Protein AF-A0A7C8PVY9-F1 (afdb_monomer)

Mean predicted aligned error: 9.24 Å

pLDDT: mean 81.71, std 14.2, range [29.19, 97.12]

Secondary s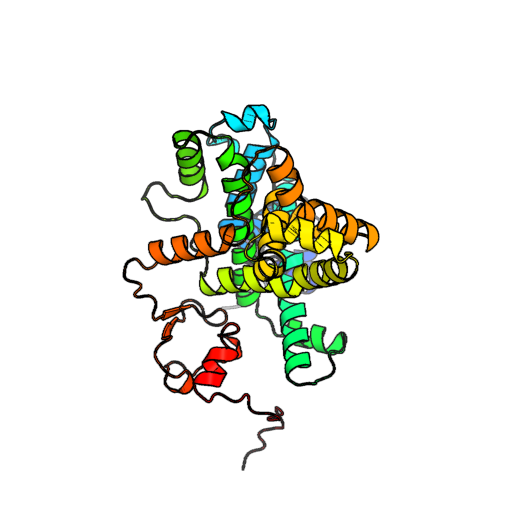tructure (DSSP, 8-state):
-----GGGS-HHHHHHHHHH-S-HHHHHHHHHH-HHHHHHHTSTTHHHHHHHHHHHHHHHHHHHHHHHHHHHHTS-TTHHHHPPP-HHHHS-SSHHHHHHHHHHHHHHHHHHHHHHHHHHHHHHHHHTT----HHHHHHHHTT--HHHHHHHHHHHHHHHHHHHHHTTGGGS-HHHHHHHHHHHHB-TTS-BS----HHHHHHHHHIIIIIIIHHHHHHHHTT--HHHHHHHHTT-TTHHHIIIIIHHHHHHHHHHHHHHHHHHTS-HHHHHHHHHHHHTHHHHHHHTTPPPP-TTTHHHHHHHHHHHHH-TT--S-EEE-SSSTT-EEETTS-GGGSSS---GGG-TT-HHHHHHTT----TT---------

Radius of gyration: 23.55 Å; Cα contacts (8 Å, |Δi|>4): 349; chains: 1; bounding box: 55×72×74 Å

Structure (mmCIF, N/CA/C/O backbone):
data_AF-A0A7C8PVY9-F1
#
_entry.id   AF-A0A7C8PVY9-F1
#
loop_
_atom_site.group_PDB
_atom_site.id
_atom_site.type_symbol
_atom_site.label_atom_id
_atom_site.label_alt_id
_atom_site.label_comp_id
_atom_site.label_asym_id
_atom_site.label_entity_id
_atom_site.label_seq_id
_atom_site.pdbx_PDB_ins_code
_atom_site.Cartn_x
_atom_site.Cartn_y
_atom_site.Cartn_z
_atom_site.occupancy
_atom_site.B_iso_or_equiv
_atom_site.auth_seq_id
_atom_site.auth_comp_id
_atom_site.auth_asym_id
_atom_site.auth_atom_id
_atom_site.pdbx_PDB_model_num
ATOM 1 N N . MET A 1 1 ? 24.206 -14.549 -41.113 1.00 41.22 1 MET A N 1
ATOM 2 C CA . MET A 1 1 ? 23.899 -13.286 -40.413 1.00 41.22 1 MET A CA 1
ATOM 3 C C . MET A 1 1 ? 24.679 -13.330 -39.113 1.00 41.22 1 MET A C 1
ATOM 5 O O . MET A 1 1 ? 24.313 -14.099 -38.235 1.00 41.22 1 MET A O 1
ATOM 9 N N . GLU A 1 2 ? 25.827 -12.659 -39.044 1.00 45.59 2 GLU A N 1
ATOM 10 C CA . GLU A 1 2 ? 26.623 -12.619 -37.812 1.00 45.59 2 GLU A CA 1
ATOM 11 C C . GLU A 1 2 ? 25.900 -11.731 -36.800 1.00 45.59 2 GLU A C 1
ATOM 13 O O . GLU A 1 2 ? 25.599 -10.569 -37.079 1.00 45.59 2 GLU A O 1
ATOM 18 N N . CYS A 1 3 ? 25.561 -12.295 -35.643 1.00 45.19 3 CYS A N 1
ATOM 19 C CA . CYS A 1 3 ? 24.995 -11.526 -34.547 1.00 45.19 3 CYS A CA 1
ATOM 20 C C . CYS A 1 3 ? 26.122 -10.658 -33.974 1.00 45.19 3 CYS A C 1
ATOM 22 O O . CYS A 1 3 ? 26.984 -11.169 -33.260 1.00 45.19 3 CYS A O 1
ATOM 24 N N . LYS A 1 4 ? 26.157 -9.367 -34.336 1.00 61.78 4 LYS A N 1
ATOM 25 C CA . LYS A 1 4 ? 27.094 -8.401 -33.742 1.00 61.78 4 LYS A CA 1
ATOM 26 C C . LYS A 1 4 ? 26.934 -8.422 -32.224 1.00 61.78 4 LYS A C 1
ATOM 28 O O . LYS A 1 4 ? 25.809 -8.471 -31.722 1.00 61.78 4 LYS A O 1
ATOM 33 N N . SER A 1 5 ? 28.054 -8.406 -31.507 1.00 76.81 5 SER A N 1
ATOM 34 C CA . SER A 1 5 ? 28.032 -8.379 -30.049 1.00 76.81 5 SER A CA 1
ATOM 35 C C . SER A 1 5 ? 27.381 -7.080 -29.575 1.00 76.81 5 SER A C 1
ATOM 37 O O . SER A 1 5 ? 27.525 -6.037 -30.212 1.00 76.81 5 SER A O 1
ATOM 39 N N . ILE A 1 6 ? 26.705 -7.106 -28.423 1.00 76.06 6 ILE A N 1
ATOM 40 C CA . ILE A 1 6 ? 26.146 -5.894 -27.794 1.00 76.06 6 ILE A CA 1
ATOM 41 C C . ILE A 1 6 ? 27.229 -4.830 -27.534 1.00 76.06 6 ILE A C 1
ATOM 43 O O . ILE A 1 6 ? 26.945 -3.634 -27.467 1.00 76.06 6 ILE A O 1
ATOM 47 N N . LEU A 1 7 ? 28.489 -5.271 -27.444 1.00 75.06 7 LEU A N 1
ATOM 48 C CA . LEU A 1 7 ? 29.671 -4.423 -27.314 1.00 75.06 7 LEU A CA 1
ATOM 49 C C . LEU A 1 7 ? 29.885 -3.530 -28.547 1.00 75.06 7 LEU A C 1
ATOM 51 O O . LEU A 1 7 ? 30.302 -2.381 -28.391 1.00 75.06 7 LEU A O 1
ATOM 55 N N . ASP A 1 8 ? 29.512 -4.009 -29.734 1.00 83.81 8 ASP A N 1
ATOM 56 C CA . ASP A 1 8 ? 29.737 -3.343 -31.022 1.00 83.81 8 ASP A CA 1
ATOM 57 C C . ASP A 1 8 ? 28.605 -2.379 -31.403 1.00 83.81 8 ASP A C 1
ATOM 59 O O . ASP A 1 8 ? 28.659 -1.723 -32.445 1.00 83.81 8 ASP A O 1
ATOM 63 N N . LEU A 1 9 ? 27.556 -2.296 -30.578 1.00 86.69 9 LEU A N 1
ATOM 64 C CA . LEU A 1 9 ? 26.444 -1.389 -30.831 1.00 86.69 9 LEU A CA 1
ATOM 65 C C . LEU A 1 9 ? 26.849 0.077 -30.581 1.00 86.69 9 LEU A C 1
ATOM 67 O O . LEU A 1 9 ? 27.593 0.367 -29.637 1.00 86.69 9 LEU A O 1
ATOM 71 N N . PRO A 1 10 ? 26.338 1.022 -31.384 1.00 91.94 10 PRO A N 1
ATOM 72 C CA . PRO A 1 10 ? 26.400 2.451 -31.094 1.00 91.94 10 PRO A CA 1
ATOM 73 C C . PRO A 1 10 ? 25.876 2.812 -29.691 1.00 91.94 10 PRO A C 1
ATOM 75 O O . PRO A 1 10 ? 25.055 2.093 -29.113 1.00 91.94 10 PRO A O 1
ATOM 78 N N . LEU A 1 11 ? 26.380 3.914 -29.118 1.00 89.94 11 LEU A N 1
ATOM 79 C CA . LEU A 1 11 ? 26.025 4.343 -27.758 1.00 89.94 11 LEU A CA 1
ATOM 80 C C . LEU A 1 11 ? 24.528 4.646 -27.631 1.00 89.94 11 LEU A C 1
ATOM 82 O O . LEU A 1 11 ? 23.915 4.204 -26.674 1.00 89.94 11 LEU A O 1
ATOM 86 N N . ASP A 1 12 ? 23.938 5.339 -28.594 1.00 90.50 12 ASP A N 1
ATOM 87 C CA . ASP A 1 12 ? 22.500 5.607 -28.686 1.00 90.50 12 ASP A CA 1
ATOM 88 C C . ASP A 1 12 ? 21.664 4.322 -28.593 1.00 90.50 12 ASP A C 1
ATOM 90 O O . ASP A 1 12 ? 20.795 4.231 -27.732 1.00 90.50 12 ASP A O 1
ATOM 94 N N . ILE A 1 13 ? 22.014 3.275 -29.349 1.00 91.44 13 ILE A N 1
ATOM 95 C CA . ILE A 1 13 ? 21.308 1.982 -29.284 1.00 91.44 13 ILE A CA 1
ATOM 96 C C . ILE A 1 13 ? 21.471 1.319 -27.905 1.00 91.44 13 ILE A C 1
ATOM 98 O O . ILE A 1 13 ? 20.536 0.713 -27.380 1.00 91.44 13 ILE A O 1
ATOM 102 N N . LYS A 1 14 ? 22.651 1.439 -27.284 1.00 91.94 14 LYS A N 1
ATOM 103 C CA . LYS A 1 14 ? 22.897 0.940 -25.919 1.00 91.94 14 LYS A CA 1
ATOM 104 C C . LYS A 1 14 ? 22.056 1.688 -24.881 1.00 91.94 14 LYS A C 1
ATOM 106 O O . LYS A 1 14 ? 21.574 1.062 -23.938 1.00 91.94 14 LYS A O 1
ATOM 111 N N . LEU A 1 15 ? 21.886 3.001 -25.041 1.00 92.50 15 LEU A N 1
ATOM 112 C CA . LEU A 1 15 ? 21.047 3.817 -24.165 1.00 92.50 15 LEU A CA 1
ATOM 113 C C . LEU A 1 15 ? 19.572 3.447 -24.342 1.00 92.50 15 LEU A C 1
ATOM 115 O O . LEU A 1 15 ? 18.914 3.174 -23.343 1.00 92.50 15 LEU A O 1
ATOM 119 N N . ASP A 1 16 ? 19.088 3.331 -25.580 1.00 90.81 16 ASP A N 1
ATOM 120 C CA . ASP A 1 16 ? 17.712 2.916 -25.882 1.00 90.81 16 ASP A CA 1
ATOM 121 C C . ASP A 1 16 ? 17.400 1.529 -25.308 1.00 90.81 16 ASP A C 1
ATOM 123 O O . ASP A 1 16 ? 16.335 1.309 -24.728 1.00 90.81 16 ASP A O 1
ATOM 127 N N . PHE A 1 17 ? 18.356 0.599 -25.389 1.00 91.06 17 PHE A N 1
ATOM 128 C CA . PHE A 1 17 ? 18.239 -0.712 -24.756 1.00 91.06 17 PHE A CA 1
ATOM 129 C C . PHE A 1 17 ? 18.064 -0.602 -23.236 1.00 91.06 17 PHE A C 1
ATOM 131 O O . PHE A 1 17 ? 17.130 -1.188 -22.688 1.00 91.06 17 PHE A O 1
ATOM 138 N N . LEU A 1 18 ? 18.914 0.170 -22.548 1.00 91.44 18 LEU A N 1
ATOM 139 C CA . LEU A 1 18 ? 18.790 0.367 -21.099 1.00 91.44 18 LEU A CA 1
ATOM 140 C C . LEU A 1 18 ? 17.471 1.053 -20.724 1.00 91.44 18 LEU A C 1
ATOM 142 O O . LEU A 1 18 ? 16.835 0.669 -19.743 1.00 91.44 18 LEU A O 1
ATOM 146 N N . GLU A 1 19 ? 17.050 2.047 -21.508 1.00 90.56 19 GLU A N 1
ATOM 147 C CA . GLU A 1 19 ? 15.784 2.749 -21.314 1.00 90.56 19 GLU A CA 1
ATOM 148 C C . GLU A 1 19 ? 14.571 1.864 -21.584 1.00 90.56 19 GLU A C 1
ATOM 150 O O . GLU A 1 19 ? 13.507 2.164 -21.056 1.00 90.56 19 GLU A O 1
ATOM 155 N N . SER A 1 20 ? 14.692 0.806 -22.392 1.00 89.75 20 SER A N 1
ATOM 156 C CA . SER A 1 20 ? 13.608 -0.132 -22.720 1.00 89.75 20 SER A CA 1
ATOM 157 C C . SER A 1 20 ? 13.297 -1.129 -21.603 1.00 89.75 20 SER A C 1
ATOM 159 O O . SER A 1 20 ? 12.239 -1.746 -21.627 1.00 89.75 20 SER A O 1
ATOM 161 N N . LEU A 1 21 ? 14.169 -1.255 -20.598 1.00 87.88 21 LEU A N 1
ATOM 162 C CA . LEU A 1 21 ? 13.989 -2.216 -19.514 1.00 87.88 21 LEU A CA 1
ATOM 163 C C . LEU A 1 21 ? 12.757 -1.898 -18.655 1.00 87.88 21 LEU A C 1
ATOM 165 O O . LEU A 1 21 ? 12.502 -0.751 -18.288 1.00 87.88 21 LEU A O 1
ATOM 169 N N . ASP A 1 22 ? 12.037 -2.952 -18.273 1.00 80.31 22 ASP A N 1
ATOM 170 C CA . ASP A 1 22 ? 10.774 -2.835 -17.535 1.00 80.31 22 ASP A CA 1
ATOM 171 C C . ASP A 1 22 ? 10.950 -2.720 -16.015 1.00 80.31 22 ASP A C 1
ATOM 173 O O . ASP A 1 22 ? 9.997 -2.413 -15.302 1.00 80.31 22 ASP A O 1
ATOM 177 N N . SER A 1 23 ? 12.149 -2.996 -15.487 1.00 82.81 23 SER A N 1
ATOM 178 C CA . SER A 1 23 ? 12.373 -2.992 -14.040 1.00 82.81 23 SER A CA 1
ATOM 179 C C . SER A 1 23 ? 13.769 -2.549 -13.623 1.00 82.81 23 SER A C 1
ATOM 181 O O . SER A 1 23 ? 14.775 -2.783 -14.303 1.00 82.81 23 SER A O 1
ATOM 183 N N . ILE A 1 24 ? 13.844 -1.989 -12.415 1.00 87.88 24 ILE A N 1
ATOM 184 C CA . ILE A 1 24 ? 15.110 -1.620 -11.768 1.00 87.88 24 ILE A CA 1
ATOM 185 C C . ILE A 1 24 ? 15.941 -2.868 -11.438 1.00 87.88 24 ILE A C 1
ATOM 187 O O . ILE A 1 24 ? 17.168 -2.795 -11.377 1.00 87.88 24 ILE A O 1
ATOM 191 N N . ALA A 1 25 ? 15.296 -4.021 -11.239 1.00 83.75 25 ALA A N 1
ATOM 192 C CA . ALA A 1 25 ? 15.985 -5.290 -11.025 1.00 83.75 25 ALA A CA 1
ATOM 193 C C . ALA A 1 25 ? 16.730 -5.745 -12.289 1.00 83.75 25 ALA A C 1
ATOM 195 O O . ALA A 1 25 ? 17.918 -6.059 -12.205 1.00 83.75 25 ALA A O 1
ATOM 196 N N . SER A 1 26 ? 16.075 -5.697 -13.455 1.00 85.31 26 SER A N 1
ATOM 197 C CA . SER A 1 26 ? 16.700 -5.980 -14.756 1.00 85.31 26 SER A CA 1
ATOM 198 C C . SER A 1 26 ? 17.868 -5.034 -15.013 1.00 85.31 26 SER A C 1
ATOM 200 O O . SER A 1 26 ? 18.959 -5.468 -15.380 1.00 85.31 26 SER A O 1
ATOM 202 N N . LEU A 1 27 ? 17.657 -3.747 -14.730 1.00 88.88 27 LEU A N 1
ATOM 203 C CA . LEU A 1 27 ? 18.673 -2.715 -14.863 1.00 88.88 27 LEU A CA 1
ATOM 204 C C . LEU A 1 27 ? 19.903 -3.029 -13.991 1.00 88.88 27 LEU A C 1
ATOM 206 O O . LEU A 1 27 ? 21.014 -3.082 -14.505 1.00 88.88 27 LEU A O 1
ATOM 210 N N . ARG A 1 28 ? 19.716 -3.343 -12.701 1.00 87.19 28 ARG A N 1
ATOM 211 C CA . ARG A 1 28 ? 20.810 -3.749 -11.796 1.00 87.19 28 ARG A CA 1
ATOM 212 C C . ARG A 1 28 ? 21.510 -5.030 -12.242 1.00 87.19 28 ARG A C 1
ATOM 214 O O . ARG A 1 28 ? 22.733 -5.090 -12.180 1.00 87.19 28 ARG A O 1
ATOM 221 N N . SER A 1 29 ? 20.755 -6.038 -12.679 1.00 86.88 29 SER A N 1
ATOM 222 C CA . SER A 1 29 ? 21.318 -7.301 -13.164 1.00 86.88 29 SER A CA 1
ATOM 223 C C . SER A 1 29 ? 22.273 -7.055 -14.327 1.00 86.88 29 SER A C 1
ATOM 225 O O . SER A 1 29 ? 23.385 -7.569 -14.326 1.00 86.88 29 SER A O 1
ATOM 227 N N . ILE A 1 30 ? 21.868 -6.213 -15.280 1.00 88.75 30 ILE A N 1
ATOM 228 C CA . ILE A 1 30 ? 22.672 -5.886 -16.458 1.00 88.75 30 ILE A CA 1
ATOM 229 C C . ILE A 1 30 ? 23.972 -5.170 -16.075 1.00 88.75 30 ILE A C 1
ATOM 231 O O . ILE A 1 30 ? 25.023 -5.514 -16.620 1.00 88.75 30 ILE A O 1
ATOM 235 N N . LEU A 1 31 ? 23.931 -4.251 -15.101 1.00 89.12 31 LEU A N 1
ATOM 236 C CA . LEU A 1 31 ? 25.139 -3.589 -14.585 1.00 89.12 31 LEU A CA 1
ATOM 237 C C . LEU A 1 31 ? 26.132 -4.576 -13.960 1.00 89.12 31 LEU A C 1
ATOM 239 O O . LEU A 1 31 ? 27.337 -4.386 -14.076 1.00 89.12 31 LEU A O 1
ATOM 243 N N . LEU A 1 32 ? 25.637 -5.626 -13.298 1.00 87.25 32 LEU A N 1
ATOM 244 C CA . LEU A 1 32 ? 26.485 -6.645 -12.672 1.00 87.25 32 LEU A CA 1
ATOM 245 C C . LEU A 1 32 ? 27.097 -7.612 -13.693 1.00 87.25 32 LEU A C 1
ATOM 247 O O . LEU A 1 32 ? 28.121 -8.227 -13.413 1.00 87.25 32 LEU A O 1
ATOM 251 N N . THR A 1 33 ? 26.478 -7.756 -14.866 1.00 87.69 33 THR A N 1
ATOM 252 C CA . THR A 1 33 ? 26.904 -8.715 -15.895 1.00 87.69 33 THR A CA 1
ATOM 253 C C . THR A 1 33 ? 27.671 -8.089 -17.061 1.00 87.69 33 THR A C 1
ATOM 255 O O . THR A 1 33 ? 28.288 -8.818 -17.832 1.00 87.69 33 THR A O 1
ATOM 258 N N . CYS A 1 34 ? 27.635 -6.763 -17.233 1.00 88.25 34 CYS A N 1
ATOM 259 C CA . CYS A 1 34 ? 28.228 -6.089 -18.388 1.00 88.25 34 CYS A CA 1
ATOM 260 C C . CYS A 1 34 ? 28.937 -4.784 -18.001 1.00 88.25 34 CYS A C 1
ATOM 262 O O . CYS A 1 34 ? 28.299 -3.807 -17.606 1.00 88.25 34 CYS A O 1
ATOM 264 N N . HIS A 1 35 ? 30.257 -4.745 -18.210 1.00 89.25 35 HIS A N 1
ATOM 265 C CA . HIS A 1 35 ? 31.092 -3.596 -17.851 1.00 89.25 35 HIS A CA 1
ATOM 266 C C . HIS A 1 35 ? 30.719 -2.316 -18.613 1.00 89.25 35 HIS A C 1
ATOM 268 O O . HIS A 1 35 ? 30.698 -1.250 -18.020 1.00 89.25 35 HIS A O 1
ATOM 274 N N . ILE A 1 36 ? 30.335 -2.400 -19.895 1.00 90.38 36 ILE A N 1
ATOM 275 C CA . ILE A 1 36 ? 29.941 -1.206 -20.670 1.00 90.38 36 ILE A CA 1
ATOM 276 C C . ILE A 1 36 ? 28.711 -0.531 -20.059 1.00 90.38 36 ILE A C 1
ATOM 278 O O . ILE A 1 36 ? 28.654 0.692 -19.945 1.00 90.38 36 ILE A O 1
ATOM 282 N N . PHE A 1 37 ? 27.711 -1.316 -19.660 1.00 91.94 37 PHE A N 1
ATOM 283 C CA . PHE A 1 37 ? 26.525 -0.758 -19.019 1.00 91.94 37 PHE A CA 1
ATOM 284 C C . PHE A 1 37 ? 26.839 -0.244 -17.611 1.00 91.94 37 PHE A C 1
ATOM 286 O O . PHE A 1 37 ? 26.301 0.791 -17.214 1.00 91.94 37 PHE A O 1
ATOM 293 N N . PHE A 1 38 ? 27.757 -0.900 -16.892 1.00 92.12 38 PHE A N 1
ATOM 294 C CA . PHE A 1 38 ? 28.318 -0.357 -15.657 1.00 92.12 38 PHE A CA 1
ATOM 295 C C . PHE A 1 38 ? 28.983 1.008 -15.886 1.00 92.12 38 PHE A C 1
ATOM 297 O O . PHE A 1 38 ? 28.648 1.954 -15.178 1.00 92.12 38 PHE A O 1
ATOM 304 N N . ASP A 1 39 ? 29.821 1.161 -16.909 1.00 92.19 39 ASP A N 1
ATOM 305 C CA . ASP A 1 39 ? 30.479 2.430 -17.236 1.00 92.19 39 ASP A CA 1
ATOM 306 C C . ASP A 1 39 ? 29.457 3.530 -17.545 1.00 92.19 39 ASP A C 1
ATOM 308 O O . ASP A 1 39 ? 29.563 4.635 -17.015 1.00 92.19 39 ASP A O 1
ATOM 312 N N . ILE A 1 40 ? 28.398 3.222 -18.308 1.00 92.12 40 ILE A N 1
ATOM 313 C CA . ILE A 1 40 ? 27.292 4.164 -18.566 1.00 92.12 40 ILE A CA 1
ATOM 314 C C . ILE A 1 40 ? 26.641 4.622 -17.252 1.00 92.12 40 ILE A C 1
ATOM 316 O O . ILE A 1 40 ? 26.331 5.809 -17.112 1.00 92.12 40 ILE A O 1
ATOM 320 N N . SER A 1 41 ? 26.477 3.725 -16.272 1.00 91.06 41 SER A N 1
ATOM 321 C CA . SER A 1 41 ? 25.904 4.066 -14.959 1.00 91.06 41 SER A CA 1
ATOM 322 C C . SER A 1 41 ? 26.747 5.061 -14.152 1.00 91.06 41 SER A C 1
ATOM 324 O O . SER A 1 41 ? 26.213 5.738 -13.275 1.00 91.06 41 SER A O 1
ATOM 326 N N . GLN A 1 42 ? 28.038 5.195 -14.473 1.00 94.00 42 GLN A N 1
ATOM 327 C CA . GLN A 1 42 ? 28.952 6.156 -13.849 1.00 94.00 42 GLN A CA 1
ATOM 328 C C . GLN A 1 42 ? 28.923 7.537 -14.531 1.00 94.00 42 GLN A C 1
ATOM 330 O O . GLN A 1 42 ? 29.640 8.450 -14.126 1.00 94.00 42 GLN A O 1
ATOM 335 N N . THR A 1 43 ? 28.094 7.717 -15.565 1.00 93.19 43 THR A N 1
ATOM 336 C CA . THR A 1 43 ? 27.990 8.971 -16.325 1.00 93.19 43 THR A CA 1
ATOM 337 C C . THR A 1 43 ? 26.722 9.763 -15.995 1.00 93.19 43 THR A C 1
ATOM 339 O O . THR A 1 43 ? 25.778 9.273 -15.372 1.00 93.19 43 THR A O 1
ATOM 342 N N . GLN A 1 44 ? 26.646 11.001 -16.496 1.00 90.25 44 GLN A N 1
ATOM 343 C CA . GLN A 1 44 ? 25.448 11.846 -16.388 1.00 90.25 44 GLN A CA 1
ATOM 344 C C . GLN A 1 44 ? 24.233 11.293 -17.157 1.00 90.25 44 GLN A C 1
ATOM 346 O O . GLN A 1 44 ? 23.104 11.718 -16.905 1.00 90.25 44 GLN A O 1
ATOM 351 N N . LEU A 1 45 ? 24.441 10.331 -18.065 1.00 89.75 45 LEU A N 1
ATOM 352 C CA . LEU A 1 45 ? 23.373 9.673 -18.825 1.00 89.75 45 LEU A CA 1
ATOM 353 C C . LEU A 1 45 ? 22.532 8.737 -17.949 1.00 89.75 45 LEU A C 1
ATOM 355 O O . LEU A 1 45 ? 21.408 8.398 -18.310 1.00 89.75 45 LEU A O 1
ATOM 359 N N . TRP A 1 46 ? 23.047 8.347 -16.781 1.00 91.19 46 TRP A N 1
ATOM 360 C CA . TRP A 1 46 ? 22.400 7.370 -15.920 1.00 91.19 46 TRP A CA 1
ATOM 361 C C . TRP A 1 46 ? 21.090 7.852 -15.307 1.00 91.19 46 TRP A C 1
ATOM 363 O O . TRP A 1 46 ? 20.104 7.118 -15.298 1.00 91.19 46 TRP A O 1
ATOM 373 N N . ALA A 1 47 ? 21.062 9.079 -14.783 1.00 88.44 47 ALA A N 1
ATOM 374 C CA . ALA A 1 47 ? 19.899 9.569 -14.050 1.00 88.44 47 ALA A CA 1
ATOM 375 C C . ALA A 1 47 ? 18.618 9.585 -14.913 1.00 88.44 47 ALA A C 1
ATOM 377 O O . ALA A 1 47 ? 17.611 9.060 -14.444 1.00 88.44 47 ALA A O 1
ATOM 378 N N . PRO A 1 48 ? 18.626 10.083 -16.169 1.00 90.75 48 PRO A N 1
ATOM 379 C CA . PRO A 1 48 ? 17.468 9.984 -17.060 1.00 90.75 48 PRO A CA 1
ATOM 380 C C . PRO A 1 48 ? 16.997 8.546 -17.324 1.00 90.75 48 PRO A C 1
ATOM 382 O O . PRO A 1 48 ? 15.795 8.289 -17.260 1.00 90.75 48 PRO A O 1
ATOM 385 N N . ILE A 1 49 ? 17.927 7.615 -17.567 1.00 92.25 49 ILE A N 1
ATOM 386 C CA . ILE A 1 49 ? 17.619 6.195 -17.809 1.00 92.25 49 ILE A CA 1
ATOM 387 C C . ILE A 1 49 ? 16.963 5.591 -16.572 1.00 92.25 49 ILE A C 1
ATOM 389 O O . ILE A 1 49 ? 15.876 5.020 -16.643 1.00 92.25 49 ILE A O 1
ATOM 393 N N . TYR A 1 50 ? 17.607 5.760 -15.418 1.00 92.12 50 TYR A N 1
ATOM 394 C CA . TYR A 1 50 ? 17.119 5.229 -14.157 1.00 92.12 50 TYR A CA 1
ATOM 395 C C . TYR A 1 50 ? 15.741 5.798 -13.813 1.00 92.12 50 TYR A C 1
ATOM 397 O O . TYR A 1 50 ? 14.874 5.045 -13.384 1.00 92.12 50 TYR A O 1
ATOM 405 N N . THR A 1 51 ? 15.509 7.097 -14.033 1.00 92.75 51 THR A N 1
ATOM 406 C CA . THR A 1 51 ? 14.196 7.726 -13.837 1.00 92.75 51 THR A CA 1
ATOM 407 C C . THR A 1 51 ? 13.127 7.094 -1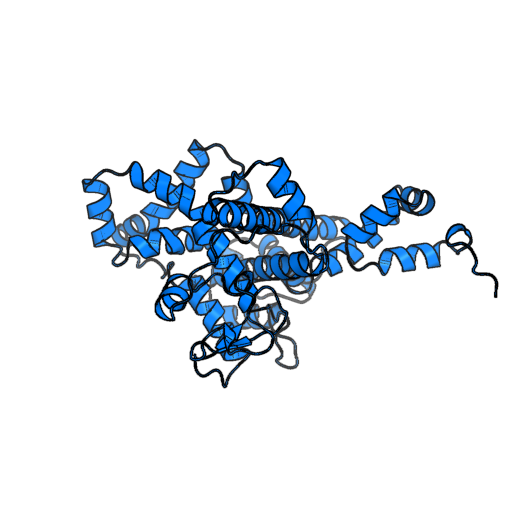4.729 1.00 92.75 51 THR A C 1
ATOM 409 O O . THR A 1 51 ? 12.098 6.694 -14.197 1.00 92.75 51 THR A O 1
ATOM 412 N N . LYS A 1 52 ? 13.374 6.926 -16.035 1.00 92.06 52 LYS A N 1
ATOM 413 C CA . LYS A 1 52 ? 12.405 6.303 -16.959 1.00 92.06 52 LYS A CA 1
ATOM 414 C C . LYS A 1 52 ? 12.072 4.860 -16.577 1.00 92.06 52 LYS A C 1
ATOM 416 O O . LYS A 1 52 ? 10.905 4.476 -16.537 1.00 92.06 52 LYS A O 1
ATOM 421 N N . VAL A 1 53 ? 13.089 4.056 -16.265 1.00 92.50 53 VAL A N 1
ATOM 422 C CA . VAL A 1 53 ? 12.888 2.665 -15.824 1.00 92.50 53 VAL A CA 1
ATOM 423 C C . VAL A 1 53 ? 12.139 2.633 -14.489 1.00 92.50 53 VAL A C 1
ATOM 425 O O . VAL A 1 53 ? 11.274 1.789 -14.277 1.00 92.50 53 VAL A O 1
ATOM 428 N N . LEU A 1 54 ? 12.424 3.578 -13.589 1.00 92.56 54 LEU A N 1
ATOM 429 C CA . LEU A 1 54 ? 11.756 3.692 -12.297 1.00 92.56 54 LEU A CA 1
ATOM 430 C C . LEU A 1 54 ? 10.279 4.079 -12.437 1.00 92.56 54 LEU A C 1
ATOM 432 O O . LEU A 1 54 ? 9.458 3.534 -11.708 1.00 92.56 54 LEU A O 1
ATOM 436 N N . GLU A 1 55 ? 9.931 4.984 -13.354 1.00 92.56 55 GLU A N 1
ATOM 437 C CA . GLU A 1 55 ? 8.535 5.326 -13.659 1.00 92.56 55 GLU A CA 1
ATOM 438 C C . GLU A 1 55 ? 7.746 4.086 -14.092 1.00 92.56 55 GLU A C 1
ATOM 440 O O . GLU A 1 55 ? 6.635 3.865 -13.603 1.00 92.56 55 GLU A O 1
ATOM 445 N N . ARG A 1 56 ? 8.333 3.245 -14.954 1.00 90.56 56 ARG A N 1
ATOM 446 C CA . ARG A 1 56 ? 7.711 1.983 -15.386 1.00 90.56 56 ARG A CA 1
ATOM 447 C C . ARG A 1 56 ? 7.604 0.972 -14.251 1.00 90.56 56 ARG A C 1
ATOM 449 O O . ARG A 1 56 ? 6.534 0.413 -14.052 1.00 90.56 56 ARG A O 1
ATOM 456 N N . ASP A 1 57 ? 8.671 0.797 -13.471 1.00 89.75 57 ASP A N 1
ATOM 457 C CA . ASP A 1 57 ? 8.712 -0.152 -12.351 1.00 89.75 57 ASP A CA 1
ATOM 458 C C . ASP A 1 57 ? 7.711 0.208 -11.236 1.00 89.75 57 ASP A C 1
ATOM 460 O O . ASP A 1 57 ? 7.134 -0.673 -10.607 1.00 89.75 57 ASP A O 1
ATOM 464 N N . ILE A 1 58 ? 7.493 1.504 -10.987 1.00 92.31 58 ILE A N 1
ATOM 465 C CA . ILE A 1 58 ? 6.502 2.006 -10.021 1.00 92.31 58 ILE A CA 1
ATOM 466 C C . ILE A 1 58 ? 5.063 1.887 -10.560 1.00 92.31 58 ILE A C 1
ATOM 468 O O . ILE A 1 58 ? 4.116 1.793 -9.775 1.00 92.31 58 ILE A O 1
ATOM 472 N N . GLY A 1 59 ? 4.890 1.891 -11.883 1.00 91.56 59 GLY A N 1
ATOM 473 C CA . GLY A 1 59 ? 3.592 1.767 -12.538 1.00 91.56 59 GLY A CA 1
ATOM 474 C C . GLY A 1 59 ? 2.686 2.992 -12.378 1.00 91.56 59 GLY A C 1
ATOM 475 O O . GLY A 1 59 ? 3.030 4.002 -11.755 1.00 91.56 59 GLY A O 1
ATOM 476 N N . VAL A 1 60 ? 1.490 2.902 -12.961 1.00 92.44 60 VAL A N 1
ATOM 477 C CA . VAL A 1 60 ? 0.551 4.030 -13.065 1.00 92.44 60 VAL A CA 1
ATOM 478 C C . VAL A 1 60 ? 0.102 4.522 -11.687 1.00 92.44 60 VAL A C 1
ATOM 480 O O . VAL A 1 60 ? 0.159 5.721 -11.419 1.00 92.44 60 VAL A O 1
ATOM 483 N N . ALA A 1 61 ? -0.273 3.613 -10.779 1.00 93.56 61 ALA A N 1
ATOM 484 C CA . ALA A 1 61 ? -0.731 3.970 -9.435 1.00 93.56 61 ALA A CA 1
ATOM 485 C C . ALA A 1 61 ? 0.306 4.803 -8.664 1.00 93.56 61 ALA A C 1
ATOM 487 O O . ALA A 1 61 ? -0.020 5.838 -8.078 1.00 93.56 61 ALA A O 1
ATOM 488 N N . GLY A 1 62 ? 1.575 4.388 -8.693 1.00 95.12 62 GLY A N 1
ATOM 489 C CA . GLY A 1 62 ? 2.631 5.102 -7.988 1.00 95.12 62 GLY A CA 1
ATOM 490 C C . GLY A 1 62 ? 3.033 6.414 -8.670 1.00 95.12 62 GLY A C 1
ATOM 491 O O . GLY A 1 62 ? 3.340 7.384 -7.977 1.00 95.12 62 GLY A O 1
ATOM 492 N N . GLN A 1 63 ? 2.947 6.507 -10.002 1.00 93.81 63 GLN A N 1
ATOM 493 C CA . GLN A 1 63 ? 3.109 7.783 -10.709 1.00 93.81 63 GLN A CA 1
ATOM 494 C C . GLN A 1 63 ? 2.008 8.787 -10.326 1.00 93.81 63 GLN A C 1
ATOM 496 O O . GLN A 1 63 ? 2.306 9.947 -10.035 1.00 93.81 63 GLN A O 1
ATOM 501 N N . VAL A 1 64 ? 0.746 8.350 -10.255 1.00 93.50 64 VAL A N 1
ATOM 502 C CA . VAL A 1 64 ? -0.378 9.196 -9.814 1.00 93.50 64 VAL A CA 1
ATOM 503 C C . VAL A 1 64 ? -0.204 9.620 -8.355 1.00 93.50 64 VAL A C 1
ATOM 505 O O . VAL A 1 64 ? -0.400 10.791 -8.032 1.00 93.50 64 VAL A O 1
ATOM 508 N N . LEU A 1 65 ? 0.243 8.719 -7.477 1.00 95.12 65 LEU A N 1
ATOM 509 C CA . LEU A 1 65 ? 0.583 9.058 -6.093 1.00 95.12 65 LEU A CA 1
ATOM 510 C C . LEU A 1 65 ? 1.655 10.154 -6.017 1.00 95.12 65 LEU A C 1
ATOM 512 O O . LEU A 1 65 ? 1.530 11.082 -5.217 1.00 95.12 65 LEU A O 1
ATOM 516 N N . VAL A 1 66 ? 2.692 10.086 -6.855 1.00 94.88 66 VAL A N 1
ATOM 517 C CA . VAL A 1 66 ? 3.733 11.123 -6.925 1.00 94.88 66 VAL A CA 1
ATOM 518 C C . VAL A 1 66 ? 3.153 12.460 -7.373 1.00 94.88 66 VAL A C 1
ATOM 520 O O . VAL A 1 66 ? 3.431 13.474 -6.732 1.00 94.88 66 VAL A O 1
ATOM 523 N N . LYS A 1 67 ? 2.302 12.473 -8.408 1.00 92.50 67 LYS A N 1
ATOM 524 C CA . LYS A 1 67 ? 1.585 13.685 -8.843 1.00 92.50 67 LYS A CA 1
ATOM 525 C C . LYS A 1 67 ? 0.746 14.268 -7.699 1.00 92.50 67 LYS A C 1
ATOM 527 O O . LYS A 1 67 ? 0.857 15.456 -7.402 1.00 92.50 67 LYS A O 1
ATOM 532 N N . MET A 1 68 ? -0.020 13.431 -6.995 1.00 92.44 68 MET A N 1
ATOM 533 C CA . MET A 1 68 ? -0.863 13.856 -5.873 1.00 92.44 68 MET A CA 1
ATOM 534 C C . MET A 1 68 ? -0.039 14.444 -4.721 1.00 92.44 68 MET A C 1
ATOM 536 O O . MET A 1 68 ? -0.367 15.500 -4.178 1.00 92.44 68 MET A O 1
ATOM 540 N N . ARG A 1 69 ? 1.073 13.798 -4.358 1.00 92.12 69 ARG A N 1
ATOM 541 C CA . ARG A 1 69 ? 1.977 14.296 -3.312 1.00 92.12 69 ARG A CA 1
ATOM 542 C C . ARG A 1 69 ? 2.687 15.580 -3.730 1.00 92.12 69 ARG A C 1
ATOM 544 O O . ARG A 1 69 ? 2.911 16.438 -2.880 1.00 92.12 69 ARG A O 1
ATOM 551 N N . ARG A 1 70 ? 2.988 15.754 -5.019 1.00 91.75 70 ARG A N 1
ATOM 552 C CA . ARG A 1 70 ? 3.545 17.002 -5.555 1.00 91.75 70 ARG A CA 1
ATOM 553 C C . ARG A 1 70 ? 2.546 18.154 -5.494 1.00 91.75 70 ARG A C 1
ATOM 555 O O . ARG A 1 70 ? 2.921 19.249 -5.089 1.00 91.75 70 ARG A O 1
ATOM 562 N N . PHE A 1 71 ? 1.289 17.911 -5.860 1.00 90.56 71 PHE A N 1
ATOM 563 C CA . PHE A 1 71 ? 0.211 18.891 -5.701 1.00 90.56 71 PHE A CA 1
ATOM 564 C C . PHE A 1 71 ? 0.115 19.362 -4.241 1.00 90.56 71 PHE A C 1
ATOM 566 O O . PHE A 1 71 ? 0.068 20.567 -3.977 1.00 90.56 71 PHE A O 1
ATOM 573 N N . LYS A 1 72 ? 0.173 18.418 -3.292 1.00 88.44 72 LYS A N 1
ATOM 574 C CA . LYS A 1 72 ? 0.115 18.712 -1.857 1.00 88.44 72 LYS A CA 1
ATOM 575 C C . LYS A 1 72 ? 1.335 19.447 -1.320 1.00 88.44 72 LYS A C 1
ATOM 577 O O . LYS A 1 72 ? 1.177 20.407 -0.584 1.00 88.44 72 LYS A O 1
ATOM 582 N N . SER A 1 73 ? 2.546 19.036 -1.691 1.00 87.50 73 SER A N 1
ATOM 583 C CA . SER A 1 73 ? 3.780 19.606 -1.129 1.00 87.50 73 SER A CA 1
ATOM 584 C C . SER A 1 73 ? 4.023 21.068 -1.506 1.00 87.50 73 SER A C 1
ATOM 586 O O . SER A 1 73 ? 4.863 21.732 -0.904 1.00 87.50 73 SER A O 1
ATOM 588 N N . ARG A 1 74 ? 3.308 21.576 -2.513 1.00 85.25 74 ARG A N 1
ATOM 589 C CA . ARG A 1 74 ? 3.383 22.971 -2.959 1.00 85.25 74 ARG A CA 1
ATOM 590 C C . ARG A 1 74 ? 2.488 23.917 -2.159 1.00 85.25 74 ARG A C 1
ATOM 592 O O . ARG A 1 74 ? 2.519 25.107 -2.448 1.00 85.25 74 ARG A O 1
ATOM 599 N N . ARG A 1 75 ? 1.679 23.399 -1.234 1.00 87.50 75 ARG A N 1
ATOM 600 C CA . ARG A 1 75 ? 0.604 24.137 -0.570 1.00 87.50 75 ARG A CA 1
ATOM 601 C C . ARG A 1 75 ? 0.615 23.865 0.931 1.00 87.50 75 ARG A C 1
ATOM 603 O O . ARG A 1 75 ? 0.965 22.772 1.376 1.00 87.50 75 ARG A O 1
ATOM 610 N N . THR A 1 76 ? 0.228 24.864 1.706 1.00 86.00 76 THR A N 1
ATOM 611 C CA . THR A 1 76 ? -0.058 24.715 3.133 1.00 86.00 76 THR A CA 1
ATOM 612 C C . THR A 1 76 ? -1.352 23.930 3.341 1.00 86.00 76 THR A C 1
ATOM 614 O O . THR A 1 76 ? -2.154 23.754 2.423 1.00 86.00 76 THR A O 1
ATOM 617 N N . GLU A 1 77 ? -1.577 23.455 4.564 1.00 79.94 77 GLU A N 1
ATOM 618 C CA . GLU A 1 77 ? -2.800 22.723 4.905 1.00 79.94 77 GLU A CA 1
ATOM 619 C C . GLU A 1 77 ? -4.059 23.569 4.667 1.00 79.94 77 GLU A C 1
ATOM 621 O O . GLU A 1 77 ? -5.025 23.068 4.099 1.00 79.94 77 GLU A O 1
ATOM 626 N N . VAL A 1 78 ? -4.000 24.869 4.980 1.00 83.19 78 VAL A N 1
ATOM 627 C CA . VAL A 1 78 ? -5.091 25.828 4.738 1.00 83.19 78 VAL A CA 1
ATOM 628 C C . VAL A 1 78 ? -5.336 26.022 3.241 1.00 83.19 78 VAL A C 1
ATOM 630 O O . VAL A 1 78 ? -6.472 25.940 2.788 1.00 83.19 78 VAL A O 1
ATOM 633 N N . GLU A 1 79 ? -4.281 26.202 2.442 1.00 86.69 79 GLU A N 1
ATOM 634 C CA . GLU A 1 79 ? -4.412 26.342 0.983 1.00 86.69 79 GLU A CA 1
ATOM 635 C C . GLU A 1 79 ? -4.985 25.077 0.326 1.00 86.69 79 GLU A C 1
ATOM 637 O O . GLU A 1 79 ? -5.683 25.153 -0.685 1.00 86.69 79 GLU A O 1
ATOM 642 N N . LEU A 1 80 ? -4.714 23.896 0.888 1.00 83.00 80 LEU A N 1
ATOM 643 C CA . LEU A 1 80 ? -5.211 22.628 0.356 1.00 83.00 80 LEU A CA 1
ATOM 644 C C . LEU A 1 80 ? -6.711 22.413 0.543 1.00 83.00 80 LEU A C 1
ATOM 646 O O . LEU A 1 80 ? -7.255 21.519 -0.116 1.00 83.00 80 LEU A O 1
ATOM 650 N N . ILE A 1 81 ? -7.356 23.183 1.415 1.00 81.56 81 ILE A N 1
ATOM 651 C CA . ILE A 1 81 ? -8.809 23.165 1.595 1.00 81.56 81 ILE A CA 1
ATOM 652 C C . ILE A 1 81 ? -9.480 23.661 0.311 1.00 81.56 81 ILE A C 1
ATOM 654 O O . ILE A 1 81 ? -10.412 23.030 -0.172 1.00 81.56 81 ILE A O 1
ATOM 658 N N . GLU A 1 82 ? -8.952 24.728 -0.293 1.00 83.44 82 GLU A N 1
ATOM 659 C CA . GLU A 1 82 ? -9.593 25.392 -1.434 1.00 83.44 82 GLU A CA 1
ATOM 660 C C . GLU A 1 82 ? -8.951 25.084 -2.793 1.00 83.44 82 GLU A C 1
ATOM 662 O O . GLU A 1 82 ? -9.580 25.262 -3.837 1.00 83.44 82 GLU A O 1
ATOM 667 N N . ALA A 1 83 ? -7.705 24.608 -2.809 1.00 86.31 83 ALA A N 1
ATOM 668 C CA . ALA A 1 83 ? -6.955 24.427 -4.044 1.00 86.31 83 ALA A CA 1
ATOM 669 C C . ALA A 1 83 ? -7.487 23.305 -4.950 1.00 86.31 83 ALA A C 1
ATOM 671 O O . ALA A 1 83 ? -7.717 22.173 -4.517 1.00 86.31 83 ALA A O 1
ATOM 672 N N . LEU A 1 84 ? -7.515 23.597 -6.253 1.00 88.31 84 LEU A N 1
ATOM 673 C CA . LEU A 1 84 ? -7.725 22.624 -7.322 1.00 88.31 84 LEU A CA 1
ATOM 674 C C . LEU A 1 84 ? -6.400 22.295 -8.037 1.00 88.31 84 LEU A C 1
ATOM 676 O O . LEU A 1 84 ? -5.532 23.169 -8.162 1.00 88.31 84 LEU A O 1
ATOM 680 N N . PRO A 1 85 ? -6.210 21.040 -8.480 1.00 88.50 85 PRO A N 1
ATOM 681 C CA . PRO A 1 85 ? -5.017 20.629 -9.202 1.00 88.50 85 PRO A CA 1
ATOM 682 C C . PRO A 1 85 ? -5.005 21.192 -10.626 1.00 88.50 85 PRO A C 1
ATOM 684 O O . PRO A 1 85 ? -6.045 21.388 -11.252 1.00 88.50 85 PRO A O 1
ATOM 687 N N . THR A 1 86 ? -3.803 21.433 -11.144 1.00 88.25 86 THR A N 1
ATOM 688 C CA . THR A 1 86 ? -3.574 21.955 -12.499 1.00 88.25 86 THR A CA 1
ATOM 689 C C . THR A 1 86 ? -2.627 21.050 -13.288 1.00 88.25 86 THR A C 1
ATOM 691 O O . THR A 1 86 ? -1.900 20.240 -12.713 1.00 88.25 86 THR A O 1
ATOM 694 N N . VAL A 1 87 ? -2.551 21.236 -14.609 1.00 85.56 87 VAL A N 1
ATOM 695 C CA . VAL A 1 87 ? -1.594 20.513 -15.474 1.00 85.56 87 VAL A CA 1
ATOM 696 C C . VAL A 1 87 ? -0.138 20.727 -15.024 1.00 85.56 87 VAL A C 1
ATOM 698 O O . VAL A 1 87 ? 0.698 19.832 -15.136 1.00 85.56 87 VAL A O 1
ATOM 701 N N . GLU A 1 88 ? 0.182 21.885 -14.444 1.00 85.44 88 GLU A N 1
ATOM 702 C CA . GLU A 1 88 ? 1.524 22.174 -13.919 1.00 85.44 88 GLU A CA 1
ATOM 703 C C . GLU A 1 88 ? 1.839 21.427 -12.611 1.00 85.44 88 GLU A C 1
ATOM 705 O O . GLU A 1 88 ? 3.008 21.262 -12.245 1.00 85.44 88 GLU A O 1
ATOM 710 N N . ASP A 1 89 ? 0.827 20.924 -11.899 1.00 86.94 89 ASP A N 1
ATOM 711 C CA . ASP A 1 89 ? 1.018 20.028 -10.754 1.00 86.94 89 ASP A CA 1
ATOM 712 C C . ASP A 1 89 ? 1.438 18.611 -11.197 1.00 86.94 89 ASP A C 1
ATOM 714 O O . ASP A 1 89 ? 2.132 17.901 -10.460 1.00 86.94 89 ASP A O 1
ATOM 718 N N . GLU A 1 90 ? 1.144 18.223 -12.443 1.00 84.88 90 GLU A N 1
ATOM 719 C CA . GLU A 1 90 ? 1.584 16.942 -13.008 1.00 84.88 90 GLU A CA 1
ATOM 720 C C . GLU A 1 90 ? 3.066 16.904 -13.369 1.00 84.88 90 GLU A C 1
ATOM 722 O O . GLU A 1 90 ? 3.668 15.824 -13.394 1.00 84.88 90 GLU A O 1
ATOM 727 N N . LYS A 1 91 ? 3.672 18.067 -13.614 1.00 86.56 91 LYS A N 1
ATOM 728 C CA . LYS A 1 91 ? 5.062 18.169 -14.056 1.00 86.56 91 LYS A CA 1
ATOM 729 C C . LYS A 1 91 ? 6.015 18.330 -12.865 1.00 86.56 91 LYS A C 1
ATOM 731 O O . LYS A 1 91 ? 5.762 19.141 -11.963 1.00 86.56 91 LYS A O 1
ATOM 736 N N . PRO A 1 92 ? 7.135 17.587 -12.829 1.00 87.12 92 PRO A N 1
ATOM 737 C CA . PRO A 1 92 ? 8.177 17.825 -11.840 1.00 87.12 92 PRO A CA 1
ATOM 738 C C . PRO A 1 92 ? 8.854 19.181 -12.077 1.00 87.12 92 PRO A C 1
ATOM 740 O O . PRO A 1 92 ? 9.024 19.610 -13.215 1.00 87.12 92 PRO A O 1
ATOM 743 N N . LYS A 1 93 ? 9.299 19.839 -10.997 1.00 83.88 93 LYS A N 1
ATOM 744 C CA . LYS A 1 93 ? 10.022 21.126 -11.089 1.00 83.88 93 LYS A CA 1
ATOM 745 C C . LYS A 1 93 ? 11.394 20.984 -11.760 1.00 83.88 93 LYS A C 1
ATOM 747 O O . LYS A 1 93 ? 11.880 21.920 -12.382 1.00 83.88 93 LYS A O 1
ATOM 752 N N . SER A 1 94 ? 12.038 19.828 -11.608 1.00 85.19 94 SER A N 1
ATOM 753 C CA . SER A 1 94 ? 13.295 19.491 -12.278 1.00 85.19 94 SER A CA 1
ATOM 754 C C . SER A 1 94 ? 13.455 17.974 -12.382 1.00 85.19 94 SER A C 1
ATOM 756 O O . SER A 1 94 ? 12.836 17.225 -11.624 1.00 85.19 94 SER A O 1
ATOM 758 N N . ARG A 1 95 ? 14.327 17.505 -13.286 1.00 79.44 95 ARG A N 1
ATOM 759 C CA . ARG A 1 95 ? 14.631 16.068 -13.437 1.00 79.44 95 ARG A CA 1
ATOM 760 C C . ARG A 1 95 ? 15.187 15.449 -12.151 1.00 79.44 95 ARG A C 1
ATOM 762 O O . ARG A 1 95 ? 14.805 14.344 -11.783 1.00 79.44 95 ARG A O 1
ATOM 769 N N . GLN A 1 96 ? 16.057 16.173 -11.448 1.00 77.12 96 GLN A N 1
ATOM 770 C CA . GLN A 1 96 ? 16.679 15.685 -10.215 1.00 77.12 96 GLN A CA 1
ATOM 771 C C . GLN A 1 96 ? 15.667 15.570 -9.068 1.00 77.12 96 GLN A C 1
ATOM 773 O O . GLN A 1 96 ? 15.687 14.588 -8.329 1.00 77.12 96 GLN A O 1
ATOM 778 N N . LEU A 1 97 ? 14.750 16.538 -8.957 1.00 85.56 97 LEU A N 1
ATOM 779 C CA . LEU A 1 97 ? 13.642 16.465 -8.003 1.00 85.56 97 LEU A CA 1
ATOM 780 C C . LEU A 1 97 ? 12.664 15.348 -8.366 1.00 85.56 97 LEU A C 1
ATOM 782 O O . LEU A 1 97 ? 12.117 14.705 -7.480 1.00 85.56 97 LEU A O 1
ATOM 786 N N . HIS A 1 98 ? 12.477 15.060 -9.654 1.00 91.81 98 HIS A N 1
ATOM 787 C CA . HIS A 1 98 ? 11.576 13.988 -10.047 1.00 91.81 98 HIS A CA 1
ATOM 788 C C . HIS A 1 98 ? 12.040 12.615 -9.556 1.00 91.81 98 HIS A C 1
ATOM 790 O O . HIS A 1 98 ? 11.258 11.841 -9.005 1.00 91.81 98 HIS A O 1
ATOM 796 N N . LEU A 1 99 ? 13.337 12.330 -9.693 1.00 91.25 99 LEU A N 1
ATOM 797 C CA . LEU A 1 99 ? 13.907 11.085 -9.191 1.00 91.25 99 LEU A CA 1
ATOM 798 C C . LEU A 1 99 ? 13.707 10.940 -7.674 1.00 91.25 99 LEU A C 1
ATOM 800 O O . LEU A 1 99 ? 13.346 9.860 -7.204 1.00 91.25 99 LEU A O 1
ATOM 804 N N . SER A 1 100 ? 13.919 12.009 -6.900 1.00 91.38 100 SER A N 1
ATOM 805 C CA . SER A 1 100 ? 13.720 11.955 -5.448 1.00 91.38 100 SER A CA 1
ATOM 806 C C . SER A 1 100 ? 12.249 11.767 -5.071 1.00 91.38 100 SER A C 1
ATOM 808 O O . SER A 1 100 ? 11.964 10.991 -4.159 1.00 91.38 100 SER A O 1
ATOM 810 N N . GLU A 1 101 ? 11.315 12.382 -5.802 1.00 94.12 101 GLU A N 1
ATOM 811 C CA . GLU A 1 101 ? 9.872 12.172 -5.638 1.00 94.12 101 GLU A CA 1
ATOM 812 C C . GLU A 1 101 ? 9.481 10.702 -5.878 1.00 94.12 101 GLU A C 1
ATOM 814 O O . GLU A 1 101 ? 8.831 10.096 -5.023 1.00 94.12 101 GLU A O 1
ATOM 819 N N . LEU A 1 102 ? 9.933 10.095 -6.983 1.00 94.88 102 LEU A N 1
ATOM 820 C CA . LEU A 1 102 ? 9.679 8.681 -7.295 1.00 94.88 102 LEU A CA 1
ATOM 821 C C . LEU A 1 102 ? 10.260 7.751 -6.216 1.00 94.88 102 LEU A C 1
ATOM 823 O O . LEU A 1 102 ? 9.602 6.826 -5.738 1.00 94.88 102 LEU A O 1
ATOM 827 N N . LEU A 1 103 ? 11.494 8.013 -5.777 1.00 93.19 103 LEU A N 1
ATOM 828 C CA . LEU A 1 103 ? 12.128 7.233 -4.713 1.00 93.19 103 LEU A CA 1
ATOM 829 C C . LEU A 1 103 ? 11.421 7.403 -3.361 1.00 93.19 103 LEU A C 1
ATOM 831 O O . LEU A 1 103 ? 11.395 6.451 -2.579 1.00 93.19 103 LEU A O 1
ATOM 835 N N . SER A 1 104 ? 10.842 8.578 -3.090 1.00 94.00 104 SER A N 1
ATOM 836 C CA . SER A 1 104 ? 10.136 8.864 -1.836 1.00 94.00 104 SER A CA 1
ATOM 837 C C . SER A 1 104 ? 8.886 8.006 -1.648 1.00 94.00 104 SER A C 1
ATOM 839 O O . SER A 1 104 ? 8.586 7.623 -0.522 1.00 94.00 104 SER A O 1
ATOM 841 N N . VAL A 1 105 ? 8.199 7.645 -2.738 1.00 95.75 105 VAL A N 1
ATOM 842 C CA . VAL A 1 105 ? 7.051 6.726 -2.682 1.00 95.75 105 VAL A CA 1
ATOM 843 C C . VAL A 1 105 ? 7.479 5.270 -2.804 1.00 95.75 105 VAL A C 1
ATOM 845 O O . VAL A 1 105 ? 6.880 4.383 -2.204 1.00 95.75 105 VAL A O 1
ATOM 848 N N . ARG A 1 106 ? 8.546 4.995 -3.557 1.00 94.88 106 ARG A N 1
ATOM 849 C CA . ARG A 1 106 ? 9.003 3.626 -3.771 1.00 94.88 106 ARG A CA 1
ATOM 850 C C . ARG A 1 106 ? 9.587 2.980 -2.535 1.00 94.88 106 ARG A C 1
ATOM 852 O O . ARG A 1 106 ? 9.335 1.801 -2.318 1.00 94.88 106 ARG A O 1
ATOM 859 N N . LYS A 1 107 ? 10.398 3.706 -1.767 1.00 94.81 107 LYS A N 1
ATOM 860 C CA . LYS A 1 107 ? 11.069 3.129 -0.596 1.00 94.81 107 LYS A CA 1
ATOM 861 C C . LYS A 1 107 ? 10.058 2.556 0.413 1.00 94.81 107 LYS A C 1
ATOM 863 O O . LYS A 1 107 ? 10.197 1.372 0.713 1.00 94.81 107 LYS A O 1
ATOM 868 N N . PRO A 1 108 ? 9.010 3.296 0.832 1.00 96.94 108 PRO A N 1
ATOM 869 C CA . PRO A 1 108 ? 7.990 2.741 1.717 1.00 96.94 108 PRO A CA 1
ATOM 870 C C . PRO A 1 108 ? 7.237 1.573 1.092 1.00 96.94 108 PRO A C 1
ATOM 872 O O . PRO A 1 108 ? 7.093 0.538 1.731 1.00 96.94 108 PRO A O 1
ATOM 875 N N . VAL A 1 109 ? 6.817 1.672 -0.173 1.00 97.00 109 VAL A N 1
ATOM 876 C CA . VAL A 1 109 ? 6.099 0.560 -0.817 1.00 97.00 109 VAL A CA 1
ATOM 877 C C . VAL A 1 109 ? 6.953 -0.703 -0.874 1.00 97.00 109 VAL A C 1
ATOM 879 O O . VAL A 1 109 ? 6.487 -1.761 -0.474 1.00 97.00 109 VAL A O 1
ATOM 882 N N . ARG A 1 110 ? 8.232 -0.605 -1.250 1.00 93.56 110 ARG A N 1
ATOM 883 C CA . ARG A 1 110 ? 9.134 -1.766 -1.252 1.00 93.56 110 ARG A CA 1
ATOM 884 C C . ARG A 1 110 ? 9.366 -2.331 0.146 1.00 93.56 110 ARG A C 1
ATOM 886 O O . ARG A 1 110 ? 9.452 -3.550 0.278 1.00 93.56 110 ARG A O 1
ATOM 893 N N . PHE A 1 111 ? 9.432 -1.481 1.170 1.00 96.12 111 PHE A N 1
ATOM 894 C CA . PHE A 1 111 ? 9.476 -1.921 2.564 1.00 96.12 111 PHE A CA 1
ATOM 895 C C . PHE A 1 111 ? 8.239 -2.759 2.918 1.00 96.12 111 PHE A C 1
ATOM 897 O O . PHE A 1 111 ? 8.378 -3.892 3.379 1.00 96.12 111 PHE A O 1
ATOM 904 N N . PHE A 1 112 ? 7.035 -2.263 2.624 1.00 97.06 112 PHE A N 1
ATOM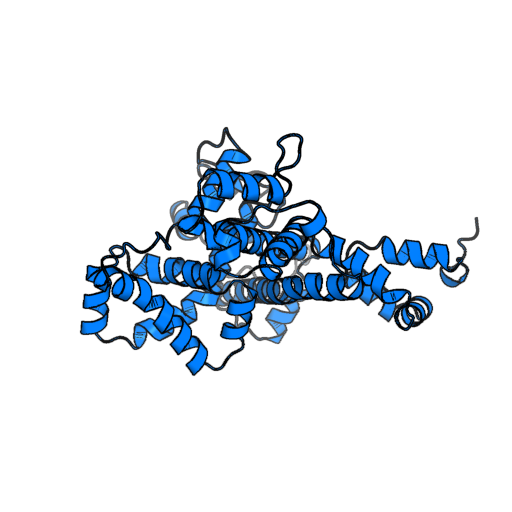 905 C CA . PHE A 1 112 ? 5.801 -2.990 2.925 1.00 97.06 112 PHE A CA 1
ATOM 906 C C . PHE A 1 112 ? 5.602 -4.235 2.067 1.00 97.06 112 PHE A C 1
ATOM 908 O O . PHE A 1 112 ? 5.173 -5.249 2.602 1.00 97.06 112 PHE A O 1
ATOM 915 N N . SER A 1 113 ? 5.965 -4.221 0.787 1.00 94.50 113 SER A N 1
ATOM 916 C CA . SER A 1 113 ? 5.927 -5.418 -0.060 1.00 94.50 113 SER A CA 1
ATOM 917 C C . SER A 1 113 ? 6.879 -6.496 0.451 1.00 94.50 113 SER A C 1
ATOM 919 O O . SER A 1 113 ? 6.519 -7.671 0.498 1.00 94.50 113 SER A O 1
ATOM 921 N N . HIS A 1 114 ? 8.080 -6.114 0.895 1.00 92.50 114 HIS A N 1
ATOM 922 C CA . HIS A 1 114 ? 9.016 -7.052 1.508 1.00 92.50 114 HIS A CA 1
ATOM 923 C C . HIS A 1 114 ? 8.451 -7.634 2.811 1.00 92.50 114 HIS A C 1
ATOM 925 O O . HIS A 1 114 ? 8.455 -8.854 2.981 1.00 92.50 114 HIS A O 1
ATOM 931 N N . LEU A 1 115 ? 7.912 -6.786 3.696 1.00 93.25 115 LEU A N 1
ATOM 932 C CA . LEU A 1 115 ? 7.240 -7.237 4.917 1.00 93.25 115 LEU A CA 1
ATOM 933 C C . LEU A 1 115 ? 6.049 -8.145 4.611 1.00 93.25 115 LEU A C 1
ATOM 935 O O . LEU A 1 115 ? 5.926 -9.195 5.225 1.00 93.25 115 LEU A O 1
ATOM 939 N N . PHE A 1 116 ? 5.220 -7.798 3.627 1.00 93.19 116 PHE A N 1
ATOM 940 C CA . PHE A 1 116 ? 4.089 -8.607 3.189 1.00 93.19 116 PHE A CA 1
ATOM 941 C C . PHE A 1 116 ? 4.538 -10.029 2.861 1.00 93.19 116 PHE A C 1
ATOM 943 O O . PHE A 1 116 ? 4.037 -10.983 3.454 1.00 93.19 116 PHE A O 1
ATOM 950 N N . PHE A 1 117 ? 5.512 -10.195 1.962 1.00 87.38 117 PHE A N 1
ATOM 951 C CA . PHE A 1 117 ? 5.980 -11.528 1.584 1.00 87.38 117 PHE A CA 1
ATOM 952 C C . PHE A 1 117 ? 6.628 -12.258 2.759 1.00 87.38 117 PHE A C 1
ATOM 954 O O . PHE A 1 117 ? 6.295 -13.417 3.005 1.00 87.38 117 PHE A O 1
ATOM 961 N N . ARG A 1 118 ? 7.485 -11.576 3.524 1.00 89.56 118 ARG A N 1
ATOM 962 C CA . ARG A 1 118 ? 8.127 -12.140 4.715 1.00 89.56 118 ARG A CA 1
ATOM 963 C C . ARG A 1 118 ? 7.093 -12.690 5.700 1.00 89.56 118 ARG A C 1
ATOM 965 O O . ARG A 1 118 ? 7.114 -13.880 6.010 1.00 89.56 118 ARG A O 1
ATOM 972 N N . THR A 1 119 ? 6.143 -11.858 6.117 1.00 88.69 119 THR A N 1
ATOM 973 C CA . THR A 1 119 ? 5.073 -12.221 7.051 1.00 88.69 119 THR A CA 1
ATOM 974 C C . THR A 1 119 ? 4.215 -13.363 6.507 1.00 88.69 119 THR A C 1
ATOM 976 O O . THR A 1 119 ? 3.855 -14.283 7.242 1.00 88.69 119 THR A O 1
ATOM 979 N N . ARG A 1 120 ? 3.932 -13.376 5.198 1.00 82.69 120 ARG A N 1
ATOM 980 C CA . ARG A 1 120 ? 3.196 -14.473 4.552 1.00 82.69 120 ARG A CA 1
ATOM 981 C C . ARG A 1 120 ? 3.937 -15.807 4.648 1.00 82.69 120 ARG A C 1
ATOM 983 O O . ARG A 1 120 ? 3.292 -16.822 4.923 1.00 82.69 120 ARG A O 1
ATOM 990 N N . PHE A 1 121 ? 5.253 -15.826 4.437 1.00 83.50 121 PHE A N 1
ATOM 991 C CA . PHE A 1 121 ? 6.060 -17.043 4.562 1.00 83.50 121 PHE A CA 1
ATOM 992 C C . PHE A 1 121 ? 6.208 -17.493 6.020 1.00 83.50 121 PHE A C 1
ATOM 994 O O . PHE A 1 121 ? 6.014 -18.675 6.310 1.00 83.50 121 PHE A O 1
ATOM 1001 N N . GLU A 1 122 ? 6.436 -16.560 6.946 1.00 82.00 122 GLU A N 1
ATOM 1002 C CA . GLU A 1 122 ? 6.495 -16.835 8.388 1.00 82.00 122 GLU A CA 1
ATOM 1003 C C . GLU A 1 122 ? 5.185 -17.466 8.883 1.00 82.00 122 GLU A C 1
ATOM 1005 O O . GLU A 1 122 ? 5.187 -18.539 9.493 1.00 82.00 122 GLU A O 1
ATOM 1010 N N . ASN A 1 123 ? 4.041 -16.867 8.536 1.00 78.25 123 ASN A N 1
ATOM 1011 C CA . ASN A 1 123 ? 2.727 -17.377 8.922 1.00 78.25 123 ASN A CA 1
ATOM 1012 C C . ASN A 1 123 ? 2.401 -18.722 8.270 1.00 78.25 123 ASN A C 1
ATOM 1014 O O . ASN A 1 123 ? 1.785 -19.580 8.909 1.00 78.25 123 ASN A O 1
ATOM 1018 N N . ARG A 1 124 ? 2.836 -18.945 7.023 1.00 73.38 124 ARG A N 1
ATOM 1019 C CA . ARG A 1 124 ? 2.711 -20.252 6.367 1.00 73.38 124 ARG A CA 1
ATOM 1020 C C . ARG A 1 124 ? 3.455 -21.317 7.171 1.00 73.38 124 ARG A C 1
ATOM 1022 O O . ARG A 1 124 ? 2.847 -22.320 7.528 1.00 73.38 124 ARG A O 1
ATOM 1029 N N . ARG A 1 125 ? 4.727 -21.094 7.505 1.00 75.75 125 ARG A N 1
ATOM 1030 C CA . ARG A 1 125 ? 5.537 -22.054 8.275 1.00 75.75 125 ARG A CA 1
ATOM 1031 C C . ARG A 1 125 ? 4.965 -22.304 9.669 1.00 75.75 125 ARG A C 1
ATOM 1033 O O . ARG A 1 125 ? 4.763 -23.461 10.034 1.00 75.75 125 ARG A O 1
ATOM 1040 N N . LYS A 1 126 ? 4.563 -21.243 10.381 1.00 76.25 126 LYS A N 1
ATOM 1041 C CA . LYS A 1 126 ? 3.884 -21.340 11.685 1.00 76.25 126 LYS A CA 1
ATOM 1042 C C . LYS A 1 126 ? 2.621 -22.200 11.617 1.00 76.25 126 LYS A C 1
ATOM 1044 O O . LYS A 1 126 ? 2.407 -23.039 12.489 1.00 76.25 126 LYS A O 1
ATOM 1049 N N . LYS A 1 127 ? 1.804 -22.041 10.567 1.00 70.75 127 LYS A N 1
ATOM 1050 C CA . LYS A 1 127 ? 0.591 -22.849 10.346 1.00 70.75 127 LYS A CA 1
ATOM 1051 C C . LYS A 1 127 ? 0.904 -24.343 10.201 1.00 70.75 127 LYS A C 1
ATOM 1053 O O . LYS A 1 127 ? 0.131 -25.164 10.684 1.00 70.75 127 LYS A O 1
ATOM 1058 N N . PHE A 1 128 ? 2.045 -24.691 9.609 1.00 70.00 128 PHE A N 1
ATOM 1059 C CA . PHE A 1 128 ? 2.510 -26.077 9.481 1.00 70.00 128 PHE A CA 1
ATOM 1060 C C . PHE A 1 128 ? 3.379 -26.559 10.645 1.00 70.00 128 PHE A C 1
ATOM 1062 O O . PHE A 1 128 ? 3.914 -27.660 10.574 1.00 70.00 128 PHE A O 1
ATOM 1069 N N . LYS A 1 129 ? 3.520 -25.764 11.715 1.00 79.12 129 LYS A N 1
ATOM 1070 C CA . LYS A 1 129 ? 4.432 -26.052 12.835 1.00 79.12 129 LYS A CA 1
ATOM 1071 C C . LYS A 1 129 ? 5.878 -26.295 12.372 1.00 79.12 129 LYS A C 1
ATOM 1073 O O . LYS A 1 129 ? 6.624 -27.018 13.023 1.00 79.12 129 LYS A O 1
ATOM 1078 N N . ILE A 1 130 ? 6.257 -25.685 11.250 1.00 78.56 130 ILE A N 1
ATOM 1079 C CA . ILE A 1 130 ? 7.625 -25.676 10.740 1.00 78.56 130 ILE A CA 1
ATOM 1080 C C . ILE A 1 130 ? 8.329 -24.482 11.375 1.00 78.56 130 ILE A C 1
ATOM 1082 O O . ILE A 1 130 ? 7.782 -23.376 11.406 1.00 78.56 130 ILE A O 1
ATOM 1086 N N . GLU A 1 131 ? 9.542 -24.700 11.870 1.00 79.44 131 GLU A N 1
ATOM 1087 C CA . GLU A 1 131 ? 10.373 -23.626 12.401 1.00 79.44 131 GLU A CA 1
ATOM 1088 C C . GLU A 1 131 ? 10.654 -22.578 11.308 1.00 79.44 131 GLU A C 1
ATOM 1090 O O . GLU A 1 131 ? 11.057 -22.897 10.186 1.00 79.44 131 GLU A O 1
ATOM 1095 N N . ALA A 1 132 ? 10.394 -21.308 11.620 1.00 76.62 132 ALA A N 1
ATOM 1096 C CA . ALA A 1 132 ? 10.590 -20.193 10.701 1.00 76.62 132 ALA A CA 1
ATOM 1097 C C . ALA A 1 132 ? 11.995 -19.605 10.882 1.00 76.62 132 ALA A C 1
ATOM 1099 O O . ALA A 1 132 ? 12.153 -18.519 11.439 1.00 76.62 132 ALA A O 1
ATOM 1100 N N . ARG A 1 133 ? 13.023 -20.337 10.436 1.00 84.88 133 ARG A N 1
ATOM 1101 C CA . ARG A 1 133 ? 14.399 -19.824 10.460 1.00 84.88 133 ARG A CA 1
ATOM 1102 C C . ARG A 1 133 ? 14.567 -18.681 9.446 1.00 84.88 133 ARG A C 1
ATOM 1104 O O . ARG A 1 133 ? 14.022 -18.782 8.342 1.00 84.88 133 ARG A O 1
ATOM 1111 N N . PRO A 1 134 ? 15.301 -17.602 9.773 1.00 84.94 134 PRO A N 1
ATOM 1112 C CA . PRO A 1 134 ? 15.457 -16.450 8.881 1.00 84.94 134 PRO A CA 1
ATOM 1113 C C . PRO A 1 134 ? 15.989 -16.803 7.486 1.00 84.94 134 PRO A C 1
ATOM 1115 O O . PRO A 1 134 ? 15.544 -16.233 6.489 1.00 84.94 134 PRO A O 1
ATOM 1118 N N . GLU A 1 135 ? 16.907 -17.765 7.397 1.00 87.44 135 GLU A N 1
ATOM 1119 C CA . GLU A 1 135 ? 17.516 -18.208 6.140 1.00 87.44 135 GLU A CA 1
ATOM 1120 C C . GLU A 1 135 ? 16.493 -18.900 5.235 1.00 87.44 135 GLU A C 1
ATOM 1122 O O . GLU A 1 135 ? 16.481 -18.681 4.022 1.00 87.44 135 GLU A O 1
ATOM 1127 N N . ASP A 1 136 ? 15.600 -19.688 5.837 1.00 82.31 136 ASP A N 1
ATOM 1128 C CA . ASP A 1 136 ? 14.537 -20.404 5.139 1.00 82.31 136 ASP A CA 1
ATOM 1129 C C . ASP A 1 136 ? 13.488 -19.427 4.582 1.00 82.31 136 ASP A C 1
ATOM 1131 O O . ASP A 1 136 ? 13.040 -19.565 3.444 1.00 82.31 136 ASP A O 1
ATOM 1135 N N . ILE A 1 137 ? 13.140 -18.391 5.354 1.00 83.00 137 ILE A N 1
ATOM 1136 C CA . ILE A 1 137 ? 12.251 -17.315 4.894 1.00 83.00 137 ILE A CA 1
ATOM 1137 C C . ILE A 1 137 ? 12.889 -16.549 3.736 1.00 83.00 137 ILE A C 1
ATOM 1139 O O . ILE A 1 137 ? 12.229 -16.281 2.734 1.00 83.00 137 ILE A O 1
ATOM 1143 N N . LEU A 1 138 ? 14.183 -16.231 3.830 1.00 83.31 138 LEU A N 1
ATOM 1144 C CA . LEU A 1 138 ? 14.899 -15.555 2.752 1.00 83.31 138 LEU A CA 1
ATOM 1145 C C . LEU A 1 138 ? 14.954 -16.415 1.479 1.00 83.31 138 LEU A C 1
ATOM 1147 O O . LEU A 1 138 ? 14.842 -15.879 0.375 1.00 83.31 138 LEU A O 1
ATOM 1151 N N . ALA A 1 139 ? 15.114 -17.733 1.615 1.00 80.62 139 ALA A N 1
ATOM 1152 C CA . ALA A 1 139 ? 15.057 -18.665 0.495 1.00 80.62 139 ALA A CA 1
ATOM 1153 C C . ALA A 1 139 ? 13.662 -18.691 -0.149 1.00 80.62 139 ALA A C 1
ATOM 1155 O O . ALA A 1 139 ? 13.561 -18.550 -1.369 1.00 80.62 139 ALA A O 1
ATOM 1156 N N . ASP A 1 140 ? 12.595 -18.766 0.652 1.00 79.50 140 ASP A N 1
ATOM 1157 C CA . ASP A 1 140 ? 11.214 -18.703 0.163 1.00 79.50 140 ASP A CA 1
ATOM 1158 C C . ASP A 1 140 ? 10.944 -17.376 -0.570 1.00 79.50 140 ASP A C 1
ATOM 1160 O O . ASP A 1 140 ? 10.367 -17.363 -1.658 1.00 79.50 140 ASP A O 1
ATOM 1164 N N . MET A 1 141 ? 11.438 -16.252 -0.046 1.00 78.62 141 MET A N 1
ATOM 1165 C CA . MET A 1 141 ? 11.289 -14.937 -0.680 1.00 78.62 141 MET A CA 1
ATOM 1166 C C . MET A 1 141 ? 11.970 -14.825 -2.048 1.00 78.62 141 MET A C 1
ATOM 1168 O O . MET A 1 141 ? 11.511 -14.043 -2.879 1.00 78.62 141 MET A O 1
ATOM 1172 N N . LYS A 1 142 ? 13.021 -15.611 -2.322 1.00 79.06 142 LYS A N 1
ATOM 1173 C CA . LYS A 1 142 ? 13.655 -15.667 -3.654 1.00 79.06 142 LYS A CA 1
ATOM 1174 C C . LYS A 1 142 ? 12.781 -16.359 -4.702 1.00 79.06 142 LYS A C 1
ATOM 1176 O O . LYS A 1 142 ? 13.037 -16.194 -5.889 1.00 79.06 142 LYS A O 1
ATOM 1181 N N . THR A 1 143 ? 11.770 -17.122 -4.280 1.00 77.12 143 THR A N 1
ATOM 1182 C CA . THR A 1 143 ? 10.824 -17.782 -5.196 1.00 77.12 143 THR A CA 1
ATOM 1183 C C . THR A 1 143 ? 9.737 -16.840 -5.711 1.00 77.12 143 THR A C 1
ATOM 1185 O O . THR A 1 143 ? 9.067 -17.166 -6.688 1.00 77.12 143 THR A O 1
ATOM 1188 N N . VAL A 1 144 ? 9.571 -15.670 -5.083 1.00 78.31 144 VAL A N 1
ATOM 1189 C CA . VAL A 1 144 ? 8.576 -14.673 -5.487 1.00 78.31 144 VAL A CA 1
ATOM 1190 C C . VAL A 1 144 ? 8.974 -14.068 -6.826 1.00 78.31 144 VAL A C 1
ATOM 1192 O O . VAL A 1 144 ? 10.065 -13.517 -6.990 1.00 78.31 144 VAL A O 1
ATOM 1195 N N . THR A 1 145 ? 8.065 -14.146 -7.789 1.00 78.19 145 THR A N 1
ATOM 1196 C CA . THR A 1 145 ? 8.292 -13.636 -9.139 1.00 78.19 145 THR A CA 1
ATOM 1197 C C . THR A 1 145 ? 8.219 -12.107 -9.195 1.00 78.19 145 THR A C 1
ATOM 1199 O O . THR A 1 145 ? 7.576 -11.451 -8.372 1.00 78.19 145 THR A O 1
ATOM 1202 N N . GLY A 1 146 ? 8.833 -11.509 -10.222 1.00 75.88 146 GLY A N 1
ATOM 1203 C CA . GLY A 1 146 ? 8.738 -10.062 -10.457 1.00 75.88 146 GLY A CA 1
ATOM 1204 C C . GLY A 1 146 ? 7.295 -9.579 -10.653 1.00 75.88 146 GLY A C 1
ATOM 1205 O O . GLY A 1 146 ? 6.942 -8.503 -10.179 1.00 75.88 146 GLY A O 1
ATOM 1206 N N . SER A 1 147 ? 6.443 -10.401 -11.276 1.00 80.38 147 SER A N 1
ATOM 1207 C CA . SER A 1 147 ? 5.016 -10.102 -11.460 1.00 80.38 147 SER A CA 1
ATOM 1208 C C . SER A 1 147 ? 4.248 -10.092 -10.135 1.00 80.38 147 SER A C 1
ATOM 1210 O O . SER A 1 147 ? 3.435 -9.198 -9.906 1.00 80.38 147 SER A O 1
ATOM 1212 N N . GLU A 1 148 ? 4.530 -11.034 -9.228 1.00 80.50 148 GLU A N 1
ATOM 1213 C CA . GLU A 1 148 ? 3.931 -11.034 -7.888 1.00 80.50 148 GLU A CA 1
ATOM 1214 C C . GLU A 1 148 ? 4.338 -9.790 -7.094 1.00 80.50 148 GLU A C 1
ATOM 1216 O O . GLU A 1 148 ? 3.476 -9.146 -6.495 1.00 80.50 148 GLU A O 1
ATOM 1221 N N . TYR A 1 149 ? 5.618 -9.406 -7.141 1.00 84.56 149 TYR A N 1
ATOM 1222 C CA . TYR A 1 149 ? 6.082 -8.159 -6.528 1.00 84.56 149 TYR A CA 1
ATOM 1223 C C . TYR A 1 149 ? 5.380 -6.932 -7.109 1.00 84.56 149 TYR A C 1
ATOM 1225 O O . TYR A 1 149 ? 4.899 -6.104 -6.343 1.00 84.56 149 TYR A O 1
ATOM 1233 N N . ALA A 1 150 ? 5.295 -6.825 -8.436 1.00 84.88 150 ALA A N 1
ATOM 1234 C CA . ALA A 1 150 ? 4.687 -5.674 -9.098 1.00 84.88 150 ALA A CA 1
ATOM 1235 C C . ALA A 1 150 ? 3.210 -5.501 -8.718 1.00 84.88 150 ALA A C 1
ATOM 1237 O O . ALA A 1 150 ? 2.777 -4.389 -8.429 1.00 84.88 150 ALA A O 1
ATOM 1238 N N . ARG A 1 151 ? 2.444 -6.596 -8.641 1.00 86.25 151 ARG A N 1
ATOM 1239 C CA . ARG A 1 151 ? 1.027 -6.517 -8.261 1.00 86.25 151 ARG A CA 1
ATOM 1240 C C . ARG A 1 151 ? 0.838 -6.146 -6.781 1.00 86.25 151 ARG A C 1
ATOM 1242 O O . ARG A 1 151 ? -0.089 -5.410 -6.451 1.00 86.25 151 ARG A O 1
ATOM 1249 N N . VAL A 1 152 ? 1.704 -6.632 -5.882 1.00 90.94 152 VAL A N 1
ATOM 1250 C CA . VAL A 1 152 ? 1.688 -6.238 -4.457 1.00 90.94 152 VAL A CA 1
ATOM 1251 C C . VAL A 1 152 ? 2.098 -4.773 -4.287 1.00 90.94 152 VAL A C 1
ATOM 1253 O O . VAL A 1 152 ? 1.435 -4.041 -3.552 1.00 90.94 152 VAL A O 1
ATOM 1256 N N . ASP A 1 153 ? 3.132 -4.324 -5.002 1.00 93.38 153 ASP A N 1
ATOM 1257 C CA . ASP A 1 153 ? 3.541 -2.919 -5.022 1.00 93.38 153 ASP A CA 1
ATOM 1258 C C . ASP A 1 153 ? 2.398 -2.021 -5.510 1.00 93.38 153 ASP A C 1
ATOM 1260 O O . ASP A 1 153 ? 2.071 -1.033 -4.856 1.00 93.38 153 ASP A O 1
ATOM 1264 N N . GLU A 1 154 ? 1.751 -2.379 -6.624 1.00 92.88 154 GLU A N 1
ATOM 1265 C CA . GLU A 1 154 ? 0.612 -1.642 -7.175 1.00 92.88 154 GLU A CA 1
ATOM 1266 C C . GLU A 1 154 ? -0.534 -1.530 -6.164 1.00 92.88 154 GLU A C 1
ATOM 1268 O O . GLU A 1 154 ? -1.101 -0.448 -5.997 1.00 92.88 154 GLU A O 1
ATOM 1273 N N . ALA A 1 155 ? -0.842 -2.604 -5.434 1.00 92.38 155 ALA A N 1
ATOM 1274 C CA . ALA A 1 155 ? -1.842 -2.575 -4.373 1.00 92.38 155 ALA A CA 1
ATOM 1275 C C . ALA A 1 155 ? -1.459 -1.624 -3.224 1.00 92.38 155 ALA A C 1
ATOM 1277 O O . ALA A 1 155 ? -2.304 -0.855 -2.761 1.00 92.38 155 ALA A O 1
ATOM 1278 N N . TYR A 1 156 ? -0.195 -1.605 -2.792 1.00 96.00 156 TYR A N 1
ATOM 1279 C CA . TYR A 1 156 ? 0.278 -0.643 -1.791 1.00 96.00 156 TYR A CA 1
ATOM 1280 C C . TYR A 1 156 ? 0.240 0.803 -2.299 1.00 96.00 156 TYR A C 1
ATOM 1282 O O . TYR A 1 156 ? -0.244 1.686 -1.585 1.00 96.00 156 TYR A O 1
ATOM 1290 N N . TYR A 1 157 ? 0.687 1.056 -3.534 1.00 96.38 157 TYR A N 1
ATOM 1291 C CA . TYR A 1 157 ? 0.577 2.373 -4.168 1.00 96.38 157 TYR A CA 1
ATOM 1292 C C . TYR A 1 157 ? -0.870 2.841 -4.235 1.00 96.38 157 TYR A C 1
ATOM 1294 O O . TYR A 1 157 ? -1.158 3.994 -3.933 1.00 96.38 157 TYR A O 1
ATOM 1302 N N . THR A 1 158 ? -1.774 1.934 -4.583 1.00 93.38 158 THR A N 1
ATOM 1303 C CA . THR A 1 158 ? -3.209 2.178 -4.682 1.00 93.38 158 THR A CA 1
ATOM 1304 C C . THR A 1 158 ? -3.811 2.550 -3.325 1.00 93.38 158 THR A C 1
ATOM 1306 O O . THR A 1 158 ? -4.448 3.596 -3.207 1.00 93.38 158 THR A O 1
ATOM 1309 N N . LEU A 1 159 ? -3.565 1.765 -2.266 1.00 92.62 159 LEU A N 1
ATOM 1310 C CA . LEU A 1 159 ? -4.035 2.105 -0.914 1.00 92.62 159 LEU A CA 1
ATOM 1311 C C . LEU A 1 159 ? -3.498 3.462 -0.454 1.00 92.62 159 LEU A C 1
ATOM 1313 O O . LEU A 1 159 ? -4.232 4.257 0.137 1.00 92.62 159 LEU A O 1
ATOM 1317 N N . TRP A 1 160 ? -2.225 3.745 -0.739 1.00 94.81 160 TRP A N 1
ATOM 1318 C CA . TRP A 1 160 ? -1.625 5.020 -0.375 1.00 94.81 160 TRP A CA 1
ATOM 1319 C C . TRP A 1 160 ? -2.221 6.180 -1.172 1.00 94.81 160 TRP A C 1
ATOM 1321 O O . TRP A 1 160 ? -2.539 7.220 -0.599 1.00 94.81 160 TRP A O 1
ATOM 1331 N N . LEU A 1 161 ? -2.430 6.003 -2.475 1.00 93.62 161 LEU A N 1
ATOM 1332 C CA . LEU A 1 161 ? -3.087 6.992 -3.320 1.00 93.62 161 LEU A CA 1
ATOM 1333 C C . LEU A 1 161 ? -4.462 7.349 -2.761 1.00 93.62 161 LEU A C 1
ATOM 1335 O O . LEU A 1 161 ? -4.750 8.531 -2.597 1.00 93.62 161 LEU A O 1
ATOM 1339 N N . TYR A 1 162 ? -5.269 6.363 -2.370 1.00 88.19 162 TYR A N 1
ATOM 1340 C CA . TYR A 1 162 ? -6.571 6.641 -1.763 1.00 88.19 162 TYR A CA 1
ATOM 1341 C C . TYR A 1 162 ? -6.476 7.349 -0.428 1.00 88.19 162 TYR A C 1
ATOM 1343 O O . TYR A 1 162 ? -7.256 8.265 -0.178 1.00 88.19 162 TYR A O 1
ATOM 1351 N N . LYS A 1 163 ? -5.498 7.000 0.411 1.00 88.94 163 LYS A N 1
ATOM 1352 C CA . LYS A 1 163 ? -5.208 7.804 1.598 1.00 88.94 163 LYS A CA 1
ATOM 1353 C C . LYS A 1 163 ? -4.931 9.253 1.209 1.00 88.94 163 LYS A C 1
ATOM 1355 O O . LYS A 1 163 ? -5.462 10.163 1.835 1.00 88.94 163 LYS A O 1
ATOM 1360 N N . GLU A 1 164 ? -4.105 9.497 0.193 1.00 89.25 164 GLU A N 1
ATOM 1361 C CA . GLU A 1 164 ? -3.774 10.864 -0.208 1.00 89.25 164 GLU A CA 1
ATOM 1362 C C . GLU A 1 164 ? -4.974 11.604 -0.814 1.00 89.25 164 GLU A C 1
ATOM 1364 O O . GLU A 1 164 ? -5.102 12.810 -0.606 1.00 89.25 164 GLU A O 1
ATOM 1369 N N . LEU A 1 165 ? -5.886 10.912 -1.486 1.00 86.19 165 LEU A N 1
ATOM 1370 C CA . LEU A 1 165 ? -7.135 11.504 -1.962 1.00 86.19 165 LEU A CA 1
ATOM 1371 C C . LEU A 1 165 ? -8.076 11.845 -0.798 1.00 86.19 165 LEU A C 1
ATOM 1373 O O . LEU A 1 165 ? -8.605 12.954 -0.741 1.00 86.19 165 LEU A O 1
ATOM 1377 N N . ASN A 1 166 ? -8.196 10.938 0.177 1.00 77.88 166 ASN A N 1
ATOM 1378 C CA . ASN A 1 166 ? -9.151 11.045 1.280 1.00 77.88 166 ASN A CA 1
ATOM 1379 C C . ASN A 1 166 ? -8.695 11.928 2.448 1.00 77.88 166 ASN A C 1
ATOM 1381 O O . ASN A 1 166 ? -9.541 12.408 3.193 1.00 77.88 166 ASN A O 1
ATOM 1385 N N . TYR A 1 167 ? -7.390 12.184 2.599 1.00 67.62 167 TYR A N 1
ATOM 1386 C CA . TYR A 1 167 ? -6.809 12.917 3.739 1.00 67.62 167 TYR A CA 1
ATOM 1387 C C . TYR A 1 167 ? -7.474 14.280 4.032 1.00 67.62 167 TYR A C 1
ATOM 1389 O O . TYR A 1 167 ? -7.478 14.705 5.176 1.00 67.62 167 TYR A O 1
ATOM 1397 N N . ASN A 1 168 ? -8.062 14.940 3.025 1.00 65.62 168 ASN A N 1
ATOM 1398 C CA . ASN A 1 168 ? -8.730 16.242 3.174 1.00 65.62 168 ASN A CA 1
ATOM 1399 C C . ASN A 1 168 ? -10.225 16.211 2.820 1.00 65.62 168 ASN A C 1
ATOM 1401 O O . ASN A 1 168 ? -10.828 17.271 2.687 1.00 65.62 168 ASN A O 1
ATOM 1405 N N . VAL A 1 169 ? -10.827 15.036 2.602 1.00 64.56 169 VAL A N 1
ATOM 1406 C CA . VAL A 1 169 ? -12.245 14.956 2.198 1.00 64.56 169 VAL A CA 1
ATOM 1407 C C . VAL A 1 169 ? -13.153 15.576 3.256 1.00 64.56 169 VAL A C 1
ATOM 1409 O O . VAL A 1 169 ? -14.107 16.257 2.905 1.00 64.56 169 VAL A O 1
ATOM 1412 N N . GLU A 1 170 ? -12.809 15.425 4.535 1.00 66.06 170 GLU A N 1
ATOM 1413 C CA . GLU A 1 170 ? -13.567 15.997 5.656 1.00 66.06 170 GLU A CA 1
ATOM 1414 C C . GLU A 1 170 ? -13.539 17.534 5.694 1.00 66.06 170 GLU A C 1
ATOM 1416 O O . GLU A 1 170 ? -14.398 18.147 6.320 1.00 66.06 170 GLU A O 1
ATOM 1421 N N . LEU A 1 171 ? -12.574 18.164 5.016 1.00 73.56 171 LEU A N 1
ATOM 1422 C CA . LEU A 1 171 ? -12.387 19.616 5.006 1.00 73.56 171 LEU A CA 1
ATOM 1423 C C . LEU A 1 171 ? -12.797 20.267 3.678 1.00 73.56 171 LEU A C 1
ATOM 1425 O O . LEU A 1 171 ? -12.770 21.487 3.572 1.00 73.56 171 LEU A O 1
ATOM 1429 N N . ARG A 1 172 ? -13.152 19.483 2.654 1.00 79.94 172 ARG A N 1
ATOM 1430 C CA . ARG A 1 172 ? -13.388 19.967 1.284 1.00 79.94 172 ARG A CA 1
ATOM 1431 C C . ARG A 1 172 ? -14.858 19.911 0.895 1.00 79.94 172 ARG A C 1
ATOM 1433 O O . ARG A 1 172 ? -15.603 19.047 1.348 1.00 79.94 172 ARG A O 1
ATOM 1440 N N . SER A 1 173 ? -15.261 20.792 -0.021 1.00 82.75 173 SER A N 1
ATOM 1441 C CA . SER A 1 173 ? -16.570 20.694 -0.666 1.00 82.75 173 SER A CA 1
ATOM 1442 C C . SER A 1 173 ? -16.644 19.459 -1.572 1.00 82.75 173 SER A C 1
ATOM 1444 O O . SER A 1 173 ? -15.633 18.979 -2.095 1.00 82.75 173 SER A O 1
ATOM 1446 N N . LEU A 1 174 ? -17.858 18.955 -1.812 1.00 83.69 174 LEU A N 1
ATOM 1447 C CA . LEU A 1 174 ? -18.077 17.817 -2.712 1.00 83.69 174 LEU A CA 1
ATOM 1448 C C . LEU A 1 174 ? -17.538 18.085 -4.128 1.00 83.69 174 LEU A C 1
ATOM 1450 O O . LEU A 1 174 ? -16.980 17.186 -4.758 1.00 83.69 174 LEU A O 1
ATOM 1454 N N . GLU A 1 175 ? -17.675 19.318 -4.616 1.00 84.69 175 GLU A N 1
ATOM 1455 C CA . GLU A 1 175 ? -17.163 19.740 -5.922 1.00 84.69 175 GLU A CA 1
ATOM 1456 C C . GLU A 1 175 ? -15.635 19.617 -5.987 1.00 84.69 175 GLU A C 1
ATOM 1458 O O . GLU A 1 175 ? -15.097 19.031 -6.927 1.00 84.69 175 GLU A O 1
ATOM 1463 N N . GLN A 1 176 ? -14.931 20.072 -4.947 1.00 85.19 176 GLN A N 1
ATOM 1464 C CA . GLN A 1 176 ? -13.471 19.976 -4.859 1.00 85.19 176 GLN A CA 1
ATOM 1465 C C . GLN A 1 176 ? -12.996 18.525 -4.770 1.00 85.19 176 GLN A C 1
ATOM 1467 O O . GLN A 1 176 ? -12.045 18.137 -5.451 1.00 85.19 176 GLN A O 1
ATOM 1472 N N . VAL A 1 177 ? -13.664 17.704 -3.954 1.00 85.31 177 VAL A N 1
ATOM 1473 C CA . VAL A 1 177 ? -13.370 16.266 -3.853 1.00 85.31 177 VAL A CA 1
ATOM 1474 C C . VAL A 1 177 ? -13.549 15.591 -5.212 1.00 85.31 177 VAL A C 1
ATOM 1476 O O . VAL A 1 177 ? -12.680 14.835 -5.647 1.00 85.31 177 VAL A O 1
ATOM 1479 N N . THR A 1 178 ? -14.637 15.911 -5.913 1.00 86.31 178 THR A N 1
ATOM 1480 C CA . THR A 1 178 ? -14.933 15.370 -7.244 1.00 86.31 178 THR A CA 1
ATOM 1481 C C . THR A 1 178 ? -13.875 15.789 -8.261 1.00 86.31 178 THR A C 1
ATOM 1483 O O . THR A 1 178 ? -13.355 14.939 -8.979 1.00 86.31 178 THR A O 1
ATOM 1486 N N . ALA A 1 179 ? -13.487 17.065 -8.287 1.00 88.44 179 ALA A N 1
ATOM 1487 C CA . ALA A 1 179 ? -12.461 17.572 -9.195 1.00 88.44 179 ALA A CA 1
ATOM 1488 C C . ALA A 1 179 ? -11.099 16.890 -8.980 1.00 88.44 179 ALA A C 1
ATOM 1490 O O . ALA A 1 179 ? -10.441 16.494 -9.942 1.00 88.44 179 ALA A O 1
ATOM 1491 N N . ILE A 1 180 ? -10.690 16.696 -7.722 1.00 89.50 180 ILE A N 1
ATOM 1492 C CA . ILE A 1 180 ? -9.424 16.031 -7.382 1.00 89.50 180 ILE A CA 1
ATOM 1493 C C . ILE A 1 180 ? -9.462 14.547 -7.744 1.00 89.50 180 ILE A C 1
ATOM 1495 O O . ILE A 1 180 ? -8.496 14.034 -8.311 1.00 89.50 180 ILE A O 1
ATOM 1499 N N . ASN A 1 181 ? -10.573 13.867 -7.457 1.00 88.25 181 ASN A N 1
ATOM 1500 C CA . ASN A 1 181 ? -10.751 12.471 -7.839 1.00 88.25 181 ASN A CA 1
ATOM 1501 C C . ASN A 1 181 ? -10.728 12.311 -9.361 1.00 88.25 181 ASN A C 1
ATOM 1503 O O . ASN A 1 181 ? -10.012 11.441 -9.848 1.00 88.25 181 ASN A O 1
ATOM 1507 N N . ASN A 1 182 ? -11.431 13.169 -10.105 1.00 88.88 182 ASN A N 1
ATOM 1508 C CA . ASN A 1 182 ? -11.429 13.174 -11.570 1.00 88.88 182 ASN A CA 1
ATOM 1509 C C . ASN A 1 182 ? -10.019 13.377 -12.126 1.00 88.88 182 ASN A C 1
ATOM 1511 O O . ASN A 1 182 ? -9.569 12.592 -12.951 1.00 88.88 182 ASN A O 1
ATOM 1515 N N . TRP A 1 183 ? -9.283 14.361 -11.610 1.00 90.38 183 TRP A N 1
ATOM 1516 C CA . TRP A 1 183 ? -7.910 14.625 -12.038 1.00 90.38 183 TRP A CA 1
ATOM 1517 C C . TRP A 1 183 ? -6.948 13.451 -11.771 1.00 90.38 183 TRP A C 1
ATOM 1519 O O . TRP A 1 183 ? -6.094 13.122 -12.601 1.00 90.38 183 TRP A O 1
ATOM 1529 N N . ALA A 1 184 ? -7.070 12.807 -10.608 1.00 90.12 184 ALA A N 1
ATOM 1530 C CA . ALA A 1 184 ? -6.149 11.752 -10.201 1.00 90.12 184 ALA A CA 1
ATOM 1531 C C . ALA A 1 184 ? -6.490 10.382 -10.810 1.00 90.12 184 ALA A C 1
ATOM 1533 O O . ALA A 1 184 ? -5.589 9.685 -11.285 1.00 90.12 184 ALA A O 1
ATOM 1534 N N . LEU A 1 185 ? -7.765 9.987 -10.770 1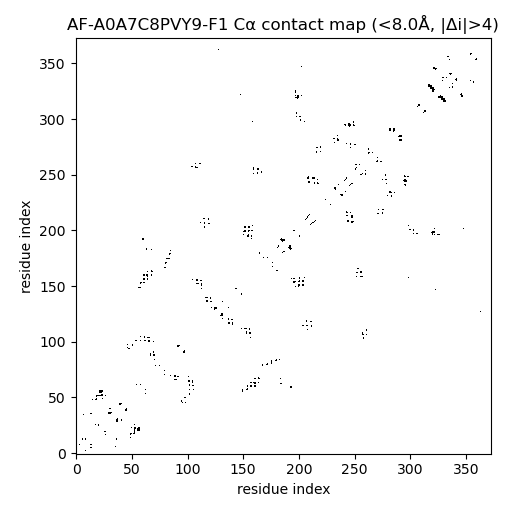.00 88.62 185 LEU A N 1
ATOM 1535 C CA . LEU A 1 185 ? -8.211 8.608 -10.986 1.00 88.62 185 LEU A CA 1
ATOM 1536 C C . LEU A 1 185 ? -8.840 8.352 -12.351 1.00 88.62 185 LEU A C 1
ATOM 1538 O O . LEU A 1 185 ? -8.939 7.186 -12.728 1.00 88.62 185 LEU A O 1
ATOM 1542 N N . TRP A 1 186 ? -9.270 9.385 -13.071 1.00 88.62 186 TRP A N 1
ATOM 1543 C CA . TRP A 1 186 ? -10.048 9.226 -14.295 1.00 88.62 186 TRP A CA 1
ATOM 1544 C C . TRP A 1 186 ? -9.293 9.761 -15.506 1.00 88.62 186 TRP A C 1
ATOM 1546 O O . TRP A 1 186 ? -8.594 10.771 -15.435 1.00 88.62 186 TRP A O 1
ATOM 1556 N N . GLU A 1 187 ? -9.436 9.060 -16.623 1.00 88.00 187 GLU A N 1
ATOM 1557 C CA . GLU A 1 187 ? -9.040 9.561 -17.934 1.00 88.00 187 GLU A CA 1
ATOM 1558 C C . GLU A 1 187 ? -10.194 10.339 -18.582 1.00 88.00 187 GLU A C 1
ATOM 1560 O O . GLU A 1 187 ? -11.360 10.181 -18.212 1.00 88.00 187 GLU A O 1
ATOM 1565 N N . GLU A 1 188 ? -9.890 11.148 -19.600 1.00 84.81 188 GLU A N 1
ATOM 1566 C CA . GLU A 1 188 ? -10.887 11.970 -20.313 1.00 84.81 188 GLU A CA 1
ATOM 1567 C C . GLU A 1 188 ? -12.021 11.143 -20.940 1.00 84.81 188 GLU A C 1
ATOM 1569 O O . GLU A 1 188 ? -13.144 11.619 -21.090 1.00 84.81 188 GLU A O 1
ATOM 1574 N N . ASN A 1 189 ? -11.747 9.880 -21.276 1.00 86.00 189 ASN A N 1
ATOM 1575 C CA . ASN A 1 189 ? -12.728 8.945 -21.829 1.00 86.00 189 ASN A CA 1
ATOM 1576 C C . ASN A 1 189 ? -13.641 8.297 -20.766 1.00 86.00 189 ASN A C 1
ATOM 1578 O O . ASN A 1 189 ? -14.435 7.421 -21.106 1.00 86.00 189 ASN A O 1
ATOM 1582 N N . GLY A 1 190 ? -13.508 8.676 -19.491 1.00 82.69 190 GLY A N 1
ATOM 1583 C CA . GLY A 1 190 ? -14.292 8.128 -18.384 1.00 82.69 190 GLY A CA 1
ATOM 1584 C C . GLY A 1 190 ? -13.838 6.747 -17.903 1.00 82.69 190 GLY A C 1
ATOM 1585 O O . GLY A 1 190 ? -14.552 6.113 -17.133 1.00 82.69 190 GLY A O 1
ATOM 1586 N N . SER A 1 191 ? -12.672 6.253 -18.328 1.00 85.19 191 SER A N 1
ATOM 1587 C CA . SER A 1 191 ? -12.072 5.040 -17.759 1.00 85.19 191 SER A CA 1
ATOM 1588 C C . SER A 1 191 ? -11.218 5.359 -16.529 1.00 85.19 191 SER A C 1
ATOM 1590 O O . SER A 1 191 ? -10.685 6.462 -16.393 1.00 85.19 191 SER A O 1
ATOM 1592 N N . LEU A 1 192 ? -11.086 4.392 -15.616 1.00 85.50 192 LEU A N 1
ATOM 1593 C CA . LEU A 1 192 ? -10.180 4.523 -14.479 1.00 85.50 192 LEU A CA 1
ATOM 1594 C C . LEU A 1 192 ? -8.729 4.400 -14.950 1.00 85.50 192 LEU A C 1
ATOM 1596 O O . LEU A 1 192 ? -8.348 3.399 -15.556 1.00 85.50 192 LEU A O 1
ATOM 1600 N N . ARG A 1 193 ? -7.905 5.377 -14.576 1.00 87.75 193 ARG A N 1
ATOM 1601 C CA . ARG A 1 193 ? -6.453 5.368 -14.780 1.00 87.75 193 ARG A CA 1
ATOM 1602 C C . ARG A 1 193 ? -5.773 4.245 -13.996 1.00 87.75 193 ARG A C 1
ATOM 1604 O O . ARG A 1 193 ? -4.803 3.656 -14.461 1.00 87.75 193 ARG A O 1
ATOM 1611 N N . VAL A 1 194 ? -6.271 3.958 -12.793 1.00 85.06 194 VAL A N 1
ATOM 1612 C CA . VAL A 1 194 ? -5.741 2.913 -11.908 1.00 85.06 194 VAL A CA 1
ATOM 1613 C C . VAL A 1 194 ? -6.787 1.812 -11.774 1.00 85.06 194 VAL A C 1
ATOM 1615 O O . VAL A 1 194 ? -7.878 2.049 -11.260 1.00 85.06 194 VAL A O 1
ATOM 1618 N N . THR A 1 195 ? -6.455 0.608 -12.239 1.00 81.81 195 THR A N 1
ATOM 1619 C CA . THR A 1 195 ? -7.337 -0.571 -12.212 1.00 81.81 195 THR A CA 1
ATOM 1620 C C . THR A 1 195 ? -6.670 -1.697 -11.418 1.00 81.81 195 THR A C 1
ATOM 1622 O O . THR A 1 195 ? -6.209 -2.686 -11.987 1.00 81.81 195 THR A O 1
ATOM 1625 N N . PRO A 1 196 ? -6.573 -1.545 -10.084 1.00 77.00 196 PRO A N 1
ATOM 1626 C CA . PRO A 1 196 ? -5.804 -2.462 -9.259 1.00 77.00 196 PRO A CA 1
ATOM 1627 C C . PRO A 1 196 ? -6.457 -3.846 -9.252 1.00 77.00 196 PRO A C 1
ATOM 1629 O O . PRO A 1 196 ? -7.683 -3.986 -9.323 1.00 77.00 196 PRO A O 1
ATOM 1632 N N . ASP A 1 197 ? -5.647 -4.890 -9.077 1.00 79.06 197 ASP A N 1
ATOM 1633 C CA . ASP A 1 197 ? -6.180 -6.217 -8.786 1.00 79.06 197 ASP A CA 1
ATOM 1634 C C . ASP A 1 197 ? -6.856 -6.207 -7.407 1.00 79.06 197 ASP A C 1
ATOM 1636 O O . ASP A 1 197 ? -6.196 -6.275 -6.368 1.00 79.06 197 ASP A O 1
ATOM 1640 N N . ILE A 1 198 ? -8.188 -6.126 -7.401 1.00 77.25 198 ILE A N 1
ATOM 1641 C CA . ILE A 1 198 ? -9.010 -6.040 -6.186 1.00 77.25 198 ILE A CA 1
ATOM 1642 C C . ILE A 1 198 ? -8.749 -7.203 -5.222 1.00 77.25 198 ILE A C 1
ATOM 1644 O O . ILE A 1 198 ? -8.791 -7.012 -4.004 1.00 77.25 198 ILE A O 1
ATOM 1648 N N . GLY A 1 199 ? -8.422 -8.390 -5.749 1.00 71.31 199 GLY A N 1
ATOM 1649 C CA . GLY A 1 199 ? -8.026 -9.528 -4.927 1.00 71.31 199 GLY A CA 1
ATOM 1650 C C . GLY A 1 199 ? -6.780 -9.179 -4.121 1.00 71.31 199 GLY A C 1
ATOM 1651 O O . GLY A 1 199 ? -6.806 -9.195 -2.889 1.00 71.31 199 GLY A O 1
ATOM 1652 N N . ILE A 1 200 ? -5.705 -8.779 -4.799 1.00 82.38 200 ILE A N 1
ATOM 1653 C CA . ILE A 1 200 ? -4.454 -8.388 -4.133 1.00 82.38 200 ILE A CA 1
ATOM 1654 C C . ILE A 1 200 ? -4.654 -7.192 -3.213 1.00 82.38 200 ILE A C 1
ATOM 1656 O O . ILE A 1 200 ? -4.152 -7.216 -2.093 1.00 82.38 200 ILE A O 1
ATOM 1660 N N . LEU A 1 201 ? -5.404 -6.180 -3.644 1.00 85.62 201 LEU A N 1
ATOM 1661 C CA . LEU A 1 201 ? -5.656 -4.974 -2.863 1.00 85.62 201 LEU A CA 1
ATOM 1662 C C . LEU A 1 201 ? -6.253 -5.303 -1.489 1.00 85.62 201 LEU A C 1
ATOM 1664 O O . LEU A 1 201 ? -5.763 -4.836 -0.459 1.00 85.62 201 LEU A O 1
ATOM 1668 N N . SER A 1 202 ? -7.264 -6.174 -1.473 1.00 81.00 202 SER A N 1
ATOM 1669 C CA . SER A 1 202 ? -7.865 -6.686 -0.243 1.00 81.00 202 SER A CA 1
ATOM 1670 C C . SER A 1 202 ? -6.834 -7.416 0.617 1.00 81.00 202 SER A C 1
ATOM 1672 O O . SER A 1 202 ? -6.687 -7.132 1.808 1.00 81.00 202 SER A O 1
ATOM 1674 N N . HIS A 1 203 ? -6.064 -8.322 0.011 1.00 82.25 203 HIS A N 1
ATOM 1675 C CA . HIS A 1 203 ? -5.037 -9.099 0.700 1.00 82.25 203 HIS A CA 1
ATOM 1676 C C . HIS A 1 203 ? -3.951 -8.243 1.347 1.00 82.25 203 HIS A C 1
ATOM 1678 O O . HIS A 1 203 ? -3.597 -8.485 2.501 1.00 82.25 203 HIS A O 1
ATOM 1684 N N . VAL A 1 204 ? -3.444 -7.257 0.617 1.00 91.19 204 VAL A N 1
ATOM 1685 C CA . VAL A 1 204 ? -2.437 -6.314 1.089 1.00 91.19 204 VAL A CA 1
ATOM 1686 C C . VAL A 1 204 ? -2.960 -5.541 2.295 1.00 91.19 204 VAL A C 1
ATOM 1688 O O . VAL A 1 204 ? -2.302 -5.545 3.336 1.00 91.19 204 VAL A O 1
ATOM 1691 N N . LEU A 1 205 ? -4.176 -4.986 2.210 1.00 90.25 205 LEU A N 1
ATOM 1692 C CA . LEU A 1 205 ? -4.807 -4.303 3.340 1.00 90.25 205 LEU A CA 1
ATOM 1693 C C . LEU A 1 205 ? -4.871 -5.215 4.569 1.00 90.25 205 LEU A C 1
ATOM 1695 O O . LEU A 1 205 ? -4.455 -4.827 5.656 1.00 90.25 205 LEU A O 1
ATOM 1699 N N . ARG A 1 206 ? -5.351 -6.450 4.403 1.00 86.56 206 ARG A N 1
ATOM 1700 C CA . ARG A 1 206 ? -5.521 -7.375 5.526 1.00 86.56 206 ARG A CA 1
ATOM 1701 C C . ARG A 1 206 ? -4.201 -7.778 6.167 1.00 86.56 206 ARG A C 1
ATOM 1703 O O . ARG A 1 206 ? -4.124 -7.784 7.393 1.00 86.56 206 ARG A O 1
ATOM 1710 N N . VAL A 1 207 ? -3.190 -8.145 5.379 1.00 90.06 207 VAL A N 1
ATOM 1711 C CA . VAL A 1 207 ? -1.866 -8.509 5.914 1.00 90.06 207 VAL A CA 1
ATOM 1712 C C . VAL A 1 207 ? -1.275 -7.318 6.659 1.00 90.06 207 VAL A C 1
ATOM 1714 O O . VAL A 1 207 ? -0.840 -7.469 7.798 1.00 90.06 207 VAL A O 1
ATOM 1717 N N . THR A 1 208 ? -1.364 -6.118 6.085 1.00 94.06 208 THR A N 1
ATOM 1718 C CA . THR A 1 208 ? -0.928 -4.895 6.760 1.00 94.06 208 THR A CA 1
ATOM 1719 C C . THR A 1 208 ? -1.663 -4.665 8.076 1.00 94.06 208 THR A C 1
ATOM 1721 O O . THR A 1 208 ? -1.014 -4.463 9.098 1.00 94.06 208 THR A O 1
ATOM 1724 N N . SER A 1 209 ? -2.993 -4.753 8.100 1.00 91.38 209 SER A N 1
ATOM 1725 C CA . SER A 1 209 ? -3.759 -4.519 9.326 1.00 91.38 209 SER A CA 1
ATOM 1726 C C . SER A 1 209 ? -3.533 -5.603 10.379 1.00 91.38 209 SER A C 1
ATOM 1728 O O . SER A 1 209 ? -3.216 -5.293 11.520 1.00 91.38 209 SER A O 1
ATOM 1730 N N . THR A 1 210 ? -3.678 -6.875 10.008 1.00 88.31 210 THR A N 1
ATOM 1731 C CA . THR A 1 210 ? -3.825 -7.985 10.967 1.00 88.31 210 THR A CA 1
ATOM 1732 C C . THR A 1 210 ? -2.544 -8.762 11.243 1.00 88.31 210 THR A C 1
ATOM 1734 O O . THR A 1 210 ? -2.436 -9.388 12.294 1.00 88.31 210 THR A O 1
ATOM 1737 N N . GLU A 1 211 ? -1.582 -8.742 10.321 1.00 89.50 211 GLU A N 1
ATOM 1738 C CA . GLU A 1 211 ? -0.350 -9.528 10.437 1.00 89.50 211 GLU A CA 1
ATOM 1739 C C . GLU A 1 211 ? 0.871 -8.625 10.692 1.00 89.50 211 GLU A C 1
ATOM 1741 O O . GLU A 1 211 ? 1.792 -9.054 11.379 1.00 89.50 211 GLU A O 1
ATOM 1746 N N . ILE A 1 212 ? 0.861 -7.373 10.208 1.00 93.56 212 ILE A N 1
ATOM 1747 C CA . ILE A 1 212 ? 1.948 -6.401 10.419 1.00 93.56 212 ILE A CA 1
ATOM 1748 C C . ILE A 1 212 ? 1.647 -5.458 11.597 1.00 93.56 212 ILE A C 1
ATOM 1750 O O . ILE A 1 212 ? 2.461 -5.346 12.505 1.00 93.56 212 ILE A O 1
ATOM 1754 N N . ILE A 1 213 ? 0.491 -4.782 11.613 1.00 95.25 213 ILE A N 1
ATOM 1755 C CA . ILE A 1 213 ? 0.181 -3.745 12.620 1.00 95.25 213 ILE A CA 1
ATOM 1756 C C . ILE A 1 213 ? -0.418 -4.338 13.901 1.00 95.25 213 ILE A C 1
ATOM 1758 O O . ILE A 1 213 ? 0.016 -4.002 15.003 1.00 95.25 213 ILE A O 1
ATOM 1762 N N . TYR A 1 214 ? -1.416 -5.217 13.777 1.00 94.69 214 TYR A N 1
ATOM 1763 C CA . TYR A 1 214 ? -2.161 -5.748 14.922 1.00 94.69 214 TYR A CA 1
ATOM 1764 C C . TYR A 1 214 ? -1.299 -6.398 16.019 1.00 94.69 214 TYR A C 1
ATOM 1766 O O . TYR A 1 214 ? -1.656 -6.221 17.180 1.00 94.69 214 TYR A O 1
ATOM 1774 N N . PRO A 1 215 ? -0.166 -7.079 15.747 1.00 93.94 215 PRO A N 1
ATOM 1775 C CA . PRO A 1 215 ? 0.707 -7.571 16.816 1.00 93.94 215 PRO A CA 1
ATOM 1776 C C . PRO A 1 215 ? 1.151 -6.485 17.810 1.00 93.94 215 PRO A C 1
ATOM 1778 O O . PRO A 1 215 ? 1.161 -6.730 19.016 1.00 93.94 215 PRO A O 1
ATOM 1781 N N . TYR A 1 216 ? 1.442 -5.271 17.332 1.00 95.12 216 TYR A N 1
ATOM 1782 C CA . TYR A 1 216 ? 1.809 -4.138 18.188 1.00 95.12 216 TYR A CA 1
ATOM 1783 C C . TYR A 1 216 ? 0.611 -3.611 18.983 1.00 95.12 216 TYR A C 1
ATOM 1785 O O . TYR A 1 216 ? 0.737 -3.318 20.170 1.00 95.12 216 TYR A O 1
ATOM 1793 N N . VAL A 1 217 ? -0.567 -3.560 18.354 1.00 95.12 217 VAL A N 1
ATOM 1794 C CA . VAL A 1 217 ? -1.829 -3.176 19.011 1.00 95.12 217 VAL A CA 1
ATOM 1795 C C . VAL A 1 217 ? -2.208 -4.179 20.096 1.00 95.12 217 VAL A C 1
ATOM 1797 O O . VAL A 1 217 ? -2.603 -3.792 21.188 1.00 95.12 217 VAL A O 1
ATOM 1800 N N . GLN A 1 218 ? -2.049 -5.474 19.824 1.00 94.06 218 GLN A N 1
ATOM 1801 C CA . GLN A 1 218 ? -2.320 -6.533 20.785 1.00 94.06 218 GLN A CA 1
ATOM 1802 C C . GLN A 1 218 ? -1.365 -6.461 21.979 1.00 94.06 218 GLN A C 1
ATOM 1804 O O . GLN A 1 218 ? -1.785 -6.715 23.106 1.00 94.06 218 GLN A O 1
ATOM 1809 N N . HIS A 1 219 ? -0.092 -6.132 21.743 1.00 92.06 219 HIS A N 1
ATOM 1810 C CA . HIS A 1 219 ? 0.857 -5.899 22.825 1.00 92.06 219 HIS A CA 1
ATOM 1811 C C . HIS A 1 219 ? 0.421 -4.712 23.693 1.00 92.06 219 HIS A C 1
ATOM 1813 O O . HIS A 1 219 ? 0.346 -4.864 24.907 1.00 92.06 219 HIS A O 1
ATOM 1819 N N . TYR A 1 220 ? 0.055 -3.585 23.074 1.00 92.00 220 TYR A N 1
ATOM 1820 C CA . TYR A 1 220 ? -0.438 -2.400 23.780 1.00 92.00 220 TYR A CA 1
ATOM 1821 C C . TYR A 1 220 ? -1.712 -2.676 24.592 1.00 92.00 220 TYR A C 1
ATOM 1823 O O . TYR A 1 220 ? -1.785 -2.349 25.768 1.00 92.00 220 TYR A O 1
ATOM 1831 N N . ASN A 1 221 ? -2.710 -3.336 23.998 1.00 89.25 221 ASN A N 1
ATOM 1832 C CA . ASN A 1 221 ? -3.967 -3.659 24.681 1.00 89.25 221 ASN A CA 1
ATOM 1833 C C . ASN A 1 221 ? -3.714 -4.440 25.990 1.00 89.25 221 ASN A C 1
ATOM 1835 O O . ASN A 1 221 ? -4.318 -4.164 27.020 1.00 89.25 221 ASN A O 1
ATOM 1839 N N . ARG A 1 222 ? -2.733 -5.353 26.005 1.00 90.31 222 ARG A N 1
ATOM 1840 C CA . ARG A 1 222 ? -2.381 -6.122 27.213 1.00 90.31 222 ARG A CA 1
ATOM 1841 C C . ARG A 1 222 ? -1.819 -5.281 28.362 1.00 90.31 222 ARG A C 1
ATOM 1843 O O . ARG A 1 222 ? -1.716 -5.812 29.465 1.00 90.31 222 ARG A O 1
ATOM 1850 N N . THR A 1 223 ? -1.429 -4.029 28.123 1.00 90.62 223 THR A N 1
ATOM 1851 C CA . THR A 1 223 ? -0.950 -3.122 29.174 1.00 90.62 223 THR A CA 1
ATOM 1852 C C . THR A 1 223 ? -2.059 -2.264 29.780 1.00 90.62 223 THR A C 1
ATOM 1854 O O . THR A 1 223 ? -1.795 -1.584 30.765 1.00 90.62 223 THR A O 1
ATOM 1857 N N . LEU A 1 224 ? -3.265 -2.267 29.199 1.00 90.12 224 LEU A N 1
ATOM 1858 C CA . LEU A 1 224 ? -4.390 -1.458 29.667 1.00 90.12 224 LEU A CA 1
ATOM 1859 C C . LEU A 1 224 ? -5.013 -2.041 30.941 1.00 90.12 224 LEU A C 1
ATOM 1861 O O . LEU A 1 224 ? -5.140 -3.261 31.089 1.00 90.12 224 LEU A O 1
ATOM 1865 N N . SER A 1 225 ? -5.434 -1.163 31.851 1.00 92.12 225 SER A N 1
ATOM 1866 C CA . SER A 1 225 ? -6.212 -1.543 33.030 1.00 92.12 225 SER A CA 1
ATOM 1867 C C . SER A 1 225 ? -7.669 -1.859 32.667 1.00 92.12 225 SER A C 1
ATOM 1869 O O . SER A 1 225 ? -8.164 -1.521 31.588 1.00 92.12 225 SER A O 1
ATOM 1871 N N . LEU A 1 226 ? -8.392 -2.507 33.584 1.00 88.06 226 LEU A N 1
ATOM 1872 C CA . LEU A 1 226 ? -9.814 -2.799 33.385 1.00 88.06 226 LEU A CA 1
ATOM 1873 C C . LEU A 1 226 ? -10.643 -1.505 33.286 1.00 88.06 226 LEU A C 1
ATOM 1875 O O . LEU A 1 226 ? -11.569 -1.420 32.483 1.00 88.06 226 LEU A O 1
ATOM 1879 N N . GLU A 1 227 ? -10.297 -0.493 34.083 1.00 88.50 227 GLU A N 1
ATOM 1880 C CA . GLU A 1 227 ? -10.944 0.820 34.072 1.00 88.50 227 GLU A CA 1
ATOM 1881 C C . GLU A 1 227 ? -10.751 1.532 32.730 1.00 88.50 227 GLU A C 1
ATOM 1883 O O . GLU A 1 227 ? -11.700 2.107 32.195 1.00 88.50 227 GLU A O 1
ATOM 1888 N N . GLU A 1 228 ? -9.545 1.456 32.162 1.00 89.19 228 GLU A N 1
ATOM 1889 C CA . GLU A 1 228 ? -9.251 2.011 30.842 1.00 89.19 228 GLU A CA 1
ATOM 1890 C C . GLU A 1 228 ? -10.087 1.326 29.758 1.00 89.19 228 GLU A C 1
ATOM 1892 O O . GLU A 1 228 ? -10.736 2.003 28.960 1.00 89.19 228 GLU A O 1
ATOM 1897 N N . LEU A 1 229 ? -10.137 -0.011 29.766 1.00 85.38 229 LEU A N 1
ATOM 1898 C CA . LEU A 1 229 ? -10.925 -0.785 28.806 1.00 85.38 229 LEU A CA 1
ATOM 1899 C C . LEU A 1 229 ? -12.419 -0.451 28.872 1.00 85.38 229 LEU A C 1
ATOM 1901 O O . LEU A 1 229 ? -13.046 -0.304 27.822 1.00 85.38 229 LEU A O 1
ATOM 1905 N N . HIS A 1 230 ? -12.992 -0.283 30.068 1.00 85.25 230 HIS A N 1
ATOM 1906 C CA . HIS A 1 230 ? -14.395 0.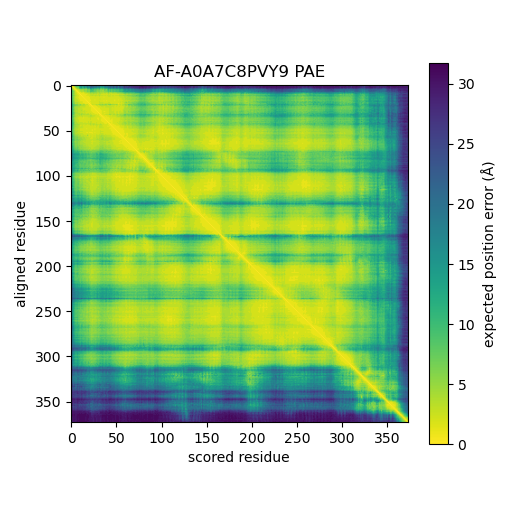120 30.210 1.00 85.25 230 HIS A CA 1
ATOM 1907 C C . HIS A 1 230 ? -14.670 1.486 29.570 1.00 85.25 230 HIS A C 1
ATOM 1909 O O . HIS A 1 230 ? -15.614 1.606 28.792 1.00 85.25 230 HIS A O 1
ATOM 1915 N N . ALA A 1 231 ? -13.801 2.477 29.796 1.00 85.19 231 ALA A N 1
ATOM 1916 C CA . ALA A 1 231 ? -13.952 3.803 29.193 1.00 85.19 231 ALA A CA 1
ATOM 1917 C C . ALA A 1 231 ? -13.924 3.773 27.652 1.00 85.19 231 ALA A C 1
ATOM 1919 O O . ALA A 1 231 ? -14.530 4.617 26.992 1.00 85.19 231 ALA A O 1
ATOM 1920 N N . ILE A 1 232 ? -13.215 2.805 27.066 1.00 85.88 232 ILE A N 1
ATOM 1921 C CA . ILE A 1 232 ? -13.127 2.633 25.613 1.00 85.88 232 ILE A CA 1
ATOM 1922 C C . ILE A 1 232 ? -14.383 1.953 25.058 1.00 85.88 232 ILE A C 1
ATOM 1924 O O . ILE A 1 232 ? -14.896 2.374 24.020 1.00 85.88 232 ILE A O 1
ATOM 1928 N N . VAL A 1 233 ? -14.877 0.906 25.726 1.00 86.00 233 VAL A N 1
ATOM 1929 C CA . VAL A 1 233 ? -16.057 0.141 25.282 1.00 86.00 233 VAL A CA 1
ATOM 1930 C C . VAL A 1 233 ? -17.315 1.011 25.249 1.00 86.00 233 VAL A C 1
ATOM 1932 O O . VAL A 1 233 ? -18.139 0.832 24.356 1.00 86.00 233 VAL A O 1
ATOM 1935 N N . ASP A 1 234 ? -17.417 2.004 26.134 1.00 83.62 234 ASP A N 1
ATOM 1936 C CA . ASP A 1 234 ? -18.522 2.974 26.142 1.00 83.62 234 ASP A CA 1
ATOM 1937 C C . ASP A 1 234 ? -18.582 3.842 24.869 1.00 83.62 234 ASP A C 1
ATOM 1939 O O . ASP A 1 234 ? -19.628 4.400 24.539 1.00 83.62 234 ASP A O 1
ATOM 1943 N N . VAL A 1 235 ? -17.467 3.957 24.137 1.00 85.75 235 VAL A N 1
ATOM 1944 C CA . VAL A 1 235 ? -17.355 4.755 22.904 1.00 85.75 235 VAL A CA 1
ATOM 1945 C C . VAL A 1 235 ? -17.253 3.871 21.655 1.00 85.75 235 VAL A C 1
ATOM 1947 O O . VAL A 1 235 ? -17.656 4.281 20.567 1.00 85.75 235 VAL A O 1
ATOM 1950 N N . ILE A 1 236 ? -16.699 2.662 21.780 1.00 84.25 236 ILE A N 1
ATOM 1951 C CA . ILE A 1 236 ? -16.378 1.776 20.656 1.00 84.25 236 ILE A CA 1
ATOM 1952 C C . ILE A 1 236 ? -17.175 0.469 20.764 1.00 84.25 236 ILE A C 1
ATOM 1954 O O . ILE A 1 236 ? -16.726 -0.503 21.370 1.00 84.25 236 ILE A O 1
ATOM 1958 N N . GLU A 1 237 ? -18.313 0.406 20.066 1.00 72.56 237 GLU A N 1
ATOM 1959 C CA . GLU A 1 237 ? -19.244 -0.741 20.090 1.00 72.56 237 GLU A CA 1
ATOM 1960 C C . GLU A 1 237 ? -18.621 -2.080 19.641 1.00 72.56 237 GLU A C 1
ATOM 1962 O O . GLU A 1 237 ? -19.070 -3.152 20.040 1.00 72.56 237 GLU A O 1
ATOM 1967 N N . ALA A 1 238 ? -17.569 -2.047 18.815 1.00 83.94 238 ALA A N 1
ATOM 1968 C CA . ALA A 1 238 ? -16.919 -3.236 18.262 1.00 83.94 238 ALA A CA 1
ATOM 1969 C C . ALA A 1 238 ? -15.403 -3.237 18.508 1.00 83.94 238 ALA A C 1
ATOM 1971 O O . ALA A 1 238 ? -14.612 -3.316 17.563 1.00 83.94 238 ALA A O 1
ATOM 1972 N N . LEU A 1 239 ? -14.992 -3.169 19.780 1.00 85.62 239 LEU A N 1
ATOM 1973 C CA . LEU A 1 239 ? -13.587 -3.021 20.181 1.00 85.62 239 LEU A CA 1
ATOM 1974 C C . LEU A 1 239 ? -12.639 -4.017 19.490 1.00 85.62 239 LEU A C 1
ATOM 1976 O O . LEU A 1 239 ? -11.620 -3.617 18.937 1.00 85.62 239 LEU A O 1
ATOM 1980 N N . CYS A 1 240 ? -13.000 -5.301 19.399 1.00 85.69 240 CYS A N 1
ATOM 1981 C CA . CYS A 1 240 ? -12.154 -6.300 18.728 1.00 85.69 240 CYS A CA 1
ATOM 1982 C C . CYS A 1 240 ? -11.903 -5.981 17.238 1.00 85.69 240 CYS A C 1
ATOM 1984 O O . CYS A 1 240 ? -10.799 -6.188 16.727 1.00 85.69 240 CYS A O 1
ATOM 1986 N N . LEU A 1 241 ? -12.917 -5.474 16.528 1.00 85.94 241 LEU A N 1
ATOM 1987 C CA . LEU A 1 241 ? -12.778 -5.066 15.128 1.00 85.94 241 LEU A CA 1
ATOM 1988 C C . LEU A 1 241 ? -12.014 -3.746 15.009 1.00 85.94 241 LEU A C 1
ATOM 1990 O O . LEU A 1 241 ? -11.209 -3.590 14.090 1.00 85.94 241 LEU A O 1
ATOM 1994 N N . TYR A 1 242 ? -12.219 -2.825 15.949 1.00 88.25 242 TYR A N 1
ATOM 1995 C CA . TYR A 1 242 ? -11.454 -1.587 16.031 1.00 88.25 242 TYR A CA 1
ATOM 1996 C C . TYR A 1 242 ? -9.956 -1.852 16.204 1.00 88.25 242 TYR A C 1
ATOM 1998 O O . TYR A 1 242 ? -9.150 -1.317 15.447 1.00 88.25 242 TYR A O 1
ATOM 2006 N N . GLU A 1 243 ? -9.568 -2.745 17.108 1.00 90.12 243 GLU A N 1
ATOM 2007 C CA . GLU A 1 243 ? -8.159 -3.085 17.321 1.00 90.12 243 GLU A CA 1
ATOM 2008 C C . GLU A 1 243 ? -7.519 -3.733 16.091 1.00 90.12 243 GLU A C 1
ATOM 2010 O O . GLU A 1 243 ? -6.388 -3.412 15.728 1.00 90.12 243 GLU A O 1
ATOM 2015 N N . LYS A 1 244 ? -8.247 -4.637 15.423 1.00 88.06 244 LYS A N 1
ATOM 2016 C CA . LYS A 1 244 ? -7.741 -5.366 14.251 1.00 88.06 244 LYS A CA 1
ATOM 2017 C C . LYS A 1 244 ? -7.700 -4.529 12.977 1.00 88.06 244 LYS A C 1
ATOM 2019 O O . LYS A 1 244 ? -6.823 -4.746 12.142 1.00 88.06 244 LYS A O 1
ATOM 2024 N N . HIS A 1 245 ? -8.658 -3.623 12.792 1.00 87.44 245 HIS A N 1
ATOM 2025 C CA . HIS A 1 245 ? -8.870 -2.926 11.520 1.00 87.44 245 HIS A CA 1
ATOM 2026 C C . HIS A 1 245 ? -8.922 -1.405 11.663 1.00 87.44 245 HIS A C 1
ATOM 2028 O O . HIS A 1 245 ? -8.346 -0.702 10.833 1.00 87.44 245 HIS A O 1
ATOM 2034 N N . GLY A 1 246 ? -9.567 -0.894 12.712 1.00 89.50 246 GLY A N 1
ATOM 2035 C CA . GLY A 1 246 ? -9.714 0.541 12.964 1.00 89.50 246 GLY A CA 1
ATOM 2036 C C . GLY A 1 246 ? -8.381 1.244 13.218 1.00 89.50 246 GLY A C 1
ATOM 2037 O O . GLY A 1 246 ? -8.034 2.173 12.490 1.00 89.50 246 GLY A O 1
ATOM 2038 N N . VAL A 1 247 ? -7.584 0.755 14.174 1.00 93.19 247 VAL A N 1
ATOM 2039 C CA . VAL A 1 247 ? -6.271 1.339 14.516 1.00 93.19 247 VAL A CA 1
ATOM 2040 C C . VAL A 1 247 ? -5.341 1.353 13.300 1.00 93.19 247 VAL A C 1
ATOM 2042 O O . VAL A 1 247 ? -4.734 2.376 12.989 1.00 93.19 247 VAL A O 1
ATOM 2045 N N . ALA A 1 248 ? -5.282 0.246 12.553 1.00 93.38 248 ALA A N 1
ATOM 2046 C CA . ALA A 1 248 ? -4.500 0.158 11.322 1.00 93.38 248 ALA A CA 1
ATOM 2047 C C . ALA A 1 248 ? -4.956 1.175 10.264 1.00 93.38 248 ALA A C 1
ATOM 2049 O O . ALA A 1 248 ? -4.126 1.878 9.688 1.00 93.38 248 ALA A O 1
ATOM 2050 N N . SER A 1 249 ? -6.265 1.291 10.032 1.00 91.25 249 SER A N 1
ATOM 2051 C CA . SER A 1 249 ? -6.821 2.250 9.071 1.00 91.25 249 SER A CA 1
ATOM 2052 C C . SER A 1 249 ? -6.518 3.693 9.467 1.00 91.25 249 SER A C 1
ATOM 2054 O O . SER A 1 249 ? -6.178 4.511 8.613 1.00 91.25 249 SER A O 1
ATOM 2056 N N . MET A 1 250 ? -6.560 4.005 10.763 1.00 90.94 250 MET A N 1
ATOM 2057 C CA . MET A 1 250 ? -6.215 5.330 11.273 1.00 90.94 250 MET A CA 1
ATOM 2058 C C . MET A 1 250 ? -4.727 5.640 11.155 1.00 90.94 250 MET A C 1
ATOM 2060 O O . MET A 1 250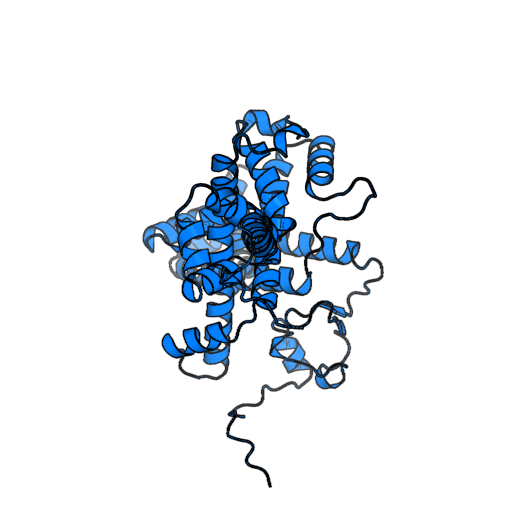 ? -4.378 6.751 10.761 1.00 90.94 250 MET A O 1
ATOM 2064 N N . LEU A 1 251 ? -3.851 4.674 11.446 1.00 93.19 251 LEU A N 1
ATOM 2065 C CA . LEU A 1 251 ? -2.408 4.823 11.248 1.00 93.19 251 LEU A CA 1
ATOM 2066 C C . LEU A 1 251 ? -2.087 5.105 9.782 1.00 93.19 251 LEU A C 1
ATOM 2068 O O . LEU A 1 251 ? -1.385 6.069 9.491 1.00 93.19 251 LEU A O 1
ATOM 2072 N N . ILE A 1 252 ? -2.643 4.314 8.858 1.00 92.44 252 ILE A N 1
ATOM 2073 C CA . ILE A 1 252 ? -2.450 4.526 7.418 1.00 92.44 252 ILE A CA 1
ATOM 2074 C C . ILE A 1 252 ? -2.969 5.913 7.029 1.00 92.44 252 ILE A C 1
ATOM 2076 O O . ILE A 1 252 ? -2.241 6.677 6.399 1.00 92.44 252 ILE A O 1
ATOM 2080 N N . THR A 1 253 ? -4.187 6.268 7.443 1.00 89.25 253 THR A N 1
ATOM 2081 C CA . THR A 1 253 ? -4.818 7.552 7.099 1.00 89.25 253 THR A CA 1
ATOM 2082 C C . THR A 1 253 ? -4.019 8.746 7.612 1.00 89.25 253 THR A C 1
ATOM 2084 O O . THR A 1 253 ? -3.794 9.695 6.863 1.00 89.25 253 THR A O 1
ATOM 2087 N N . ARG A 1 254 ? -3.542 8.702 8.859 1.00 88.19 254 ARG A N 1
ATOM 2088 C CA . ARG A 1 254 ? -2.838 9.826 9.490 1.00 88.19 254 ARG A CA 1
ATOM 2089 C C . ARG A 1 254 ? -1.380 9.932 9.079 1.00 88.19 254 ARG A C 1
ATOM 2091 O O . ARG A 1 254 ? -0.892 11.032 8.853 1.00 88.19 254 ARG A O 1
ATOM 2098 N N . LEU A 1 255 ? -0.684 8.804 8.978 1.00 91.88 255 LEU A N 1
ATOM 2099 C CA . LEU A 1 255 ? 0.762 8.789 8.770 1.00 91.88 255 LEU A CA 1
ATOM 2100 C C . LEU A 1 255 ? 1.150 8.607 7.300 1.00 91.88 255 LEU A C 1
ATOM 2102 O O . LEU A 1 255 ? 2.246 8.997 6.909 1.00 91.88 255 LEU A O 1
ATOM 2106 N N . GLY A 1 256 ? 0.277 8.012 6.483 1.00 92.62 256 GLY A N 1
ATOM 2107 C CA . GLY A 1 256 ? 0.683 7.441 5.199 1.00 92.62 256 GLY A CA 1
ATOM 2108 C C . GLY A 1 256 ? 1.631 6.251 5.383 1.00 92.62 256 GLY A C 1
ATOM 2109 O O . GLY A 1 256 ? 2.013 5.895 6.499 1.00 92.62 256 GLY A O 1
ATOM 2110 N N . PHE A 1 257 ? 2.032 5.617 4.280 1.00 95.44 257 PHE A N 1
ATOM 2111 C CA . PHE A 1 257 ? 2.973 4.496 4.362 1.00 95.44 257 PHE A CA 1
ATOM 2112 C C . PHE A 1 257 ? 4.406 4.955 4.669 1.00 95.44 257 PHE A C 1
ATOM 2114 O O . PHE A 1 257 ? 5.138 4.236 5.334 1.00 95.44 257 PHE A O 1
ATOM 2121 N N . ASP A 1 258 ? 4.814 6.163 4.280 1.00 95.38 258 ASP A N 1
ATOM 2122 C CA . ASP A 1 258 ? 6.111 6.723 4.680 1.00 95.38 258 ASP A CA 1
ATOM 2123 C C . ASP A 1 258 ? 6.197 7.003 6.185 1.00 95.38 258 ASP A C 1
ATOM 2125 O O . ASP A 1 258 ? 7.202 6.674 6.815 1.00 95.38 258 ASP A O 1
ATOM 2129 N N . GLY A 1 259 ? 5.155 7.588 6.779 1.00 95.44 259 GLY A N 1
ATOM 2130 C CA . GLY A 1 259 ? 5.096 7.790 8.225 1.00 95.44 259 GLY A CA 1
ATOM 2131 C C . GLY A 1 259 ? 4.992 6.468 8.986 1.00 95.44 259 GLY A C 1
ATOM 2132 O O . GLY A 1 259 ? 5.700 6.274 9.973 1.00 95.44 259 GLY A O 1
ATOM 2133 N N . LEU A 1 260 ? 4.179 5.527 8.497 1.00 96.00 260 LEU A N 1
ATOM 2134 C CA . LEU A 1 260 ? 4.048 4.206 9.109 1.00 96.00 260 LEU A CA 1
ATOM 2135 C C . LEU A 1 260 ? 5.359 3.409 9.053 1.00 96.00 260 LEU A C 1
ATOM 2137 O O . LEU A 1 260 ? 5.719 2.789 10.048 1.00 96.00 260 LEU A O 1
ATOM 2141 N N . GLN A 1 261 ? 6.096 3.452 7.935 1.00 97.12 261 GLN A N 1
ATOM 2142 C CA . GLN A 1 261 ? 7.424 2.836 7.841 1.00 97.12 261 GLN A CA 1
ATOM 2143 C C . GLN A 1 261 ? 8.344 3.377 8.941 1.00 97.12 261 GLN A C 1
ATOM 2145 O O . GLN A 1 261 ? 8.914 2.593 9.692 1.00 97.12 261 GLN A O 1
ATOM 2150 N N . LYS A 1 262 ? 8.445 4.707 9.078 1.00 96.88 262 LYS A N 1
ATOM 2151 C CA . LYS A 1 262 ? 9.297 5.331 10.102 1.00 96.88 262 LYS A CA 1
ATOM 2152 C C . LYS A 1 262 ? 8.938 4.861 11.507 1.00 96.88 262 LYS A C 1
ATOM 2154 O O . LYS A 1 262 ? 9.835 4.613 12.304 1.00 96.88 262 LYS A O 1
ATOM 2159 N N . VAL A 1 263 ? 7.645 4.730 11.809 1.00 95.88 263 VAL A N 1
ATOM 2160 C CA . VAL A 1 263 ? 7.181 4.211 13.103 1.00 95.88 263 VAL A CA 1
ATOM 2161 C C . VAL A 1 263 ? 7.631 2.765 13.292 1.00 95.88 263 VAL A C 1
ATOM 2163 O O . VAL A 1 263 ? 8.220 2.462 14.319 1.00 95.88 263 VAL A O 1
ATOM 2166 N N . LEU A 1 264 ? 7.428 1.891 12.304 1.00 95.06 264 LEU A N 1
ATOM 2167 C CA . LEU A 1 264 ? 7.819 0.477 12.393 1.00 95.06 264 LEU A CA 1
ATOM 2168 C C . LEU A 1 264 ? 9.340 0.259 12.474 1.00 95.06 264 LEU A C 1
ATOM 2170 O O . LEU A 1 264 ? 9.781 -0.762 12.991 1.00 95.06 264 LEU A O 1
ATOM 2174 N N . GLU A 1 265 ? 10.135 1.208 11.981 1.00 95.19 265 GLU A N 1
ATOM 2175 C CA . GLU A 1 265 ? 11.600 1.223 12.101 1.00 95.19 265 GLU A CA 1
ATOM 2176 C C . GLU A 1 265 ? 12.097 1.906 13.395 1.00 95.19 265 GLU A C 1
ATOM 2178 O O . GLU A 1 265 ? 13.302 1.940 13.646 1.00 95.19 265 GLU A O 1
ATOM 2183 N N . SER A 1 266 ? 11.198 2.469 14.213 1.00 95.62 266 SER A N 1
ATOM 2184 C CA . SER A 1 266 ? 11.540 3.167 15.461 1.00 95.62 266 SER A CA 1
ATOM 2185 C C . SER A 1 266 ? 11.704 2.212 16.653 1.00 95.62 266 SER A C 1
ATOM 2187 O O . SER A 1 266 ? 11.457 1.011 16.559 1.00 95.62 266 SER A O 1
ATOM 2189 N N . SER A 1 267 ? 12.112 2.757 17.807 1.00 95.50 267 SER A N 1
ATOM 2190 C CA . SER A 1 267 ? 12.149 2.007 19.066 1.00 95.50 267 SER A CA 1
ATOM 2191 C C . SER A 1 267 ? 10.758 1.518 19.481 1.00 95.50 267 SER A C 1
ATOM 2193 O O . SER A 1 267 ? 9.738 2.127 19.148 1.00 95.50 267 SER A O 1
ATOM 2195 N N . GLU A 1 268 ? 10.720 0.442 20.270 1.00 92.81 268 GLU A N 1
ATOM 2196 C CA . GLU A 1 268 ? 9.474 -0.120 20.800 1.00 92.81 268 GLU A CA 1
ATOM 2197 C C . GLU A 1 268 ? 8.661 0.924 21.580 1.00 92.81 268 GLU A C 1
ATOM 2199 O O . GLU A 1 268 ? 7.458 1.044 21.373 1.00 92.81 268 GLU A O 1
ATOM 2204 N N . GLU A 1 269 ? 9.320 1.768 22.375 1.00 93.31 269 GLU A N 1
ATOM 2205 C CA . GLU A 1 269 ? 8.698 2.886 23.098 1.00 93.31 269 GLU A CA 1
ATOM 2206 C C . GLU A 1 269 ? 7.967 3.861 22.161 1.00 93.31 269 GLU A C 1
ATOM 2208 O O . GLU A 1 269 ? 6.834 4.267 22.428 1.00 93.31 269 GLU A O 1
ATOM 2213 N N . GLN A 1 270 ? 8.589 4.222 21.034 1.00 94.50 270 GLN A N 1
ATOM 2214 C CA . GLN A 1 270 ? 8.007 5.151 20.066 1.00 94.50 270 GLN A CA 1
ATOM 2215 C C . GLN A 1 270 ? 6.848 4.511 19.291 1.00 94.50 270 GLN A C 1
ATOM 2217 O O . GLN A 1 270 ? 5.853 5.187 18.999 1.00 94.50 270 GLN A O 1
ATOM 2222 N N . ILE A 1 271 ? 6.950 3.213 18.987 1.00 94.50 271 ILE A N 1
ATOM 2223 C CA . ILE A 1 271 ? 5.848 2.435 18.412 1.00 94.50 271 ILE A CA 1
ATOM 2224 C C . ILE A 1 271 ? 4.671 2.437 19.387 1.00 94.50 271 ILE A C 1
ATOM 2226 O O . ILE A 1 271 ? 3.584 2.874 19.015 1.00 94.50 271 ILE A O 1
ATOM 2230 N N . GLN A 1 272 ? 4.894 2.037 20.642 1.00 93.38 272 GLN A N 1
ATOM 2231 C CA . GLN A 1 272 ? 3.855 1.968 21.672 1.00 93.38 272 GLN A CA 1
ATOM 2232 C C . GLN A 1 272 ? 3.188 3.323 21.908 1.00 93.38 272 GLN A C 1
ATOM 2234 O O . GLN A 1 272 ? 1.962 3.406 21.947 1.00 93.38 272 GLN A O 1
ATOM 2239 N N . LYS A 1 273 ? 3.969 4.406 21.970 1.00 94.81 273 LYS A N 1
ATOM 2240 C CA . LYS A 1 273 ? 3.432 5.767 22.077 1.00 94.81 273 LYS A CA 1
ATOM 2241 C C . LYS A 1 273 ? 2.505 6.112 20.910 1.00 94.81 273 LYS A C 1
ATOM 2243 O O . LYS A 1 273 ? 1.395 6.587 21.125 1.00 94.81 273 LYS A O 1
ATOM 2248 N N . THR A 1 274 ? 2.937 5.838 19.680 1.00 95.94 274 THR A N 1
ATOM 2249 C CA . THR A 1 274 ? 2.140 6.136 18.481 1.00 95.94 274 THR A CA 1
ATOM 2250 C C . THR A 1 274 ? 0.858 5.301 18.439 1.00 95.94 274 THR A C 1
ATOM 2252 O O . THR A 1 274 ? -0.211 5.825 18.129 1.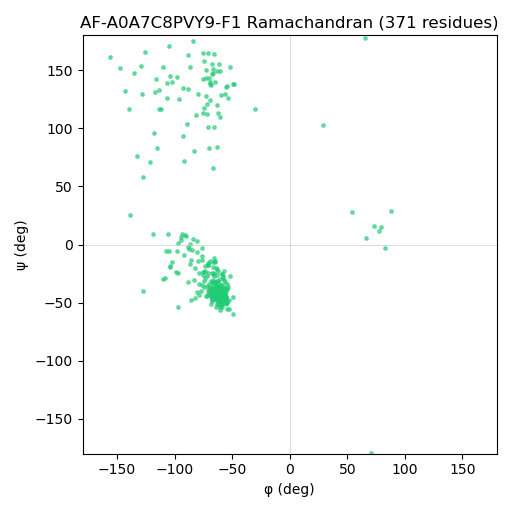00 95.94 274 THR A O 1
ATOM 2255 N N . ILE A 1 275 ? 0.950 4.008 18.773 1.00 95.31 275 ILE A N 1
ATOM 2256 C CA . ILE A 1 275 ? -0.209 3.115 18.862 1.00 95.31 275 ILE A CA 1
ATOM 2257 C C . ILE A 1 275 ? -1.186 3.618 19.922 1.00 95.31 275 ILE A C 1
ATOM 2259 O O . ILE A 1 275 ? -2.362 3.757 19.607 1.00 95.31 275 ILE A O 1
ATOM 2263 N N . SER A 1 276 ? -0.709 3.961 21.120 1.00 93.62 276 SER A N 1
ATOM 2264 C CA . SER A 1 276 ? -1.513 4.536 22.205 1.00 93.62 276 SER A CA 1
ATOM 2265 C C . SER A 1 276 ? -2.266 5.794 21.761 1.00 93.62 276 SER A C 1
ATOM 2267 O O . SER A 1 276 ? -3.488 5.882 21.904 1.00 93.62 276 SER A O 1
ATOM 2269 N N . ASP A 1 277 ? -1.570 6.747 21.136 1.00 92.75 277 ASP A N 1
ATOM 2270 C CA . ASP A 1 277 ? -2.174 8.006 20.691 1.00 92.75 277 ASP A CA 1
ATOM 2271 C C . ASP A 1 277 ? -3.304 7.794 19.673 1.00 92.75 277 ASP A C 1
ATOM 2273 O O . ASP A 1 277 ? -4.325 8.488 19.728 1.00 92.75 277 ASP A O 1
ATOM 2277 N N . ILE A 1 278 ? -3.140 6.829 18.763 1.00 91.50 278 ILE A N 1
ATOM 2278 C CA . ILE A 1 278 ? -4.179 6.443 17.803 1.00 91.50 278 ILE A CA 1
ATOM 2279 C C . ILE A 1 278 ? -5.302 5.665 18.482 1.00 91.50 278 ILE A C 1
ATOM 2281 O O . ILE A 1 278 ? -6.469 5.948 18.223 1.00 91.50 278 ILE A O 1
ATOM 2285 N N . TYR A 1 279 ? -4.961 4.718 19.353 1.00 91.50 279 TYR A N 1
ATOM 2286 C CA . TYR A 1 279 ? -5.911 3.854 20.041 1.00 91.50 279 TYR A CA 1
ATOM 2287 C C . TYR A 1 279 ? -6.945 4.684 20.808 1.00 91.50 279 TYR A C 1
ATOM 2289 O O . TYR A 1 279 ? -8.144 4.462 20.649 1.00 91.50 279 TYR A O 1
ATOM 2297 N N . TRP A 1 280 ? -6.491 5.697 21.552 1.00 90.88 280 TRP A N 1
ATOM 2298 C CA . TRP A 1 280 ? -7.328 6.568 22.384 1.00 90.88 280 TRP A CA 1
ATOM 2299 C C . TRP A 1 280 ? -8.058 7.686 21.638 1.00 90.88 280 TRP A C 1
ATOM 2301 O O . TRP A 1 280 ? -8.855 8.412 22.238 1.00 90.88 280 TRP A O 1
ATOM 2311 N N . TYR A 1 281 ? -7.793 7.880 20.348 1.00 88.62 281 TYR A N 1
ATOM 2312 C CA . TYR A 1 281 ? -8.365 9.004 19.612 1.00 88.62 281 TYR A CA 1
ATOM 2313 C C . TYR A 1 281 ? -9.906 9.037 19.601 1.00 88.62 281 TYR A C 1
ATOM 2315 O O . TYR A 1 281 ? -10.435 10.124 19.832 1.00 88.62 281 TYR A O 1
ATOM 2323 N N . PRO A 1 282 ? -10.647 7.925 19.407 1.00 88.19 282 PRO A N 1
ATOM 2324 C CA . PRO A 1 282 ? -12.111 7.950 19.451 1.00 88.19 282 PRO A CA 1
ATOM 2325 C C . PRO A 1 282 ? -12.659 8.447 20.790 1.00 88.19 282 PRO A C 1
ATOM 2327 O O . PRO A 1 282 ? -13.579 9.257 20.808 1.00 88.19 282 PRO A O 1
ATOM 2330 N N . VAL A 1 283 ? -12.046 8.031 21.902 1.00 88.44 283 VAL A N 1
ATOM 2331 C CA . VAL A 1 283 ? -12.429 8.469 23.253 1.00 88.44 283 VAL A CA 1
ATOM 2332 C C . VAL A 1 283 ? -12.173 9.968 23.424 1.00 88.44 283 VAL A C 1
ATOM 2334 O O . VAL A 1 283 ? -13.041 10.701 23.894 1.00 88.44 283 VAL A O 1
ATOM 2337 N N . LYS A 1 284 ? -11.007 10.454 22.973 1.00 89.75 284 LYS A N 1
ATOM 2338 C CA . LYS A 1 284 ? -10.665 11.888 22.997 1.00 89.75 284 LYS A CA 1
ATOM 2339 C C . LYS A 1 284 ? -11.621 12.720 22.131 1.00 89.75 284 LYS A C 1
ATOM 2341 O O . LYS A 1 284 ? -12.007 13.809 22.544 1.00 89.75 284 LYS A O 1
ATOM 2346 N N . ALA A 1 285 ? -12.010 12.215 20.959 1.00 86.62 285 ALA A N 1
ATOM 2347 C CA . ALA A 1 285 ? -12.965 12.869 20.065 1.00 86.62 285 ALA A CA 1
ATOM 2348 C C . ALA A 1 285 ? -14.371 12.922 20.685 1.00 86.62 285 ALA A C 1
ATOM 2350 O O . ALA A 1 285 ? -14.974 13.993 20.740 1.00 86.62 285 ALA A O 1
ATOM 2351 N N . ALA A 1 286 ? -14.849 11.807 21.245 1.00 86.12 286 ALA A N 1
ATOM 2352 C CA . ALA A 1 286 ? -16.140 11.732 21.927 1.00 86.12 286 ALA A CA 1
ATOM 2353 C C . ALA A 1 286 ? -16.227 12.704 23.115 1.00 86.12 286 ALA A C 1
ATOM 2355 O O . ALA A 1 286 ? -17.225 13.407 23.259 1.00 86.12 286 ALA A O 1
ATOM 2356 N N . ALA A 1 287 ? -15.158 12.829 23.910 1.00 87.50 287 ALA A N 1
ATOM 2357 C CA . ALA A 1 287 ? -15.085 13.795 25.010 1.00 87.50 287 ALA A CA 1
ATOM 2358 C C . ALA A 1 287 ? -15.183 15.264 24.546 1.00 87.50 287 ALA A C 1
ATOM 2360 O O . ALA A 1 287 ? -15.566 16.137 25.321 1.00 87.50 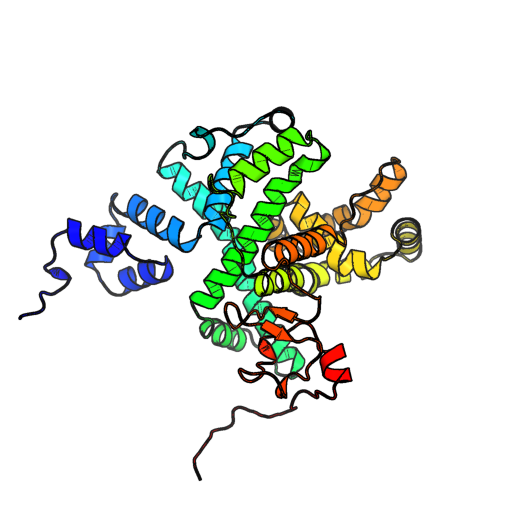287 ALA A O 1
ATOM 2361 N N . GLN A 1 288 ? -14.853 15.542 23.283 1.00 90.06 288 GLN A N 1
ATOM 2362 C CA . GLN A 1 288 ? -14.979 16.857 22.648 1.00 90.06 288 GLN A CA 1
ATOM 2363 C C . GLN A 1 288 ? -16.305 17.024 21.886 1.00 90.06 288 GLN A C 1
ATOM 2365 O O . GLN A 1 288 ? -16.506 18.042 21.226 1.00 90.06 288 GLN A O 1
ATOM 2370 N N . GLY A 1 289 ? -17.206 16.037 21.947 1.00 82.56 289 GLY A N 1
ATOM 2371 C CA . GLY A 1 289 ? -18.459 16.030 21.188 1.00 82.56 289 GLY A CA 1
ATOM 2372 C C . GLY A 1 289 ? -18.278 15.768 19.689 1.00 82.56 289 GLY A C 1
ATOM 2373 O O . GLY A 1 289 ? -19.194 16.026 18.911 1.00 82.56 289 GLY A O 1
ATOM 2374 N N . VAL A 1 290 ? -17.113 15.268 19.268 1.00 82.56 290 VAL A N 1
ATOM 2375 C CA . VAL A 1 290 ? -16.805 14.952 17.869 1.00 82.56 290 VAL A CA 1
ATOM 2376 C C . VAL A 1 290 ? -17.059 13.470 17.619 1.00 82.56 290 VAL A C 1
ATOM 2378 O O . VAL A 1 290 ? -16.493 12.609 18.291 1.00 82.56 290 VAL A O 1
ATOM 2381 N N . THR A 1 291 ? -17.884 13.155 16.619 1.00 74.88 291 THR A N 1
ATOM 2382 C CA . THR A 1 291 ? -18.062 11.773 16.161 1.00 74.88 291 THR A CA 1
ATOM 2383 C C . THR A 1 291 ? -16.830 11.344 15.359 1.00 74.88 291 THR A C 1
ATOM 2385 O O . THR A 1 291 ? -16.555 11.948 14.321 1.00 74.88 291 THR A O 1
ATOM 2388 N N . PRO A 1 292 ? -16.067 10.332 15.806 1.00 68.06 292 PRO A N 1
ATOM 2389 C CA . PRO A 1 292 ? -14.895 9.885 15.070 1.00 68.06 292 PRO A CA 1
ATOM 2390 C C . PRO A 1 292 ? -15.307 9.236 13.736 1.00 68.06 292 PRO A C 1
ATOM 2392 O O . PRO A 1 292 ? -16.346 8.572 13.668 1.00 68.06 292 PRO A O 1
ATOM 2395 N N . PRO A 1 293 ? -14.498 9.378 12.672 1.00 68.62 293 PRO A N 1
ATOM 2396 C CA . PRO A 1 293 ? -14.764 8.719 11.399 1.00 68.62 293 PRO A CA 1
ATOM 2397 C C . PRO A 1 293 ? -14.778 7.192 11.560 1.00 68.62 293 PRO A C 1
ATOM 2399 O O . PRO A 1 293 ? -14.056 6.632 12.390 1.00 68.62 293 PRO A O 1
ATOM 2402 N N . ASN A 1 294 ? -15.581 6.502 10.738 1.00 76.44 294 ASN A N 1
ATOM 2403 C CA . ASN A 1 294 ? -15.702 5.041 10.768 1.00 76.44 294 ASN A CA 1
ATOM 2404 C C . ASN A 1 294 ? -14.418 4.368 10.250 1.00 76.44 294 ASN A C 1
ATOM 2406 O O . ASN A 1 294 ? -14.305 3.973 9.088 1.00 76.44 294 ASN A O 1
ATOM 2410 N N . SER A 1 295 ? -13.442 4.228 11.141 1.00 82.38 295 SER A N 1
ATOM 2411 C CA . SER A 1 295 ? -12.118 3.689 10.842 1.00 82.38 295 SER A CA 1
ATOM 2412 C C . SER A 1 295 ? -12.118 2.188 10.558 1.00 82.38 295 SER A C 1
ATOM 2414 O O . SER A 1 295 ? -11.239 1.703 9.854 1.00 82.38 295 SER A O 1
ATOM 2416 N N . ILE A 1 296 ? -13.098 1.435 11.066 1.00 82.81 296 ILE A N 1
ATOM 2417 C CA . ILE A 1 296 ? -13.176 -0.022 10.870 1.00 82.81 296 ILE A CA 1
ATOM 2418 C C . ILE A 1 296 ? -13.446 -0.356 9.401 1.00 82.81 296 ILE A C 1
ATOM 2420 O O . ILE A 1 296 ? -12.860 -1.291 8.855 1.00 82.81 296 ILE A O 1
ATOM 2424 N N . THR A 1 297 ? -14.338 0.401 8.760 1.00 82.25 297 THR A N 1
ATOM 2425 C CA . THR A 1 297 ? -14.834 0.081 7.414 1.00 82.25 297 THR A CA 1
ATOM 2426 C C . THR A 1 297 ? -14.253 0.961 6.313 1.00 82.25 297 THR A C 1
ATOM 2428 O O . THR A 1 297 ? -14.462 0.654 5.146 1.00 82.25 297 THR A O 1
ATOM 2431 N N . GLN A 1 298 ? -13.464 1.990 6.640 1.00 81.88 298 GLN A N 1
ATOM 2432 C CA . GLN A 1 298 ? -12.955 2.975 5.679 1.00 81.88 298 GLN A CA 1
ATOM 2433 C C . GLN A 1 298 ? -12.317 2.354 4.420 1.00 81.88 298 GLN A C 1
ATOM 2435 O O . GLN A 1 298 ? -12.784 2.584 3.306 1.00 81.88 298 GLN A O 1
ATOM 2440 N N . PHE A 1 299 ? -11.267 1.540 4.576 1.00 84.50 299 PHE A N 1
ATOM 2441 C CA . PHE A 1 299 ? -10.621 0.876 3.438 1.00 84.50 299 PHE A CA 1
ATOM 2442 C C . PHE A 1 299 ? -11.412 -0.333 2.899 1.00 84.50 299 PHE A C 1
ATOM 2444 O O . PHE A 1 299 ? -11.483 -0.484 1.680 1.00 84.50 299 PHE A O 1
ATOM 2451 N N . PRO A 1 300 ? -12.039 -1.195 3.727 1.00 82.31 300 PRO A N 1
ATOM 2452 C CA . PRO A 1 300 ? -12.888 -2.276 3.216 1.00 82.31 300 PRO A CA 1
ATOM 2453 C C . PRO A 1 300 ? -14.062 -1.813 2.336 1.00 82.31 300 PRO A C 1
ATOM 2455 O O . PRO A 1 300 ? -14.323 -2.426 1.297 1.00 82.31 300 PRO A O 1
ATOM 2458 N N . SER A 1 301 ? -14.749 -0.732 2.715 1.00 80.88 301 SER A N 1
ATOM 2459 C CA . SER A 1 301 ? -15.844 -0.143 1.933 1.00 80.88 301 SER A CA 1
ATOM 2460 C C . SER A 1 301 ? -15.331 0.379 0.597 1.00 80.88 301 SER A C 1
ATOM 2462 O O . SER A 1 301 ? -15.871 0.016 -0.441 1.00 80.88 301 SER A O 1
ATOM 2464 N N . LEU A 1 302 ? -14.203 1.094 0.603 1.00 79.75 302 LEU A N 1
ATOM 2465 C CA . LEU A 1 302 ? -13.542 1.565 -0.614 1.00 79.75 302 LEU A CA 1
ATOM 2466 C C . LEU A 1 302 ? -13.221 0.420 -1.590 1.00 79.75 302 LEU A C 1
ATOM 2468 O O . LEU A 1 302 ? -13.521 0.506 -2.776 1.00 79.75 302 LEU A O 1
ATOM 2472 N N . ILE A 1 303 ? -12.630 -0.673 -1.099 1.00 81.00 303 ILE A N 1
ATOM 2473 C CA . ILE A 1 303 ? -12.320 -1.850 -1.928 1.00 81.00 303 ILE A CA 1
ATOM 2474 C C . ILE A 1 303 ? -13.604 -2.464 -2.498 1.00 81.00 303 ILE A C 1
ATOM 2476 O O . ILE A 1 303 ? -13.631 -2.893 -3.652 1.00 81.00 303 ILE A O 1
ATOM 2480 N N . THR A 1 304 ? -14.673 -2.487 -1.701 1.00 77.38 304 THR A N 1
ATOM 2481 C CA . THR A 1 304 ? -15.990 -2.965 -2.135 1.00 77.38 304 THR A CA 1
ATOM 2482 C C . THR A 1 304 ? -16.577 -2.076 -3.231 1.00 77.38 304 THR A C 1
ATOM 2484 O O . THR A 1 304 ? -17.147 -2.593 -4.191 1.00 77.38 304 THR A O 1
ATOM 2487 N N . ASP A 1 305 ? -16.407 -0.760 -3.141 1.00 77.75 305 ASP A N 1
ATOM 2488 C CA . ASP A 1 305 ? -16.887 0.179 -4.154 1.00 77.75 305 ASP A CA 1
ATOM 2489 C C . ASP A 1 305 ? -16.105 0.044 -5.465 1.00 77.75 305 ASP A C 1
ATOM 2491 O O . ASP A 1 305 ? -16.717 -0.025 -6.532 1.00 77.75 305 ASP A O 1
ATOM 2495 N N . PHE A 1 306 ? -14.778 -0.130 -5.401 1.00 76.75 306 PHE A N 1
ATOM 2496 C CA . PHE A 1 306 ? -13.982 -0.473 -6.587 1.00 76.75 306 PHE A CA 1
ATOM 2497 C C . PHE A 1 306 ? -14.440 -1.767 -7.232 1.00 76.75 306 PHE A C 1
ATOM 2499 O O . PHE A 1 306 ? -14.542 -1.847 -8.454 1.00 76.75 306 PHE A O 1
ATOM 2506 N N . TRP A 1 307 ? -14.737 -2.779 -6.422 1.00 76.06 307 TRP A N 1
ATOM 2507 C CA . TRP A 1 307 ? -15.271 -4.025 -6.941 1.00 76.06 307 TRP A CA 1
ATOM 2508 C C . TRP A 1 307 ? -16.571 -3.795 -7.697 1.00 76.06 307 TRP A C 1
ATOM 2510 O O . TRP A 1 307 ? -16.680 -4.190 -8.853 1.00 76.06 307 TRP A O 1
ATOM 2520 N N . ARG A 1 308 ? -17.549 -3.148 -7.059 1.00 76.69 308 ARG A N 1
ATOM 2521 C CA . ARG A 1 308 ? -18.862 -2.882 -7.658 1.00 76.69 308 ARG A CA 1
ATOM 2522 C C . ARG A 1 308 ? -18.742 -2.077 -8.945 1.00 76.69 308 ARG A C 1
ATOM 2524 O O . ARG A 1 308 ? -19.488 -2.329 -9.880 1.00 76.69 308 ARG A O 1
ATOM 2531 N N . TYR A 1 309 ? -17.794 -1.147 -9.002 1.00 78.94 309 TYR A N 1
ATOM 2532 C CA . TYR A 1 309 ? -17.516 -0.387 -10.210 1.00 78.94 309 TYR A CA 1
ATOM 2533 C C . TYR A 1 309 ? -16.918 -1.258 -11.328 1.00 78.94 309 TYR A C 1
ATOM 2535 O O . TYR A 1 309 ? -17.391 -1.227 -12.461 1.00 78.9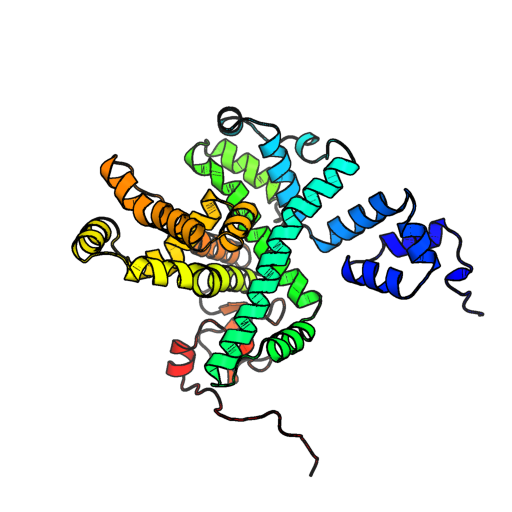4 309 TYR A O 1
ATOM 2543 N N . MET A 1 310 ? -15.896 -2.060 -11.012 1.00 76.12 310 MET A N 1
ATOM 2544 C CA . MET A 1 310 ? -15.200 -2.910 -11.988 1.00 76.12 310 MET A CA 1
ATOM 2545 C C . MET A 1 310 ? -16.044 -4.105 -12.450 1.00 76.12 310 MET A C 1
ATOM 2547 O O . MET A 1 310 ? -15.861 -4.608 -13.557 1.00 76.12 310 MET A O 1
ATOM 2551 N N . GLU A 1 311 ? -16.968 -4.567 -11.611 1.00 74.62 311 GLU A N 1
ATOM 2552 C CA . GLU A 1 311 ? -17.890 -5.662 -11.894 1.00 74.62 311 GLU A CA 1
ATOM 2553 C C . GLU A 1 311 ? -19.324 -5.268 -11.494 1.00 74.62 311 GLU A C 1
ATOM 2555 O O . GLU A 1 311 ? -19.846 -5.759 -10.490 1.00 74.62 311 GLU A O 1
ATOM 2560 N N . PRO A 1 312 ? -20.016 -4.432 -12.292 1.00 73.50 312 PRO A N 1
ATOM 2561 C CA . PRO A 1 312 ? -21.368 -3.954 -11.968 1.00 73.50 312 PRO A CA 1
ATOM 2562 C C . PRO A 1 312 ? -22.400 -5.074 -11.798 1.00 73.50 312 PRO A C 1
ATOM 2564 O O . PRO A 1 312 ? -23.391 -4.924 -11.090 1.00 73.50 312 PRO A O 1
ATOM 2567 N N . ASN A 1 313 ? -22.149 -6.223 -12.432 1.00 71.62 313 ASN A N 1
ATOM 2568 C CA . ASN A 1 313 ? -23.001 -7.411 -12.373 1.00 71.62 313 ASN A CA 1
ATOM 2569 C C . ASN A 1 313 ? -22.614 -8.385 -11.245 1.00 71.62 313 ASN A C 1
ATOM 2571 O O . ASN A 1 313 ? -23.114 -9.513 -11.214 1.00 71.62 313 ASN A O 1
ATOM 2575 N N . TYR A 1 314 ? -21.700 -8.000 -10.350 1.00 64.81 314 TYR A N 1
ATOM 2576 C CA . TYR A 1 314 ? -21.241 -8.845 -9.256 1.00 64.81 314 TYR A CA 1
ATOM 2577 C C . TYR A 1 314 ? -22.385 -9.184 -8.290 1.00 64.81 314 TYR A C 1
ATOM 2579 O O . TYR A 1 314 ? -22.979 -8.305 -7.666 1.00 64.81 314 TYR A O 1
ATOM 2587 N N . LYS A 1 315 ? -22.676 -10.481 -8.131 1.00 65.25 315 LYS A N 1
ATOM 2588 C CA . LYS A 1 315 ? -23.786 -10.983 -7.300 1.00 65.25 315 LYS A CA 1
ATOM 2589 C C . LYS A 1 315 ? -23.387 -11.326 -5.861 1.00 65.25 315 LYS A C 1
ATOM 2591 O O . LYS A 1 315 ? -24.183 -11.914 -5.136 1.00 65.25 315 LYS A O 1
ATOM 2596 N N . GLY A 1 316 ? -22.168 -10.988 -5.430 1.00 63.03 316 GLY A N 1
ATOM 2597 C CA . GLY A 1 316 ? -21.676 -11.346 -4.090 1.00 63.03 316 GLY A CA 1
ATOM 2598 C C . GLY A 1 316 ? -21.101 -12.763 -3.979 1.00 63.03 316 GLY A C 1
ATOM 2599 O O . GLY A 1 316 ? -20.613 -13.151 -2.916 1.00 63.03 316 GLY A O 1
ATOM 2600 N N . ASP A 1 317 ? -21.156 -13.545 -5.058 1.00 67.50 317 ASP A N 1
ATOM 2601 C CA . ASP A 1 317 ? -20.875 -14.978 -5.062 1.00 67.50 317 ASP A CA 1
ATOM 2602 C C . ASP A 1 317 ? -19.524 -15.347 -5.689 1.00 67.50 317 ASP A C 1
ATOM 2604 O O . ASP A 1 317 ? -19.244 -16.524 -5.886 1.00 67.50 317 ASP A O 1
ATOM 2608 N N . ALA A 1 318 ? -18.672 -14.367 -5.989 1.00 67.38 318 ALA A N 1
ATOM 2609 C CA . ALA A 1 318 ? -17.378 -14.545 -6.647 1.00 67.38 318 ALA A CA 1
ATOM 2610 C C . ALA A 1 318 ? -16.259 -13.832 -5.866 1.00 67.38 318 ALA A C 1
ATOM 2612 O O . ALA A 1 318 ? -16.509 -12.875 -5.147 1.00 67.38 318 ALA A O 1
ATOM 2613 N N . ARG A 1 319 ? -15.006 -14.279 -5.954 1.00 64.75 319 ARG A N 1
ATOM 2614 C CA . ARG A 1 319 ? -13.861 -13.606 -5.340 1.00 64.75 319 ARG A CA 1
ATOM 2615 C C . ARG A 1 319 ? -12.610 -13.669 -6.178 1.00 64.75 319 ARG A C 1
ATOM 2617 O O . ARG A 1 319 ? -12.222 -14.750 -6.601 1.00 64.75 319 ARG A O 1
ATOM 2624 N N . ARG A 1 320 ? -11.953 -12.521 -6.351 1.00 65.88 320 ARG A N 1
ATOM 2625 C CA . ARG A 1 320 ? -10.666 -12.456 -7.041 1.00 65.88 320 ARG A CA 1
ATOM 2626 C C . ARG A 1 320 ? -9.552 -13.092 -6.221 1.00 65.88 320 ARG A C 1
ATOM 2628 O O . ARG A 1 320 ? -9.526 -12.972 -4.996 1.00 65.88 320 ARG A O 1
ATOM 2635 N N . VAL A 1 321 ? -8.634 -13.760 -6.906 1.00 65.12 321 VAL A N 1
ATOM 2636 C CA . VAL A 1 321 ? -7.514 -14.471 -6.286 1.00 65.12 321 VAL A CA 1
ATOM 2637 C C . VAL A 1 321 ? -6.229 -13.675 -6.403 1.00 65.12 321 VAL A C 1
ATOM 2639 O O . VAL A 1 321 ? -5.919 -13.100 -7.441 1.00 65.12 321 VAL A O 1
ATOM 2642 N N . TRP A 1 322 ? -5.427 -13.673 -5.342 1.00 63.41 322 TRP A N 1
ATOM 2643 C CA . TRP A 1 322 ? -4.214 -12.857 -5.342 1.00 63.41 322 TRP A CA 1
ATOM 2644 C C . TRP A 1 322 ? -3.057 -13.490 -6.126 1.00 63.41 322 TRP A C 1
ATOM 2646 O O . TRP A 1 322 ? -2.211 -12.771 -6.641 1.00 63.41 322 TRP A O 1
ATOM 2656 N N . LYS A 1 323 ? -3.010 -14.818 -6.295 1.00 61.31 323 LYS A N 1
ATOM 2657 C CA . LYS A 1 323 ? -1.917 -15.481 -7.037 1.00 61.31 323 LYS A CA 1
ATOM 2658 C C . LYS A 1 323 ? -2.092 -15.510 -8.550 1.00 61.31 323 LYS A C 1
ATOM 2660 O O . LYS A 1 323 ? -1.102 -15.453 -9.266 1.00 61.31 323 LYS A O 1
ATOM 2665 N N . GLN A 1 324 ? -3.329 -15.547 -9.034 1.00 64.31 324 GLN A N 1
ATOM 2666 C CA . GLN A 1 324 ? -3.626 -15.588 -10.463 1.00 64.31 324 GLN A CA 1
ATOM 2667 C C . GLN A 1 324 ? -4.277 -14.268 -10.897 1.00 64.31 324 GLN A C 1
ATOM 2669 O O . GLN A 1 324 ? -5.375 -13.962 -10.431 1.00 64.31 324 GLN A O 1
ATOM 2674 N N . PRO A 1 325 ? -3.638 -13.490 -11.787 1.00 64.88 325 PRO A N 1
ATOM 2675 C CA . PRO A 1 325 ? -4.231 -12.272 -12.330 1.00 64.88 325 PRO A CA 1
ATOM 2676 C C . PRO A 1 325 ? -5.611 -12.551 -12.931 1.00 64.88 325 PRO A C 1
ATOM 2678 O O . PRO A 1 325 ? -5.761 -13.451 -13.756 1.00 64.88 325 PRO A O 1
ATOM 2681 N N . GLY A 1 326 ? -6.625 -11.807 -12.484 1.00 63.50 326 GLY A N 1
ATOM 2682 C CA . GLY A 1 326 ? -7.999 -11.944 -12.980 1.00 63.50 326 GLY A CA 1
ATOM 2683 C C . GLY A 1 326 ? -8.693 -13.273 -12.649 1.00 63.50 326 GLY A C 1
ATOM 2684 O O . GLY A 1 326 ? -9.811 -13.490 -13.109 1.00 63.50 326 GLY A O 1
ATOM 2685 N N . GLY A 1 327 ? -8.077 -14.161 -11.861 1.00 67.75 327 GLY A N 1
ATOM 2686 C CA . GLY A 1 327 ? -8.729 -15.394 -11.428 1.00 67.75 327 GLY A CA 1
ATOM 2687 C C . GLY A 1 327 ? -9.874 -15.087 -10.462 1.00 67.75 327 GLY A C 1
ATOM 2688 O O . GLY A 1 327 ? -9.733 -14.238 -9.581 1.00 67.75 327 GLY A O 1
ATOM 2689 N N . ILE A 1 328 ? -11.007 -15.771 -10.627 1.00 70.50 328 ILE A N 1
ATOM 2690 C CA . ILE A 1 328 ? -12.210 -15.591 -9.809 1.00 70.50 328 ILE A CA 1
ATOM 2691 C C . ILE A 1 328 ? -12.660 -16.956 -9.288 1.00 70.50 328 ILE A C 1
ATOM 2693 O O . ILE A 1 328 ? -12.853 -17.883 -10.072 1.00 70.50 328 ILE A O 1
ATOM 2697 N N . TYR A 1 329 ? -12.888 -17.065 -7.981 1.00 72.12 329 TYR A N 1
ATOM 2698 C CA . TYR A 1 329 ? -13.512 -18.225 -7.351 1.00 72.12 329 TYR A CA 1
ATOM 2699 C C . TYR A 1 329 ? -14.933 -17.933 -6.905 1.00 72.12 329 TYR A C 1
ATOM 2701 O O . TYR A 1 329 ? -15.201 -16.897 -6.311 1.00 72.12 329 TYR A O 1
ATOM 2709 N N . ARG A 1 330 ? -15.846 -18.875 -7.111 1.00 72.75 330 ARG A N 1
ATOM 2710 C CA . ARG A 1 330 ? -17.216 -18.782 -6.613 1.00 72.75 330 ARG A CA 1
ATOM 2711 C C . ARG A 1 330 ? -17.275 -19.158 -5.136 1.00 72.75 330 ARG A C 1
ATOM 2713 O O . ARG A 1 330 ? -16.783 -20.208 -4.740 1.00 72.75 330 ARG A O 1
ATOM 2720 N N . THR A 1 331 ? -17.891 -18.321 -4.313 1.00 67.69 331 THR A N 1
ATOM 2721 C CA . THR A 1 331 ? -18.077 -18.552 -2.873 1.00 67.69 331 THR A CA 1
ATOM 2722 C C . THR A 1 331 ? -19.169 -19.566 -2.563 1.00 67.69 331 THR A C 1
ATOM 2724 O O . THR A 1 331 ? -19.313 -19.957 -1.416 1.00 67.69 331 THR A O 1
ATOM 2727 N N . THR A 1 332 ? -19.954 -19.977 -3.552 1.00 66.56 332 THR A N 1
ATOM 2728 C CA . THR A 1 332 ? -21.021 -20.977 -3.415 1.00 66.56 332 THR A CA 1
ATOM 2729 C C . THR A 1 332 ? -20.580 -22.373 -3.851 1.00 66.56 332 THR A C 1
ATOM 2731 O O . THR A 1 332 ? -21.331 -23.332 -3.690 1.00 66.56 332 THR A O 1
ATOM 2734 N N . VAL A 1 333 ? -19.370 -22.507 -4.403 1.00 69.69 333 VAL A N 1
ATOM 2735 C CA . VAL A 1 333 ? -18.841 -23.763 -4.944 1.00 69.69 333 VAL A CA 1
ATOM 2736 C C . VAL A 1 333 ? -17.662 -24.216 -4.096 1.00 69.69 333 VAL A C 1
ATOM 2738 O O . VAL A 1 333 ? -16.752 -23.433 -3.821 1.00 69.69 333 VAL A O 1
ATOM 2741 N N . ALA A 1 334 ? -17.648 -25.495 -3.716 1.00 67.06 334 ALA A N 1
ATOM 2742 C CA . ALA A 1 334 ? -16.520 -26.068 -2.994 1.00 67.06 334 ALA A CA 1
ATOM 2743 C C . ALA A 1 334 ? -15.214 -25.851 -3.790 1.00 67.06 334 ALA A C 1
ATOM 2745 O O . ALA A 1 334 ? -15.209 -26.066 -5.003 1.00 67.06 334 ALA A O 1
ATOM 2746 N N . PRO A 1 335 ? -14.111 -25.432 -3.152 1.00 63.91 335 PRO A N 1
ATOM 2747 C CA . PRO A 1 335 ? -12.911 -24.993 -3.854 1.00 63.91 335 PRO A CA 1
ATOM 2748 C C . PRO A 1 335 ? -12.346 -26.026 -4.840 1.00 63.91 335 PRO A C 1
ATOM 2750 O O . PRO A 1 335 ? -12.072 -25.696 -5.986 1.00 63.91 335 PRO A O 1
ATOM 2753 N N . TRP A 1 336 ? -12.264 -27.303 -4.454 1.00 70.06 336 TRP A N 1
ATOM 2754 C CA . TRP A 1 336 ? -11.780 -28.394 -5.319 1.00 70.06 336 TRP A CA 1
ATOM 2755 C C . TRP A 1 336 ? -12.675 -28.697 -6.530 1.00 70.06 336 TRP A C 1
ATOM 2757 O O . TRP A 1 336 ? -12.244 -29.404 -7.434 1.00 70.06 336 TRP A O 1
ATOM 2767 N N . ASN A 1 337 ? -13.891 -28.150 -6.572 1.00 71.62 337 ASN A N 1
ATOM 2768 C CA . ASN A 1 337 ? -14.802 -28.262 -7.710 1.00 71.62 337 ASN A CA 1
ATOM 2769 C C . ASN A 1 337 ? -14.700 -27.059 -8.667 1.00 71.62 337 ASN A C 1
ATOM 2771 O O . ASN A 1 337 ? -15.511 -26.937 -9.585 1.00 71.62 337 ASN A O 1
ATOM 2775 N N . GLN A 1 338 ? -13.749 -26.145 -8.448 1.00 72.50 338 GLN A N 1
ATOM 2776 C CA . GLN A 1 338 ? -13.548 -24.957 -9.280 1.00 72.50 338 GLN A CA 1
ATOM 2777 C C . GLN A 1 338 ? -12.425 -25.182 -10.300 1.00 72.50 338 GLN A C 1
ATOM 2779 O O . GLN A 1 338 ? -11.442 -25.863 -10.012 1.00 72.50 338 GLN A O 1
ATOM 2784 N N . TYR A 1 339 ? -12.581 -24.610 -11.499 1.00 56.62 339 TYR A N 1
ATOM 2785 C CA . TYR A 1 339 ? -11.585 -24.662 -12.571 1.00 56.62 339 TYR A CA 1
ATOM 2786 C C . TYR A 1 339 ? -11.087 -23.244 -12.897 1.00 56.62 339 TYR A C 1
ATOM 2788 O O . TYR A 1 339 ? -11.934 -22.368 -13.104 1.00 56.62 339 TYR A O 1
ATOM 2796 N N . PRO A 1 340 ? -9.764 -22.990 -12.981 1.00 57.53 340 PRO A N 1
ATOM 2797 C CA . PRO A 1 340 ? -8.640 -23.926 -12.796 1.00 57.53 340 PRO A CA 1
ATOM 2798 C C . PRO A 1 340 ? -8.520 -24.464 -11.351 1.00 57.53 340 PRO A C 1
ATOM 2800 O O . PRO A 1 340 ? -9.137 -23.883 -10.454 1.00 57.53 340 PRO A O 1
ATOM 2803 N N . PRO A 1 341 ? -7.756 -25.563 -11.121 1.00 57.00 341 PRO A N 1
ATOM 2804 C CA . PRO A 1 341 ? -7.660 -26.224 -9.820 1.00 57.00 341 PRO A CA 1
ATOM 2805 C C . PRO A 1 341 ? -7.375 -25.242 -8.688 1.00 57.00 341 PRO A C 1
ATOM 2807 O O . PRO A 1 341 ? -6.565 -24.324 -8.821 1.00 57.00 341 PRO A O 1
ATOM 2810 N N . PHE A 1 342 ? -8.052 -25.446 -7.566 1.00 56.81 342 PHE A N 1
ATOM 2811 C CA . PHE A 1 342 ? -7.959 -24.580 -6.404 1.00 56.81 342 PHE A CA 1
ATOM 2812 C C . PHE A 1 342 ? -6.558 -24.540 -5.791 1.00 56.81 342 PHE A C 1
ATOM 2814 O O . PHE A 1 342 ? -6.107 -25.514 -5.187 1.00 56.81 342 PHE A O 1
ATOM 2821 N N . ASP A 1 343 ? -5.904 -23.379 -5.873 1.00 58.59 343 ASP A N 1
ATOM 2822 C CA . ASP A 1 343 ? -4.719 -23.084 -5.076 1.00 58.59 343 ASP A CA 1
ATOM 2823 C C . ASP A 1 343 ? -5.166 -22.459 -3.751 1.00 58.59 343 ASP A C 1
ATOM 2825 O O . ASP A 1 343 ? -5.514 -21.279 -3.676 1.00 58.59 343 ASP A O 1
ATOM 2829 N N . ILE A 1 344 ? -5.131 -23.237 -2.668 1.00 52.19 344 ILE A N 1
ATOM 2830 C CA . ILE A 1 344 ? -5.473 -22.727 -1.336 1.00 52.19 344 ILE A CA 1
ATOM 2831 C C . ILE A 1 344 ? -4.601 -21.547 -0.913 1.00 52.19 344 ILE A C 1
ATOM 2833 O O . ILE A 1 344 ? -5.035 -20.666 -0.168 1.00 52.19 344 ILE A O 1
ATOM 2837 N N . THR A 1 345 ? -3.366 -21.483 -1.403 1.00 52.34 345 THR A N 1
ATOM 2838 C CA . THR A 1 345 ? -2.508 -20.348 -1.097 1.00 52.34 345 THR A CA 1
ATOM 2839 C C . THR A 1 345 ? -3.002 -19.070 -1.770 1.00 52.34 345 THR A C 1
ATOM 2841 O O . THR A 1 345 ? -2.605 -18.003 -1.311 1.00 52.34 345 THR A O 1
ATOM 2844 N N . ALA A 1 346 ? -3.915 -19.163 -2.749 1.00 52.09 346 ALA A N 1
ATOM 2845 C CA . ALA A 1 346 ? -4.602 -18.071 -3.437 1.00 52.09 346 ALA A CA 1
ATOM 2846 C C . ALA A 1 346 ? -5.890 -17.574 -2.735 1.00 52.09 346 ALA A C 1
ATOM 2848 O O . ALA A 1 346 ? -6.311 -16.450 -3.001 1.00 52.09 346 ALA A O 1
ATOM 2849 N N . LEU A 1 347 ? -6.479 -18.337 -1.798 1.00 54.28 347 LEU A N 1
ATOM 2850 C CA . LEU A 1 347 ? -7.574 -17.895 -0.914 1.00 54.28 347 LEU A CA 1
ATOM 2851 C C . LEU A 1 347 ? -7.104 -17.879 0.540 1.00 54.28 347 LEU A C 1
ATOM 2853 O O . LEU A 1 347 ? -7.362 -18.785 1.322 1.00 54.28 347 LEU A O 1
ATOM 2857 N N . VAL A 1 348 ? -6.434 -16.808 0.952 1.00 48.16 348 VAL A N 1
ATOM 2858 C CA . VAL A 1 348 ? -5.979 -16.695 2.351 1.00 48.16 348 VAL A CA 1
ATOM 2859 C C . VAL A 1 348 ? -7.129 -16.340 3.315 1.00 48.16 348 VAL A C 1
ATOM 2861 O O . VAL A 1 348 ? -6.906 -16.212 4.512 1.00 48.16 348 VAL A O 1
ATOM 2864 N N . TRP A 1 349 ? -8.353 -16.120 2.832 1.00 47.53 349 TRP A N 1
ATOM 2865 C CA . TRP A 1 349 ? -9.417 -15.446 3.597 1.00 47.53 349 TRP A CA 1
ATOM 2866 C C . TRP A 1 349 ? -10.415 -16.347 4.291 1.00 47.53 349 TRP A C 1
ATOM 2868 O O . TRP A 1 349 ? -11.352 -15.832 4.888 1.00 47.53 349 TRP A O 1
ATOM 2878 N N . ASP A 1 350 ? -10.256 -17.658 4.195 1.00 51.56 350 ASP A N 1
ATOM 2879 C CA . ASP A 1 350 ? -11.439 -18.485 4.331 1.00 51.56 350 ASP A CA 1
ATOM 2880 C C . ASP A 1 350 ? -11.224 -19.740 5.151 1.00 51.56 350 ASP A C 1
ATOM 2882 O O . ASP A 1 350 ? -11.956 -20.697 4.991 1.00 51.56 350 ASP A O 1
ATOM 2886 N N . ASP A 1 351 ? -10.248 -19.748 6.059 1.00 51.94 351 ASP A N 1
ATOM 2887 C CA . ASP A 1 351 ? -9.970 -20.927 6.883 1.00 51.94 351 ASP A CA 1
ATOM 2888 C C . ASP A 1 351 ? -11.228 -21.429 7.622 1.00 51.94 351 ASP A C 1
ATOM 2890 O O . ASP A 1 351 ? -11.416 -22.633 7.724 1.00 51.94 351 ASP A O 1
ATOM 2894 N N . GLU A 1 352 ? -12.117 -20.544 8.085 1.00 53.00 352 GLU A N 1
ATOM 2895 C CA . GLU A 1 352 ? -13.379 -20.913 8.752 1.00 53.00 352 GLU A CA 1
ATOM 2896 C C . GLU A 1 352 ? -14.428 -21.506 7.793 1.00 53.00 352 GLU A C 1
ATOM 2898 O O . GLU A 1 352 ? -15.026 -22.532 8.108 1.00 53.00 352 GLU A O 1
ATOM 2903 N N . ARG A 1 353 ? -14.640 -20.920 6.606 1.00 58.31 353 ARG A N 1
ATOM 2904 C CA . ARG A 1 353 ? -15.615 -21.435 5.622 1.00 58.31 353 ARG A CA 1
ATOM 2905 C C . ARG A 1 353 ? -15.075 -22.638 4.848 1.00 58.31 353 ARG A C 1
ATOM 2907 O O . ARG A 1 353 ? -15.811 -23.560 4.536 1.00 58.31 353 ARG A O 1
ATOM 2914 N N . LEU A 1 354 ? -13.772 -22.673 4.579 1.00 58.31 354 LEU A N 1
ATOM 2915 C CA . LEU A 1 354 ? -13.076 -23.847 4.061 1.00 58.31 354 LEU A CA 1
ATOM 2916 C C . LEU A 1 354 ? -13.247 -24.999 5.053 1.00 58.31 354 LEU A C 1
ATOM 2918 O O . LEU A 1 354 ? -13.686 -26.072 4.647 1.00 58.31 354 LEU A O 1
ATOM 2922 N N . LYS A 1 355 ? -13.008 -24.764 6.353 1.00 62.88 355 LYS A N 1
ATOM 2923 C CA . LYS A 1 355 ? -13.314 -25.749 7.402 1.00 62.88 355 LYS A CA 1
ATOM 2924 C C . LYS A 1 355 ? -14.793 -26.136 7.413 1.00 62.88 355 LYS A C 1
ATOM 2926 O O . LYS A 1 355 ? -15.081 -27.323 7.531 1.00 62.88 355 LYS A O 1
ATOM 2931 N N . SER A 1 356 ? -15.724 -25.187 7.269 1.00 61.31 356 SER A N 1
ATOM 2932 C CA . SER A 1 356 ? -17.164 -25.495 7.245 1.00 61.31 356 SER A CA 1
ATOM 2933 C C . SER A 1 356 ? -17.589 -26.308 6.018 1.00 61.31 356 SER A C 1
ATOM 2935 O O . SER A 1 356 ? -18.544 -27.076 6.092 1.00 61.31 356 SER A O 1
ATOM 2937 N N . TRP A 1 357 ? -16.845 -26.218 4.916 1.00 60.59 357 TRP A N 1
ATOM 2938 C CA . TRP A 1 357 ? -16.992 -27.084 3.745 1.00 60.59 357 TRP A CA 1
ATOM 2939 C C . TRP A 1 357 ? -16.249 -28.418 3.856 1.00 60.59 357 TRP A C 1
ATOM 2941 O O . TRP A 1 357 ? -16.243 -29.187 2.898 1.00 60.59 357 TRP A O 1
ATOM 2951 N N . GLY A 1 358 ? -15.633 -28.720 5.000 1.00 58.91 358 GLY A N 1
ATOM 2952 C CA . GLY A 1 358 ? -14.886 -29.960 5.211 1.00 58.91 358 GLY A CA 1
ATOM 2953 C C . GLY A 1 358 ? -13.481 -29.945 4.608 1.00 58.91 358 GLY A C 1
ATOM 2954 O O . GLY A 1 358 ? -12.860 -30.997 4.473 1.00 58.91 358 GLY A O 1
ATOM 2955 N N . TYR A 1 359 ? -12.951 -28.771 4.249 1.00 56.94 359 TYR A N 1
ATOM 2956 C CA . TYR A 1 359 ? -11.540 -28.639 3.915 1.00 56.94 359 TYR A CA 1
ATOM 2957 C C . TYR A 1 359 ? -10.699 -28.751 5.187 1.00 56.94 359 TYR A C 1
ATOM 2959 O O . TYR A 1 359 ? -10.676 -27.851 6.034 1.00 56.94 359 TYR A O 1
ATOM 2967 N N . TYR A 1 360 ? -9.934 -29.829 5.274 1.00 58.47 360 TYR A N 1
ATOM 2968 C CA . TYR A 1 360 ? -8.858 -29.972 6.240 1.00 58.47 360 TYR A CA 1
ATOM 2969 C C . TYR A 1 360 ? -7.543 -29.834 5.484 1.00 58.47 360 TYR A C 1
ATOM 2971 O O . TYR A 1 360 ? -7.319 -30.513 4.483 1.00 58.47 360 TYR A O 1
ATOM 2979 N N . TYR A 1 361 ? -6.681 -28.922 5.937 1.00 48.38 361 TYR A N 1
ATOM 2980 C CA . TYR A 1 361 ? -5.350 -28.777 5.353 1.00 48.38 361 TYR A CA 1
ATOM 2981 C C . TYR A 1 361 ? -4.641 -30.138 5.429 1.00 48.38 361 TYR A C 1
ATOM 2983 O O . TYR A 1 361 ? -4.627 -30.713 6.521 1.00 48.38 361 TYR A O 1
ATOM 2991 N N . PRO A 1 362 ? -4.061 -30.668 4.336 1.00 46.84 362 PRO A N 1
ATOM 2992 C CA . PRO A 1 362 ? -3.280 -31.892 4.423 1.00 46.84 362 PRO A CA 1
ATOM 2993 C C . PRO A 1 362 ? -2.103 -31.641 5.369 1.00 46.84 362 PRO A C 1
ATOM 2995 O O . PRO A 1 362 ? -1.199 -30.857 5.078 1.00 46.84 362 PRO A O 1
ATOM 2998 N N . ILE A 1 363 ? -2.159 -32.258 6.547 1.00 36.16 363 ILE A N 1
ATOM 2999 C CA . ILE A 1 363 ? -1.070 -32.253 7.517 1.00 36.16 363 ILE A CA 1
ATOM 3000 C C . ILE A 1 363 ? -0.018 -33.218 6.965 1.00 36.16 363 ILE A C 1
ATOM 3002 O O . ILE A 1 363 ? -0.280 -34.413 6.876 1.00 36.16 363 ILE A O 1
ATOM 3006 N N . GLY A 1 364 ? 1.154 -32.708 6.580 1.00 39.97 364 GLY A N 1
ATOM 3007 C CA . GLY A 1 364 ? 2.323 -33.553 6.315 1.00 39.97 364 GLY A CA 1
ATOM 3008 C C . GLY A 1 364 ? 2.489 -34.126 4.902 1.00 39.97 364 GLY A C 1
ATOM 3009 O O . GLY A 1 364 ? 3.125 -35.164 4.771 1.00 39.97 364 GLY A O 1
ATOM 3010 N N . MET A 1 365 ? 2.010 -33.472 3.835 1.00 33.84 365 MET A N 1
ATOM 3011 C CA . MET A 1 365 ? 2.635 -33.701 2.520 1.00 33.84 365 MET A CA 1
ATOM 3012 C C . MET A 1 365 ? 3.867 -32.809 2.397 1.00 33.84 365 MET A C 1
ATOM 3014 O O . MET A 1 365 ? 3.825 -31.725 1.812 1.00 33.84 365 MET A O 1
ATOM 3018 N N . ASP A 1 366 ? 4.958 -33.275 3.002 1.00 37.78 366 ASP A N 1
ATOM 3019 C CA . ASP A 1 366 ? 6.293 -32.877 2.586 1.00 37.78 366 ASP A CA 1
ATOM 3020 C C . ASP A 1 366 ? 6.388 -33.014 1.063 1.00 37.78 366 ASP A C 1
ATOM 3022 O O . ASP A 1 366 ? 5.934 -33.998 0.473 1.00 37.78 366 ASP A O 1
ATOM 3026 N N . LEU A 1 367 ? 7.017 -32.030 0.424 1.00 37.47 367 LEU A N 1
ATOM 3027 C CA . LEU A 1 367 ? 7.578 -32.157 -0.918 1.00 37.47 367 LEU A CA 1
ATOM 3028 C C . LEU A 1 367 ? 8.751 -33.154 -0.853 1.00 37.47 367 LEU A C 1
ATOM 3030 O O . LEU A 1 367 ? 9.913 -32.795 -1.009 1.00 37.47 367 LEU A O 1
ATOM 3034 N N . GLY A 1 368 ? 8.443 -34.413 -0.556 1.00 32.47 368 GLY A N 1
ATOM 3035 C CA . GLY A 1 368 ? 9.354 -35.540 -0.583 1.00 32.47 368 GLY A CA 1
ATOM 3036 C C . GLY A 1 368 ? 9.269 -36.201 -1.947 1.00 32.47 368 GLY A C 1
ATOM 3037 O O . GLY A 1 368 ? 8.398 -37.028 -2.174 1.00 32.47 368 GLY A O 1
ATOM 3038 N N . GLY A 1 369 ? 10.160 -35.779 -2.845 1.00 32.25 369 GLY A N 1
ATOM 3039 C CA . GLY A 1 369 ? 10.585 -36.465 -4.065 1.00 32.25 369 GLY A CA 1
ATOM 3040 C C . GLY A 1 369 ? 9.583 -37.400 -4.744 1.00 32.25 369 GLY A C 1
ATOM 3041 O O . GLY A 1 369 ? 9.501 -38.580 -4.413 1.00 32.25 369 GLY A O 1
ATOM 3042 N N . SER A 1 370 ? 8.984 -36.929 -5.839 1.00 29.19 370 SER A N 1
ATOM 3043 C CA . SER A 1 370 ? 8.569 -37.819 -6.919 1.00 29.19 370 SER A CA 1
ATOM 3044 C C . SER A 1 370 ? 9.815 -38.484 -7.523 1.00 29.19 370 SER A C 1
ATOM 3046 O O . SER A 1 370 ? 10.370 -38.021 -8.522 1.00 29.19 370 SER A O 1
ATOM 3048 N N . LYS A 1 371 ? 10.284 -39.576 -6.917 1.00 32.28 371 LYS A N 1
ATOM 3049 C CA . LYS A 1 371 ? 10.892 -40.638 -7.710 1.00 32.28 371 LYS A CA 1
ATOM 3050 C C . LYS A 1 371 ? 9.739 -41.465 -8.253 1.00 32.28 371 LYS A C 1
ATOM 3052 O O . LYS A 1 371 ? 9.015 -42.100 -7.499 1.00 32.28 371 LYS A O 1
ATOM 3057 N N . LEU A 1 372 ? 9.582 -41.364 -9.569 1.00 32.38 372 LEU A N 1
ATOM 3058 C CA . LEU A 1 372 ? 8.953 -42.360 -10.427 1.00 32.38 372 LEU A CA 1
ATOM 3059 C C . LEU A 1 372 ? 9.166 -43.767 -9.845 1.00 32.38 372 LEU A C 1
ATOM 3061 O O . LEU A 1 372 ? 10.319 -44.163 -9.675 1.00 32.38 372 LEU A O 1
ATOM 3065 N N . PHE A 1 373 ? 8.090 -44.452 -9.463 1.00 35.06 373 PHE A N 1
ATOM 3066 C CA . PHE A 1 373 ? 7.498 -45.586 -10.182 1.00 35.06 373 PHE A CA 1
ATOM 3067 C C . PHE A 1 373 ? 6.121 -45.908 -9.603 1.00 35.06 373 PHE A C 1
ATOM 3069 O O . PHE A 1 373 ? 5.994 -45.907 -8.358 1.00 35.06 373 PHE A O 1
#

Sequence (373 aa):
MECKSILDLPLDIKLDFLESLDSIASLRSILLTCHIFFDISQTQLWAPIYTKVLERDIGVAGQVLVKMRRFKSRRTEVELIEALPTVEDEKPKSRQLHLSELLSVRKPVRFFSHLFFRTRFENRRKKFKIEARPEDILADMKTVTGSEYARVDEAYYTLWLYKELNYNVELRSLEQVTAINNWALWEENGSLRVTPDIGILSHVLRVTSTEIIYPYVQHYNRTLSLEELHAIVDVIEALCLYEKHGVASMLITRLGFDGLQKVLESSEEQIQKTISDIYWYPVKAAAQGVTPPNSITQFPSLITDFWRYMEPNYKGDARRVWKQPGGIYRTTVAPWNQYPPFDITALVWDDERLKSWGYYYPIGMDLGGSKLF

Nearest PDB structures (foldseek):
  8uqu-assembly1_B  TM=1.947E-01  e=1.317E+00  Bordetella bronchiseptica
  6grj-assembly1_E  TM=1.778E-01  e=7.061E+00  Aeromonas hydrophila
  7aan-assembly1_B  TM=1.622E-01  e=9.966E+00  Homo sapiens

Solvent-accessible surface area (backbone atoms only — not comparable to full-atom values): 21295 Å² total; per-residue (Å²): 133,84,81,75,55,82,84,76,51,55,69,68,61,53,49,52,54,60,44,66,40,67,30,61,64,60,53,53,52,45,38,77,74,31,68,70,56,36,55,46,59,77,40,86,68,26,60,64,36,53,41,54,14,44,51,54,49,49,30,64,38,35,52,43,33,43,30,54,51,47,50,47,74,76,47,54,77,74,52,57,48,76,59,77,88,51,78,73,38,66,50,65,96,40,75,73,57,39,47,53,49,55,50,61,57,44,53,34,34,52,52,50,43,50,48,51,54,52,54,52,49,43,52,52,28,54,75,70,73,40,84,70,48,71,68,59,49,53,54,56,57,69,70,62,48,70,66,60,51,49,53,48,36,38,27,47,28,42,57,46,33,50,35,67,65,51,69,50,48,93,68,34,54,70,68,57,48,48,52,49,48,44,68,64,41,39,43,97,88,73,45,65,65,60,80,70,61,62,28,35,35,53,50,52,53,47,44,47,19,55,69,63,43,21,60,57,48,54,56,53,58,73,72,57,51,72,70,58,51,51,60,44,49,79,71,36,92,52,51,75,53,32,53,37,32,13,45,37,43,46,45,42,53,74,42,34,56,60,44,45,46,54,41,74,73,45,55,70,68,58,35,50,51,53,49,49,60,56,64,48,38,52,52,57,30,49,77,71,75,38,84,62,76,68,36,58,46,52,64,62,51,51,55,49,51,52,46,45,68,78,37,75,81,65,83,83,46,65,41,54,28,56,75,42,88,90,36,69,45,50,76,86,50,64,57,85,79,38,83,73,78,59,54,66,86,34,55,84,85,37,70,68,60,41,42,73,71,68,52,69,80,81,83,80,78,67,93,70,70,90,69,89,127

Organism: Orbilia oligospora (NCBI:txid2813651)

Foldseek 3Di:
DDDDDPVPDDPVVVLVVLLPDQAPVVLVVCLVVDVVSVVCCVDPSNLVSNLSNLDNLLDQLLLLLLLLVQQVVVDDPVCLQPDFDDPVSSDDPDSVRSSVSSVLLVVLLLVLLVVLQLLLVCVVCVVLVHDDDVVVSVVSVVPQDSVLSSLLSLLLSNLLSVLSLCLCVVSYDPVRSVRSCCVRFADPVGDGSRQHQLLSNVSSLQCQQARNQLVLLVVLVVVDDPVRVVLLCVQDVCLVLCSRFLLSLQCCNPQNSSRVVVLSVDDSVSVSVSSVVSSCVSSVCVVVVHHDPPSSCVSVVVSVVSVCVVCVPDPVQWHGWSPDRPDIDGNVDQQCPDPPGHDVSRVPDDPPVNVVVVDDDPNDPDPDDPPDD